Protein 2SIC (pdb70)

Secondary structure (DSSP, 8-state):
-----HHHHHTTHHHHHHTT-S-TT-EEEEEES---TT-TT--EEEEEE--TT---TT--SSSHHHHHHHHHH--SSSSS---SSTTSEEEEEE-S-TTS-EEHHHHHHHHHHHHHTT-SEEEE-EEBS---HHHHHHHHHHHHTT-EEEEE--S---BTTB----BTTTSTTSEEEEEE-TTSPBPTT---STT--EEEE-SSEEEEETTTEEEEE-SHHHHHHHHHHHHHHHHHH-TT--HHHHHHHHHHT-B--S-HHHHTT-B--HHHHT-/----EEEEEEEESSSTTSS---EEEEEE-SSS-EES-TTHHHHHHHHHHHTT-TT-----SSEEEE-----EEEEEEEEETTEEEEEEEEESSHHHHHTTSSSTT--

Structure (mmCIF, N/CA/C/O backbone):
data_2SIC
#
_entry.id   2SIC
#
_cell.length_a   77.230
_cell.length_b   185.900
_cell.length_c   69.510
_cell.angle_alpha   90.00
_cell.angle_beta   90.00
_cell.angle_gamma   90.00
#
_symmetry.space_group_name_H-M   'I 2 2 2'
#
loop_
_entity.id
_entity.type
_entity.pdbx_description
1 polymer "SUBTILISIN BPN'"
2 polymer 'STREPTOMYCES SUBTILISIN INHIBITOR (SSI)'
3 non-polymer 'CALCIUM ION'
4 water water
#
loop_
_atom_site.group_PDB
_atom_site.id
_atom_site.type_symbol
_atom_site.label_atom_id
_atom_site.label_alt_id
_atom_site.label_comp_id
_atom_site.label_asym_id
_atom_site.label_entity_id
_atom_site.label_seq_id
_atom_site.pdbx_PDB_ins_code
_atom_site.Cartn_x
_atom_site.Cartn_y
_atom_site.Cartn_z
_atom_site.occupancy
_atom_site.B_iso_or_equiv
_atom_site.auth_seq_id
_atom_site.auth_comp_id
_atom_site.auth_asym_id
_atom_site.auth_atom_id
_atom_site.pdbx_PDB_model_num
ATOM 1 N N . ALA A 1 1 ? -1.244 50.950 21.150 1.00 13.79 1 ALA E N 1
ATOM 2 C CA . ALA A 1 1 ? -0.549 50.854 22.432 1.00 12.71 1 ALA E CA 1
ATOM 3 C C . ALA A 1 1 ? 0.573 49.824 22.366 1.00 12.64 1 ALA E C 1
ATOM 4 O O . ALA A 1 1 ? 0.468 48.786 21.736 1.00 12.35 1 ALA E O 1
ATOM 6 N N . GLN A 1 2 ? 1.645 50.173 23.046 1.00 12.67 2 GLN E N 1
ATOM 7 C CA . GLN A 1 2 ? 2.849 49.366 23.129 1.00 12.47 2 GLN E CA 1
ATOM 8 C C . GLN A 1 2 ? 2.846 48.775 24.550 1.00 13.34 2 GLN E C 1
ATOM 9 O O . GLN A 1 2 ? 2.509 49.549 25.443 1.00 14.32 2 GLN E O 1
ATOM 15 N N . SER A 1 3 ? 3.181 47.509 24.582 1.00 14.27 3 SER E N 1
ATOM 16 C CA . SER A 1 3 ? 3.306 46.896 25.945 1.00 14.86 3 SER E CA 1
ATOM 17 C C . SER A 1 3 ? 4.760 46.487 26.084 1.00 14.07 3 SER E C 1
ATOM 18 O O . SER A 1 3 ? 5.492 46.353 25.088 1.00 14.50 3 SER E O 1
ATOM 21 N N . VAL A 1 4 ? 5.202 46.388 27.308 1.00 13.59 4 VAL E N 1
ATOM 22 C CA . VAL A 1 4 ? 6.578 46.024 27.672 1.00 11.44 4 VAL E CA 1
ATOM 23 C C . VAL A 1 4 ? 6.574 44.641 28.300 1.00 11.29 4 VAL E C 1
ATOM 24 O O . VAL A 1 4 ? 5.973 44.472 29.388 1.00 11.09 4 VAL E O 1
ATOM 28 N N . PRO A 1 5 ? 7.087 43.665 27.602 1.00 10.21 5 PRO E N 1
ATOM 29 C CA . PRO A 1 5 ? 7.204 42.287 28.115 1.00 10.27 5 PRO E CA 1
ATOM 30 C C . PRO A 1 5 ? 7.842 42.260 29.476 1.00 10.08 5 PRO E C 1
ATOM 31 O O . PRO A 1 5 ? 8.801 42.977 29.672 1.00 10.74 5 PRO E O 1
ATOM 35 N N . TYR A 1 6 ? 7.424 41.408 30.381 1.00 10.21 6 TYR E N 1
ATOM 36 C CA . TYR A 1 6 ? 7.908 41.436 31.767 1.00 11.01 6 TYR E CA 1
ATOM 37 C C . TYR A 1 6 ? 9.429 41.278 31.835 1.00 11.02 6 TYR E C 1
ATOM 38 O O . TYR A 1 6 ? 10.053 41.806 32.771 1.00 11.36 6 TYR E O 1
ATOM 47 N N . GLY A 1 7 ? 9.923 40.475 30.957 1.00 10.30 7 GLY E N 1
ATOM 48 C CA . GLY A 1 7 ? 11.338 40.064 30.888 1.00 10.36 7 GLY E CA 1
ATOM 49 C C . GLY A 1 7 ? 12.238 41.239 30.584 1.00 10.54 7 GLY E C 1
ATOM 50 O O . GLY A 1 7 ? 13.367 41.235 31.074 1.00 10.81 7 GLY E O 1
ATOM 51 N N . VAL A 1 8 ? 11.790 42.155 29.742 1.00 9.82 8 VAL E N 1
ATOM 52 C CA . VAL A 1 8 ? 12.552 43.384 29.460 1.00 10.24 8 VAL E CA 1
ATOM 53 C C . VAL A 1 8 ? 12.686 44.223 30.714 1.00 10.70 8 VAL E C 1
ATOM 54 O O . VAL A 1 8 ? 13.735 44.883 30.938 1.00 10.79 8 VAL E O 1
ATOM 58 N N . SER A 1 9 ? 11.641 44.254 31.539 1.00 10.87 9 SER E N 1
ATOM 59 C CA . SER A 1 9 ? 11.668 44.925 32.819 1.00 11.21 9 SER E CA 1
ATOM 60 C C . SER A 1 9 ? 12.543 44.284 33.878 1.00 11.28 9 SER E C 1
ATOM 61 O O . SER A 1 9 ? 13.292 44.966 34.605 1.00 11.86 9 SER E O 1
ATOM 64 N N . GLN A 1 10 ? 12.424 43.000 34.015 1.00 12.29 10 GLN E N 1
ATOM 65 C CA . GLN A 1 10 ? 13.137 42.161 34.974 1.00 12.45 10 GLN E CA 1
ATOM 66 C C . GLN A 1 10 ? 14.635 42.392 34.933 1.00 11.83 10 GLN E C 1
ATOM 67 O O . GLN A 1 10 ? 15.329 42.375 35.973 1.00 10.15 10 GLN E O 1
ATOM 73 N N . ILE A 1 11 ? 15.150 42.572 33.720 1.00 11.27 11 ILE E N 1
ATOM 74 C CA . ILE A 1 11 ? 16.591 42.786 33.575 1.00 12.17 11 ILE E CA 1
ATOM 75 C C . ILE A 1 11 ? 16.984 44.249 33.682 1.00 12.96 11 ILE E C 1
ATOM 76 O O . ILE A 1 11 ? 18.180 44.539 33.550 1.00 14.21 11 ILE E O 1
ATOM 81 N N . LYS A 1 12 ? 16.020 45.115 33.849 1.00 12.87 12 LYS E N 1
ATOM 82 C CA . LYS A 1 12 ? 16.201 46.545 34.042 1.00 12.35 12 LYS E CA 1
ATOM 83 C C . LYS A 1 12 ? 16.617 47.277 32.745 1.00 10.98 12 LYS E C 1
ATOM 84 O O . LYS A 1 12 ? 17.268 48.340 32.914 1.00 11.15 12 LYS E O 1
ATOM 90 N N . ALA A 1 13 ? 16.215 46.820 31.610 1.00 10.68 13 ALA E N 1
ATOM 91 C CA . ALA A 1 13 ? 16.457 47.606 30.374 1.00 11.81 13 ALA E CA 1
ATOM 92 C C . ALA A 1 13 ? 15.858 48.997 30.420 1.00 11.95 13 ALA E C 1
ATOM 93 O O . ALA A 1 13 ? 16.562 49.980 30.094 1.00 13.14 13 ALA E O 1
ATOM 95 N N . PRO A 1 14 ? 14.601 49.188 30.821 1.00 12.08 14 PRO E N 1
ATOM 96 C CA . PRO A 1 14 ? 13.947 50.501 30.804 1.00 12.02 14 PRO E CA 1
ATOM 97 C C . PRO A 1 14 ? 14.702 51.568 31.559 1.00 11.86 14 PRO E C 1
ATOM 98 O O . PRO A 1 14 ? 14.680 52.761 31.152 1.00 10.45 14 PRO E O 1
ATOM 102 N N . ALA A 1 15 ? 15.440 51.214 32.610 1.00 12.16 15 ALA E N 1
ATOM 103 C CA . ALA A 1 15 ? 16.283 52.209 33.301 1.00 12.54 15 ALA E CA 1
ATOM 104 C C . ALA A 1 15 ? 17.312 52.832 32.349 1.00 12.20 15 ALA E C 1
ATOM 105 O O . ALA A 1 15 ? 17.525 54.068 32.443 1.00 12.00 15 ALA E O 1
ATOM 107 N N . LEU A 1 16 ? 17.887 52.018 31.509 1.00 12.37 16 LEU E N 1
ATOM 108 C CA . LEU A 1 16 ? 18.900 52.479 30.541 1.00 12.48 16 LEU E CA 1
ATOM 109 C C . LEU A 1 16 ? 18.188 53.274 29.461 1.00 11.61 16 LEU E C 1
ATOM 110 O O . LEU A 1 16 ? 18.679 54.334 29.104 1.00 11.50 16 LEU E O 1
ATOM 115 N N . HIS A 1 17 ? 17.090 52.772 28.931 1.00 11.21 17 HIS E N 1
ATOM 116 C CA . HIS A 1 17 ? 16.375 53.514 27.859 1.00 10.64 17 HIS E CA 1
ATOM 117 C C . HIS A 1 17 ? 16.125 54.960 28.288 1.00 10.70 17 HIS E C 1
ATOM 118 O O . HIS A 1 17 ? 16.293 55.884 27.486 1.00 10.82 17 HIS E O 1
ATOM 125 N N . SER A 1 18 ? 15.683 55.172 29.518 1.00 11.66 18 SER E N 1
ATOM 126 C CA . SER A 1 18 ? 15.369 56.537 30.000 1.00 13.08 18 SER E CA 1
ATOM 127 C C . SER A 1 18 ? 16.598 57.438 30.092 1.00 14.14 18 SER E C 1
ATOM 128 O O . SER A 1 18 ? 16.409 58.671 30.064 1.00 14.36 18 SER E O 1
ATOM 131 N N . GLN A 1 19 ? 17.761 56.829 30.251 1.00 14.17 19 GLN E N 1
ATOM 132 C CA . GLN A 1 19 ? 19.023 57.583 30.291 1.00 13.74 19 GLN E CA 1
ATOM 133 C C . GLN A 1 19 ? 19.544 57.803 28.872 1.00 13.47 19 GLN E C 1
ATOM 134 O O . GLN A 1 19 ? 20.576 58.453 28.640 1.00 12.93 19 GLN E O 1
ATOM 140 N N . GLY A 1 20 ? 18.799 57.252 27.899 1.00 13.67 20 GLY E N 1
ATOM 141 C CA . GLY A 1 20 ? 19.104 57.494 26.494 1.00 13.10 20 GLY E CA 1
ATOM 142 C C . GLY A 1 20 ? 19.937 56.401 25.865 1.00 13.06 20 GLY E C 1
ATOM 143 O O . GLY A 1 20 ? 20.490 56.667 24.782 1.00 14.59 20 GLY E O 1
ATOM 144 N N . TYR A 1 21 ? 20.011 55.258 26.525 1.00 11.71 21 TYR E N 1
ATOM 145 C CA . TYR A 1 21 ? 20.775 54.127 25.978 1.00 11.69 21 TYR E CA 1
ATOM 146 C C . TYR A 1 21 ? 19.817 53.071 25.462 1.00 10.87 21 TYR E C 1
ATOM 147 O O . TYR A 1 21 ? 19.157 52.402 26.285 1.00 11.33 21 TYR E O 1
ATOM 156 N N . THR A 1 22 ? 19.753 53.006 24.152 1.00 10.27 22 THR E N 1
ATOM 157 C CA . THR A 1 22 ? 18.843 52.051 23.502 1.00 10.04 22 THR E CA 1
ATOM 158 C C . THR A 1 22 ? 19.481 51.073 22.573 1.00 9.32 22 THR E C 1
ATOM 159 O O . THR A 1 22 ? 18.726 50.327 21.930 1.00 6.90 22 THR E O 1
ATOM 163 N N . GLY A 1 23 ? 20.804 51.118 22.389 1.00 9.82 23 GLY E N 1
ATOM 164 C CA . GLY A 1 23 ? 21.489 50.089 21.555 1.00 9.28 23 GLY E CA 1
ATOM 165 C C . GLY A 1 23 ? 21.859 50.679 20.221 1.00 10.47 23 GLY E C 1
ATOM 166 O O . GLY A 1 23 ? 22.280 50.024 19.260 1.00 10.37 23 GLY E O 1
ATOM 167 N N . SER A 1 24 ? 21.676 51.971 20.113 1.00 12.41 24 SER E N 1
ATOM 168 C CA . SER A 1 24 ? 21.893 52.746 18.911 1.00 14.68 24 SER E CA 1
ATOM 169 C C . SER A 1 24 ? 23.294 52.476 18.338 1.00 15.60 24 SER E C 1
ATOM 170 O O . SER A 1 24 ? 24.273 52.577 19.097 1.00 15.12 24 SER E O 1
ATOM 173 N N . ASN A 1 25 ? 23.316 52.149 17.091 1.00 16.54 25 ASN E N 1
ATOM 174 C CA . ASN A 1 25 ? 24.490 51.985 16.231 1.00 17.87 25 ASN E CA 1
ATOM 175 C C . ASN A 1 25 ? 25.168 50.647 16.544 1.00 16.34 25 ASN E C 1
ATOM 176 O O . ASN A 1 25 ? 26.312 50.515 16.093 1.00 17.76 25 ASN E O 1
ATOM 181 N N . VAL A 1 26 ? 24.558 49.812 17.351 1.00 14.12 26 VAL E N 1
ATOM 182 C CA . VAL A 1 26 ? 25.148 48.483 17.642 1.00 11.80 26 VAL E CA 1
ATOM 183 C C . VAL A 1 26 ? 24.585 47.468 16.658 1.00 11.21 26 VAL E C 1
ATOM 184 O O . VAL A 1 26 ? 23.387 47.420 16.395 1.00 11.72 26 VAL E O 1
ATOM 188 N N . LYS A 1 27 ? 25.463 46.699 16.053 1.00 11.26 27 LYS E N 1
ATOM 189 C CA . LYS A 1 27 ? 25.123 45.643 15.096 1.00 10.79 27 LYS E CA 1
ATOM 190 C C . LYS A 1 27 ? 24.988 44.265 15.741 1.00 9.16 27 LYS E C 1
ATOM 191 O O . LYS A 1 27 ? 25.931 43.661 16.257 1.00 7.97 27 LYS E O 1
ATOM 197 N N . VAL A 1 28 ? 23.734 43.785 15.716 1.00 7.83 28 VAL E N 1
ATOM 198 C CA . VAL A 1 28 ? 23.412 42.473 16.333 1.00 8.04 28 VAL E CA 1
ATOM 199 C C . VAL A 1 28 ? 22.981 41.523 15.203 1.00 8.78 28 VAL E C 1
ATOM 200 O O . VAL A 1 28 ? 21.976 41.856 14.544 1.00 8.53 28 VAL E O 1
ATOM 204 N N . ALA A 1 29 ? 23.676 40.404 15.079 1.00 8.99 29 ALA E N 1
ATOM 205 C CA . ALA A 1 29 ? 23.260 39.326 14.174 1.00 8.93 29 ALA E CA 1
ATOM 206 C C . ALA A 1 29 ? 22.492 38.273 14.991 1.00 8.97 29 ALA E C 1
ATOM 207 O O . ALA A 1 29 ? 22.946 37.788 16.048 1.00 9.14 29 ALA E O 1
ATOM 209 N N . VAL A 1 30 ? 21.281 38.050 14.531 1.00 8.04 30 VAL E N 1
ATOM 210 C CA . VAL A 1 30 ? 20.384 37.021 15.113 1.00 8.66 30 VAL E CA 1
ATOM 211 C C . VAL A 1 30 ? 20.611 35.814 14.170 1.00 8.37 30 VAL E C 1
ATOM 212 O O . VAL A 1 30 ? 20.114 35.899 13.071 1.00 6.31 30 VAL E O 1
ATOM 216 N N . ILE A 1 31 ? 21.430 34.885 14.642 1.00 8.88 31 ILE E N 1
ATOM 217 C CA . ILE A 1 31 ? 21.755 33.685 13.826 1.00 9.51 31 ILE E CA 1
ATOM 218 C C . ILE A 1 31 ? 20.616 32.689 14.083 1.00 9.04 31 ILE E C 1
ATOM 219 O O . ILE A 1 31 ? 20.560 32.120 15.187 1.00 8.90 31 ILE E O 1
ATOM 224 N N . ASP A 1 32 ? 19.784 32.471 13.057 1.00 8.86 32 ASP E N 1
ATOM 225 C CA . ASP A 1 32 ? 18.485 31.778 13.354 1.00 9.09 32 ASP E CA 1
ATOM 226 C C . ASP A 1 32 ? 17.738 31.343 12.114 1.00 8.64 32 ASP E C 1
ATOM 227 O O . ASP A 1 32 ? 18.336 30.990 11.106 1.00 8.75 32 ASP E O 1
ATOM 232 N N . SER A 1 33 ? 16.385 31.313 12.225 1.00 8.45 33 SER E N 1
ATOM 233 C CA . SER A 1 33 ? 15.551 30.908 11.090 1.00 7.45 33 SER E CA 1
ATOM 234 C C . SER A 1 33 ? 15.208 32.038 10.156 1.00 7.21 33 SER E C 1
ATOM 235 O O . SER A 1 33 ? 14.344 31.763 9.299 1.00 8.08 33 SER E O 1
ATOM 238 N N . GLY A 1 34 ? 15.809 33.178 10.241 1.00 7.80 34 GLY E N 1
ATOM 239 C CA . GLY A 1 34 ? 15.459 34.336 9.369 1.00 8.51 34 GLY E CA 1
ATOM 240 C C . GLY A 1 34 ? 14.679 35.327 10.237 1.00 8.93 34 GLY E C 1
ATOM 241 O O . GLY A 1 34 ? 14.476 35.059 11.452 1.00 8.88 34 GLY E O 1
ATOM 242 N N . ILE A 1 35 ? 14.364 36.468 9.689 1.00 8.93 35 ILE E N 1
ATOM 243 C CA . ILE A 1 35 ? 13.563 37.468 10.404 1.00 9.76 35 ILE E CA 1
ATOM 244 C C . ILE A 1 35 ? 12.559 38.013 9.399 1.00 10.27 35 ILE E C 1
ATOM 245 O O . ILE A 1 35 ? 12.996 38.422 8.311 1.00 10.26 35 ILE E O 1
ATOM 250 N N . ASP A 1 36 ? 11.278 38.043 9.704 1.00 10.78 36 ASP E N 1
ATOM 251 C CA . ASP A 1 36 ? 10.311 38.666 8.812 1.00 11.16 36 ASP E CA 1
ATOM 252 C C . ASP A 1 36 ? 10.498 40.184 8.784 1.00 10.82 36 ASP E C 1
ATOM 253 O O . ASP A 1 36 ? 9.979 40.839 9.719 1.00 9.79 36 ASP E O 1
ATOM 258 N N . SER A 1 37 ? 11.193 40.723 7.798 1.00 9.54 37 SER E N 1
ATOM 259 C CA . SER A 1 37 ? 11.451 42.157 7.735 1.00 9.51 37 SER E CA 1
ATOM 260 C C . SER A 1 37 ? 10.168 42.975 7.546 1.00 10.20 37 SER E C 1
ATOM 261 O O . SER A 1 37 ? 10.233 44.213 7.604 1.00 10.53 37 SER E O 1
ATOM 264 N N . SER A 1 38 ? 9.073 42.287 7.242 1.00 10.49 38 SER E N 1
ATOM 265 C CA . SER A 1 38 ? 7.839 43.051 6.979 1.00 11.96 38 SER E CA 1
ATOM 266 C C . SER A 1 38 ? 7.030 43.345 8.224 1.00 12.13 38 SER E C 1
ATOM 267 O O . SER A 1 38 ? 6.054 44.135 8.135 1.00 12.36 38 SER E O 1
ATOM 270 N N . HIS A 1 39 ? 7.402 42.789 9.350 1.00 11.50 39 HIS E N 1
ATOM 271 C CA . HIS A 1 39 ? 6.747 43.137 10.629 1.00 10.55 39 HIS E CA 1
ATOM 272 C C . HIS A 1 39 ? 6.840 44.614 10.949 1.00 11.14 39 HIS E C 1
ATOM 273 O O . HIS A 1 39 ? 7.941 45.202 10.921 1.00 11.49 39 HIS E O 1
ATOM 280 N N . PRO A 1 40 ? 5.707 45.250 11.322 1.00 10.48 40 PRO E N 1
ATOM 281 C CA . PRO A 1 40 ? 5.655 46.648 11.689 1.00 10.12 40 PRO E CA 1
ATOM 282 C C . PRO A 1 40 ? 6.526 47.016 12.886 1.00 10.12 40 PRO E C 1
ATOM 283 O O . PRO A 1 40 ? 6.942 48.169 12.985 1.00 10.46 40 PRO E O 1
ATOM 287 N N . ASP A 1 41 ? 6.766 46.100 13.814 1.00 9.09 41 ASP E N 1
ATOM 288 C CA . ASP A 1 41 ? 7.510 46.427 15.050 1.00 9.17 41 ASP E CA 1
ATOM 289 C C . ASP A 1 41 ? 8.969 46.033 14.938 1.00 9.26 41 ASP E C 1
ATOM 290 O O . ASP A 1 41 ? 9.670 46.037 15.972 1.00 9.78 41 ASP E O 1
ATOM 295 N N . LEU A 1 42 ? 9.454 45.650 13.771 1.00 8.95 42 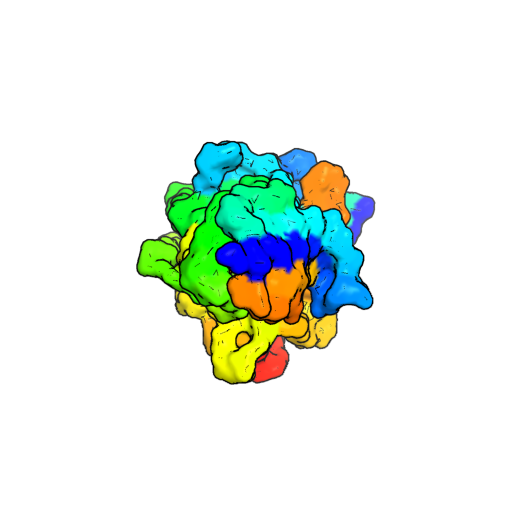LEU E N 1
ATOM 296 C CA . LEU A 1 42 ? 10.845 45.349 13.501 1.00 8.97 42 LEU E CA 1
ATOM 297 C C . LEU A 1 42 ? 11.395 46.262 12.399 1.00 10.44 42 LEU E C 1
ATOM 298 O O . LEU A 1 42 ? 10.652 46.697 11.549 1.00 10.57 42 LEU E O 1
ATOM 303 N N . LYS A 1 43 ? 12.704 46.477 12.499 1.00 11.99 43 LYS E N 1
ATOM 304 C CA . LYS A 1 43 ? 13.484 47.204 11.473 1.00 12.54 43 LYS E CA 1
ATOM 305 C C . LYS A 1 43 ? 14.751 46.379 11.248 1.00 12.37 43 LYS E C 1
ATOM 306 O O . LYS A 1 43 ? 15.692 46.390 12.077 1.00 12.49 43 LYS E O 1
ATOM 312 N N . VAL A 1 44 ? 14.766 45.605 10.196 1.00 12.60 44 VAL E N 1
ATOM 313 C CA . VAL A 1 44 ? 15.900 44.707 9.863 1.00 12.86 44 VAL E CA 1
ATOM 314 C C . VAL A 1 44 ? 16.895 45.410 8.949 1.00 12.76 44 VAL E C 1
ATOM 315 O O . VAL A 1 44 ? 16.443 45.890 7.895 1.00 14.54 44 VAL E O 1
ATOM 319 N N . ALA A 1 45 ? 18.181 45.445 9.229 1.00 10.11 45 ALA E N 1
ATOM 320 C CA . ALA A 1 45 ? 19.115 46.269 8.446 1.00 9.91 45 ALA E CA 1
ATOM 321 C C . ALA A 1 45 ? 19.636 45.538 7.212 1.00 9.93 45 ALA E C 1
ATOM 322 O O . ALA A 1 45 ? 19.708 46.189 6.175 1.00 11.67 45 ALA E O 1
ATOM 324 N N . GLY A 1 46 ? 19.877 44.248 7.343 1.00 8.44 46 GLY E N 1
ATOM 325 C CA . GLY A 1 46 ? 20.439 43.441 6.238 1.00 8.86 46 GLY E CA 1
ATOM 326 C C . GLY A 1 46 ? 20.510 42.006 6.771 1.00 8.47 46 GLY E C 1
ATOM 327 O O . GLY A 1 46 ? 19.842 41.664 7.766 1.00 8.23 46 GLY E O 1
ATOM 328 N N . GLY A 1 47 ? 21.347 41.212 6.151 1.00 8.25 47 GLY E N 1
ATOM 329 C CA . GLY A 1 47 ? 21.514 39.818 6.581 1.00 8.53 47 GLY E CA 1
ATOM 330 C C . GLY A 1 47 ? 21.727 39.000 5.287 1.00 7.94 47 GLY E C 1
ATOM 331 O O . GLY A 1 47 ? 21.694 39.597 4.218 1.00 8.78 47 GLY E O 1
ATOM 332 N N . ALA A 1 48 ? 21.854 37.727 5.469 1.00 7.64 48 ALA E N 1
ATOM 333 C CA . ALA A 1 48 ? 22.044 36.723 4.456 1.00 9.09 48 ALA E CA 1
ATOM 334 C C . ALA A 1 48 ? 21.658 35.349 4.976 1.00 9.74 48 ALA E C 1
ATOM 335 O O . ALA A 1 48 ? 21.632 35.169 6.202 1.00 11.02 48 ALA E O 1
ATOM 337 N N . SER A 1 49 ? 21.353 34.464 4.032 1.00 10.35 49 SER E N 1
ATOM 338 C CA . SER A 1 49 ? 21.038 33.068 4.283 1.00 10.98 49 SER E CA 1
ATOM 339 C C . SER A 1 49 ? 22.124 32.083 3.845 1.00 11.36 49 SER E C 1
ATOM 340 O O . SER A 1 49 ? 22.678 32.179 2.758 1.00 11.53 49 SER E O 1
ATOM 343 N N . MET A 1 50 ? 22.364 31.122 4.701 1.00 12.21 50 MET E N 1
ATOM 344 C CA . MET A 1 50 ? 23.290 30.010 4.542 1.00 13.65 50 MET E CA 1
ATOM 345 C C . MET A 1 50 ? 22.504 28.703 4.298 1.00 14.40 50 MET E C 1
ATOM 346 O O . MET A 1 50 ? 23.136 27.668 4.068 1.00 14.97 50 MET E O 1
ATOM 351 N N . VAL A 1 51 ? 21.196 28.781 4.324 1.00 14.63 51 VAL E N 1
ATOM 352 C CA . VAL A 1 51 ? 20.340 27.617 4.019 1.00 15.41 51 VAL E CA 1
ATOM 353 C C . VAL A 1 51 ? 20.238 27.521 2.497 1.00 16.26 51 VAL E C 1
ATOM 354 O O . VAL A 1 51 ? 19.647 28.400 1.839 1.00 15.90 51 VAL E O 1
ATOM 358 N N . PRO A 1 52 ? 20.823 26.468 1.966 1.00 17.34 52 PRO E N 1
ATOM 359 C CA . PRO A 1 52 ? 20.910 26.374 0.492 1.00 17.95 52 PRO E CA 1
ATOM 360 C C . PRO A 1 52 ? 19.541 26.500 -0.149 1.00 18.30 52 PRO E C 1
ATOM 361 O O . PRO A 1 52 ? 19.385 27.156 -1.223 1.00 19.23 52 PRO E O 1
ATOM 365 N N . SER A 1 53 ? 18.511 25.944 0.472 1.00 18.52 53 SER E N 1
ATOM 366 C CA . SER A 1 53 ? 17.217 25.846 -0.267 1.00 19.03 53 SER E CA 1
ATOM 367 C C . SER A 1 53 ? 16.253 26.928 0.161 1.00 18.62 53 SER E C 1
ATOM 368 O O . SER A 1 53 ? 15.100 26.972 -0.325 1.00 18.52 53 SER E O 1
ATOM 371 N N . GLU A 1 54 ? 16.709 27.814 1.027 1.00 17.18 54 GLU E N 1
ATOM 372 C CA . GLU A 1 54 ? 15.890 28.963 1.437 1.00 17.53 54 GLU E CA 1
ATOM 373 C C . GLU A 1 54 ? 16.805 30.199 1.510 1.00 16.59 54 GLU E C 1
ATOM 374 O O . GLU A 1 54 ? 17.271 30.512 2.598 1.00 17.15 54 GLU E O 1
ATOM 380 N N . THR A 1 55 ? 16.923 30.897 0.391 1.00 15.81 55 THR E N 1
ATOM 381 C CA . THR A 1 55 ? 17.971 31.884 0.256 1.00 15.69 55 THR E CA 1
ATOM 382 C C . THR A 1 55 ? 17.653 33.287 0.691 1.00 14.19 55 THR E C 1
ATOM 383 O O . THR A 1 55 ? 18.536 34.154 0.552 1.00 13.52 55 THR E O 1
ATOM 387 N N . ASN A 1 56 ? 16.461 33.516 1.186 1.00 12.80 56 ASN E N 1
ATOM 388 C CA . ASN A 1 56 ? 16.022 34.836 1.632 1.00 10.94 56 ASN E CA 1
ATOM 389 C C . ASN A 1 56 ? 15.990 34.918 3.159 1.00 10.76 56 ASN E C 1
ATOM 390 O O . ASN A 1 56 ? 15.124 34.306 3.773 1.00 10.74 56 ASN E O 1
ATOM 395 N N . PRO A 1 57 ? 16.958 35.633 3.708 1.00 10.59 57 PRO E N 1
ATOM 396 C CA . PRO A 1 57 ? 17.078 35.790 5.150 1.00 11.17 57 PRO E CA 1
ATOM 397 C C . PRO A 1 57 ? 15.894 36.490 5.778 1.00 11.72 57 PRO E C 1
ATOM 398 O O . PRO A 1 57 ? 15.672 36.225 6.966 1.00 12.43 57 PRO E O 1
ATOM 402 N N . PHE A 1 58 ? 15.162 37.321 5.057 1.00 12.27 58 PHE E N 1
ATOM 403 C CA . PHE A 1 58 ? 13.992 38.026 5.618 1.00 12.49 58 PHE E CA 1
ATOM 404 C C . PHE A 1 58 ? 12.664 37.284 5.459 1.00 13.62 58 PHE E C 1
ATOM 405 O O . PHE A 1 58 ? 11.630 38.007 5.503 1.00 13.91 58 PHE E O 1
ATOM 413 N N . GLN A 1 59 ? 12.657 36.035 5.153 1.00 13.70 59 GLN E N 1
ATOM 414 C CA . GLN A 1 59 ? 11.409 35.236 5.095 1.00 15.27 59 GLN E CA 1
ATOM 415 C C . GLN A 1 59 ? 11.599 34.156 6.172 1.00 14.82 59 GLN E C 1
ATOM 416 O O . GLN A 1 59 ? 12.495 33.300 6.041 1.00 14.75 59 GLN E O 1
ATOM 422 N N . ASP A 1 60 ? 10.895 34.301 7.281 1.00 14.28 60 ASP E N 1
ATOM 423 C CA . ASP A 1 60 ? 11.004 33.315 8.393 1.00 14.08 60 ASP E CA 1
ATOM 424 C C . ASP A 1 60 ? 9.813 32.356 8.311 1.00 15.36 60 ASP E C 1
ATOM 425 O O . ASP A 1 60 ? 8.700 32.700 8.729 1.00 14.81 60 ASP E O 1
ATOM 430 N N . ASN A 1 61 ? 10.078 31.163 7.799 1.00 16.29 61 ASN E N 1
ATOM 431 C CA . ASN A 1 61 ? 9.080 30.122 7.639 1.00 17.87 61 ASN E CA 1
ATOM 432 C C . ASN A 1 61 ? 8.926 29.317 8.939 1.00 18.34 61 ASN E C 1
ATOM 433 O O . ASN A 1 61 ? 8.045 28.432 8.947 1.00 19.85 61 ASN E O 1
ATOM 438 N N . ASN A 1 62 ? 9.778 29.584 9.900 1.00 18.06 62 ASN E N 1
ATOM 439 C CA . ASN A 1 62 ? 9.644 28.824 11.165 1.00 17.78 62 ASN E CA 1
ATOM 440 C C . ASN A 1 62 ? 9.002 29.696 12.227 1.00 17.23 62 ASN E C 1
ATOM 441 O O . ASN A 1 62 ? 8.221 29.153 13.040 1.00 18.93 62 ASN E O 1
ATOM 446 N N . SER A 1 63 ? 9.283 30.975 12.269 1.00 15.98 63 SER E N 1
ATOM 447 C CA . SER A 1 63 ? 8.700 31.945 13.196 1.00 14.56 63 SER E CA 1
ATOM 448 C C . SER A 1 63 ? 9.607 32.172 14.418 1.00 13.29 63 SER E C 1
ATOM 449 O O . SER A 1 63 ? 9.557 33.226 15.054 1.00 12.77 63 SER E O 1
ATOM 452 N N . HIS A 1 64 ? 10.441 31.211 14.696 1.00 11.97 64 HIS E N 1
ATOM 453 C CA . HIS A 1 64 ? 11.390 31.258 15.828 1.00 11.00 64 HIS E CA 1
ATOM 454 C C . HIS A 1 64 ? 12.268 32.505 15.804 1.00 10.28 64 HIS E C 1
ATOM 455 O O . HIS A 1 64 ? 12.366 33.226 16.816 1.00 8.83 64 HIS E O 1
ATOM 462 N N . GLY A 1 65 ? 12.982 32.691 14.702 1.00 10.33 65 GLY E N 1
ATOM 463 C CA . GLY A 1 65 ? 13.917 33.801 14.546 1.00 9.53 65 GLY E CA 1
ATOM 464 C C . GLY A 1 65 ? 13.232 35.145 14.679 1.00 10.33 65 GLY E C 1
ATOM 465 O O . GLY A 1 65 ? 13.855 36.143 15.164 1.00 9.43 65 GLY E O 1
ATOM 466 N N . THR A 1 66 ? 11.970 35.208 14.205 1.00 9.86 66 THR E N 1
ATOM 467 C CA . THR A 1 66 ? 11.243 36.480 14.352 1.00 9.00 66 THR E CA 1
ATOM 468 C C . THR A 1 66 ? 10.980 36.777 15.820 1.00 7.97 66 THR E C 1
ATOM 469 O O . THR A 1 66 ? 11.074 37.930 16.267 1.00 8.43 66 THR E O 1
ATOM 473 N N . HIS A 1 67 ? 10.634 35.747 16.575 1.00 7.12 67 HIS E N 1
ATOM 474 C CA . HIS A 1 67 ? 10.341 35.967 17.995 1.00 5.65 67 HIS E CA 1
ATOM 475 C C . HIS A 1 67 ? 11.584 36.474 18.736 1.00 7.45 67 HIS E C 1
ATOM 476 O O . HIS A 1 67 ? 11.584 37.411 19.532 1.00 7.08 67 HIS E O 1
ATOM 483 N N . VAL A 1 68 ? 12.692 35.794 18.406 1.00 7.54 68 VAL E N 1
ATOM 484 C CA . VAL A 1 68 ? 14.000 36.058 19.046 1.00 7.99 68 VAL E CA 1
ATOM 485 C C . VAL A 1 68 ? 14.382 37.498 18.739 1.00 8.09 68 VAL E C 1
ATOM 486 O O . VAL A 1 68 ? 14.803 38.231 19.613 1.00 9.53 68 VAL E O 1
ATOM 490 N N . ALA A 1 69 ? 14.262 37.900 17.499 1.00 7.86 69 ALA E N 1
ATOM 491 C CA . ALA A 1 69 ? 14.599 39.205 16.992 1.00 8.02 69 ALA E CA 1
ATOM 492 C C . ALA A 1 69 ? 13.856 40.294 17.765 1.00 8.66 69 ALA E C 1
ATOM 493 O O . ALA A 1 69 ? 14.515 41.278 18.088 1.00 10.21 69 ALA E O 1
ATOM 495 N N . GLY A 1 70 ? 12.585 40.086 18.028 1.00 8.80 70 GLY E N 1
ATOM 496 C CA . GLY A 1 70 ? 11.761 41.042 18.775 1.00 8.51 70 GLY E CA 1
ATOM 497 C C . GLY A 1 70 ? 12.145 41.215 20.210 1.00 8.79 70 GLY E C 1
ATOM 498 O O . GLY A 1 70 ? 11.916 42.297 20.824 1.00 10.38 70 GLY E O 1
ATOM 499 N N . THR A 1 71 ? 12.663 40.179 20.842 1.00 7.55 71 THR E N 1
ATOM 500 C CA . THR A 1 71 ? 13.169 40.287 22.218 1.00 8.04 71 THR E CA 1
ATOM 501 C C . THR A 1 71 ? 14.431 41.159 22.254 1.00 6.74 71 THR E C 1
ATOM 502 O O . THR A 1 71 ? 14.575 41.925 23.212 1.00 7.29 71 THR E O 1
ATOM 506 N N . VAL A 1 72 ? 15.291 41.060 21.277 1.00 7.59 72 VAL E N 1
ATOM 507 C CA . VAL A 1 72 ? 16.462 41.930 21.077 1.00 6.51 72 VAL E CA 1
ATOM 508 C C . VAL A 1 72 ? 16.062 43.362 20.713 1.00 7.31 72 VAL E C 1
ATOM 509 O O . VAL A 1 72 ? 16.460 44.379 21.310 1.00 7.03 72 VAL E O 1
ATOM 513 N N . ALA A 1 73 ? 15.238 43.466 19.648 1.00 7.90 73 ALA E N 1
ATOM 514 C CA . ALA A 1 73 ? 14.991 44.825 19.144 1.00 7.75 73 ALA E CA 1
ATOM 515 C C . ALA A 1 73 ? 13.644 45.223 18.634 1.00 7.55 73 ALA E C 1
ATOM 516 O O . ALA A 1 73 ? 13.675 46.156 17.755 1.00 8.07 73 ALA E O 1
ATOM 518 N N . ALA A 1 74 ? 12.542 44.706 19.127 1.00 8.01 74 ALA E N 1
ATOM 519 C CA . ALA A 1 74 ? 11.211 45.213 18.686 1.00 8.01 74 ALA E CA 1
ATOM 520 C C . ALA A 1 74 ? 11.261 46.717 18.912 1.00 7.88 74 ALA E C 1
ATOM 521 O O . ALA A 1 74 ? 11.690 47.135 20.015 1.00 9.12 74 ALA E O 1
ATOM 523 N N . LEU A 1 75 ? 10.775 47.520 17.995 1.00 7.81 75 LEU E N 1
ATOM 524 C CA . LEU A 1 75 ? 10.879 48.972 18.055 1.00 7.76 75 LEU E CA 1
ATOM 525 C C . LEU A 1 75 ? 10.145 49.686 19.172 1.00 8.23 75 LEU E C 1
ATOM 526 O O . LEU A 1 75 ? 9.067 49.231 19.583 1.00 8.66 75 LEU E O 1
ATOM 531 N N . ASN A 1 76 ? 10.714 50.792 19.592 1.00 7.56 76 ASN E N 1
ATOM 532 C CA . ASN A 1 76 ? 10.141 51.709 20.582 1.00 8.83 76 ASN E CA 1
ATOM 533 C C . ASN A 1 76 ? 9.189 52.677 19.878 1.00 8.87 76 ASN E C 1
ATOM 534 O O . ASN A 1 76 ? 9.633 53.681 19.311 1.00 9.10 76 ASN E O 1
ATOM 539 N N . ASN A 1 77 ? 7.901 52.393 19.964 1.00 8.73 77 ASN E N 1
ATOM 540 C CA . ASN A 1 77 ? 6.893 53.205 19.218 1.00 7.69 77 ASN E CA 1
ATOM 541 C C . ASN A 1 77 ? 5.623 53.094 20.048 1.00 8.75 77 ASN E C 1
ATOM 542 O O . ASN A 1 77 ? 5.708 53.008 21.288 1.00 8.47 77 ASN E O 1
ATOM 547 N N . SER A 1 78 ? 4.461 53.108 19.400 1.00 9.12 78 SER E N 1
ATOM 548 C CA . SER A 1 78 ? 3.204 52.993 20.173 1.00 9.86 78 SER E CA 1
ATOM 549 C C . SER A 1 78 ? 2.466 51.736 19.769 1.00 9.46 78 SER E C 1
ATOM 550 O O . SER A 1 78 ? 1.211 51.794 19.894 1.00 11.33 78 SER E O 1
ATOM 553 N N . ILE A 1 79 ? 3.117 50.697 19.362 1.00 9.73 79 ILE E N 1
ATOM 554 C CA . ILE A 1 79 ? 2.434 49.448 18.943 1.00 10.69 79 ILE E CA 1
ATOM 555 C C . ILE A 1 79 ? 3.274 48.268 19.393 1.00 10.65 79 ILE E C 1
ATOM 556 O O . ILE A 1 79 ? 4.481 48.461 19.696 1.00 9.72 79 ILE E O 1
ATOM 561 N N . GLY A 1 80 ? 2.697 47.096 19.379 1.00 10.25 80 GLY E N 1
ATOM 562 C CA . GLY A 1 80 ? 3.388 45.873 19.759 1.00 9.95 80 GLY E CA 1
ATOM 563 C C . GLY A 1 80 ? 3.995 45.816 21.128 1.00 9.88 80 GLY E C 1
ATOM 564 O O . GLY A 1 80 ? 3.472 46.052 22.236 1.00 9.12 80 GLY E O 1
ATOM 565 N N . VAL A 1 81 ? 5.268 45.397 21.073 1.00 9.69 81 VAL E N 1
ATOM 566 C CA . VAL A 1 81 ? 6.112 45.176 22.258 1.00 8.77 81 VAL E CA 1
ATOM 567 C C . VAL A 1 81 ? 7.338 46.107 22.133 1.00 8.91 81 VAL E C 1
ATOM 568 O O . VAL A 1 81 ? 7.397 47.022 21.290 1.00 7.72 81 VAL E O 1
ATOM 572 N N . LEU A 1 82 ? 8.266 45.884 23.025 1.00 8.34 82 LEU E N 1
ATOM 573 C CA . LEU A 1 82 ? 9.505 46.628 23.159 1.00 9.77 82 LEU E CA 1
ATOM 574 C C . LEU A 1 82 ? 10.660 45.693 23.520 1.00 9.10 82 LEU E C 1
ATOM 575 O O . LEU A 1 82 ? 10.602 44.836 24.411 1.00 10.39 82 LEU E O 1
ATOM 580 N N . GLY A 1 83 ? 11.680 45.840 22.744 1.00 9.59 83 GLY E N 1
ATOM 581 C CA . GLY A 1 83 ? 12.925 45.057 22.796 1.00 7.42 83 GLY E CA 1
ATOM 582 C C . GLY A 1 83 ? 13.834 45.663 23.830 1.00 8.26 83 GLY E C 1
ATOM 583 O O . GLY A 1 83 ? 13.614 46.758 24.401 1.00 7.39 83 GLY E O 1
ATOM 584 N N . VAL A 1 84 ? 14.889 44.860 24.021 1.00 8.15 84 VAL E N 1
ATOM 585 C CA . VAL A 1 84 ? 15.899 45.204 25.038 1.00 7.08 84 VAL E CA 1
ATOM 586 C C . VAL A 1 84 ? 16.711 46.372 24.499 1.00 6.94 84 VAL E C 1
ATOM 587 O O . VAL A 1 84 ? 17.009 47.297 25.261 1.00 7.33 84 VAL E O 1
ATOM 591 N N . ALA A 1 85 ? 16.985 46.327 23.225 1.00 7.25 85 ALA E N 1
ATOM 592 C CA . ALA A 1 85 ? 17.827 47.340 22.561 1.00 7.73 85 ALA E CA 1
ATOM 593 C C . ALA A 1 85 ? 17.070 47.768 21.315 1.00 8.84 85 ALA E C 1
ATOM 594 O O . ALA A 1 85 ? 17.394 47.290 20.207 1.00 10.00 85 ALA E O 1
ATOM 596 N N . PRO A 1 86 ? 16.032 48.554 21.513 1.00 8.61 86 PRO E N 1
ATOM 597 C CA . PRO A 1 86 ? 15.104 48.939 20.439 1.00 8.90 86 PRO E CA 1
ATOM 598 C C . PRO A 1 86 ? 15.720 49.705 19.294 1.00 9.03 86 PRO E C 1
ATOM 599 O O . PRO A 1 86 ? 15.127 49.706 18.194 1.00 9.44 86 PRO E O 1
ATOM 603 N N . SER A 1 87 ? 16.873 50.318 19.489 1.00 9.24 87 SER E N 1
ATOM 604 C CA . SER A 1 87 ? 17.553 50.997 18.372 1.00 9.65 87 SER E CA 1
ATOM 605 C C . SER A 1 87 ? 18.691 50.177 17.763 1.00 9.85 87 SER E C 1
ATOM 606 O O . SER A 1 87 ? 19.329 50.725 16.812 1.00 10.48 87 SER E O 1
ATOM 609 N N . ALA A 1 88 ? 18.947 48.961 18.182 1.00 9.94 88 ALA E N 1
ATOM 610 C CA . ALA A 1 88 ? 20.090 48.180 17.646 1.00 10.69 88 ALA E CA 1
ATOM 611 C C . ALA A 1 88 ? 19.851 47.977 16.159 1.00 11.33 88 ALA E C 1
ATOM 612 O O . ALA A 1 88 ? 18.653 48.011 15.813 1.00 11.57 88 ALA E O 1
ATOM 614 N N . SER A 1 89 ? 20.872 47.769 15.355 1.00 12.14 89 SER E N 1
ATOM 615 C CA . SER A 1 89 ? 20.692 47.414 13.937 1.00 12.52 89 SER E CA 1
ATOM 616 C C . SER A 1 89 ? 20.685 45.867 13.893 1.00 11.82 89 SER E C 1
ATOM 617 O O . SER A 1 89 ? 21.684 45.312 14.372 1.00 10.77 89 SER E O 1
ATOM 620 N N . LEU A 1 90 ? 19.622 45.338 13.338 1.00 10.28 90 LEU E N 1
ATOM 621 C CA . LEU A 1 90 ? 19.327 43.897 13.422 1.00 9.55 90 LEU E CA 1
ATOM 622 C C . LEU A 1 90 ? 19.666 43.239 12.114 1.00 8.62 90 LEU E C 1
ATOM 623 O O . LEU A 1 90 ? 19.218 43.711 11.068 1.00 9.23 90 LEU E O 1
ATOM 628 N N . TYR A 1 91 ? 20.461 42.179 12.214 1.00 8.43 91 TYR E N 1
ATOM 629 C CA . TYR A 1 91 ? 20.826 41.432 11.000 1.00 7.74 91 TYR E CA 1
ATOM 630 C C . TYR A 1 91 ? 20.289 40.021 11.137 1.00 8.84 91 TYR E C 1
ATOM 631 O O . TYR A 1 91 ? 20.447 39.348 12.193 1.00 7.81 91 TYR E O 1
ATOM 640 N N . ALA A 1 92 ? 19.690 39.608 10.008 1.00 9.71 92 ALA E N 1
ATOM 641 C CA . ALA A 1 92 ? 19.072 38.268 9.914 1.00 9.62 92 ALA E CA 1
ATOM 642 C C . ALA A 1 92 ? 20.150 37.374 9.324 1.00 10.31 92 ALA E C 1
ATOM 643 O O . ALA A 1 92 ? 20.507 37.658 8.166 1.00 11.98 92 ALA E O 1
ATOM 645 N N . VAL A 1 93 ? 20.710 36.474 10.108 1.00 10.09 93 VAL E N 1
ATOM 646 C CA . VAL A 1 93 ? 21.704 35.524 9.490 1.00 10.30 93 VAL E CA 1
ATOM 647 C C . VAL A 1 93 ? 20.962 34.171 9.551 1.00 10.30 93 VAL E C 1
ATOM 648 O O . VAL A 1 93 ? 20.866 33.492 10.584 1.00 10.20 93 VAL E O 1
ATOM 652 N N . LYS A 1 94 ? 20.414 33.769 8.425 1.00 10.47 94 LYS E N 1
ATOM 653 C CA . LYS A 1 94 ? 19.543 32.577 8.404 1.00 11.16 94 LYS E CA 1
ATOM 654 C C . LYS A 1 94 ? 20.344 31.296 8.181 1.00 11.38 94 LYS E C 1
ATOM 655 O O . LYS A 1 94 ? 21.032 31.105 7.158 1.00 13.34 94 LYS E O 1
ATOM 661 N N . VAL A 1 95 ? 20.205 30.387 9.132 1.00 10.22 95 VAL E N 1
ATOM 662 C CA . VAL A 1 95 ? 20.984 29.164 9.187 1.00 10.80 95 VAL E CA 1
ATOM 663 C C . VAL A 1 95 ? 20.117 27.952 9.578 1.00 10.92 95 VAL E C 1
ATOM 664 O O . VAL A 1 95 ? 20.702 26.861 9.567 1.00 10.91 95 VAL E O 1
ATOM 668 N N . LEU A 1 96 ? 18.871 28.214 9.912 1.00 11.91 96 LEU E N 1
ATOM 669 C CA . LEU A 1 96 ? 17.891 27.158 10.214 1.00 10.87 96 LEU E CA 1
ATOM 670 C C . LEU A 1 96 ? 16.800 27.212 9.152 1.00 11.22 96 LEU E C 1
ATOM 671 O O . LEU A 1 96 ? 16.358 28.287 8.784 1.00 11.92 96 LEU E O 1
ATOM 676 N N . GLY A 1 97 ? 16.330 26.039 8.794 1.00 13.41 97 GLY E N 1
ATOM 677 C CA . GLY A 1 97 ? 15.302 25.926 7.719 1.00 14.20 97 GLY E CA 1
ATOM 678 C C . GLY A 1 97 ? 13.919 26.015 8.363 1.00 15.49 97 GLY E C 1
ATOM 679 O O . GLY A 1 97 ? 13.746 26.147 9.585 1.00 14.93 97 GLY E O 1
ATOM 680 N N . ALA A 1 98 ? 12.935 25.946 7.467 1.00 15.66 98 ALA E N 1
ATOM 681 C CA . ALA A 1 98 ? 11.513 26.015 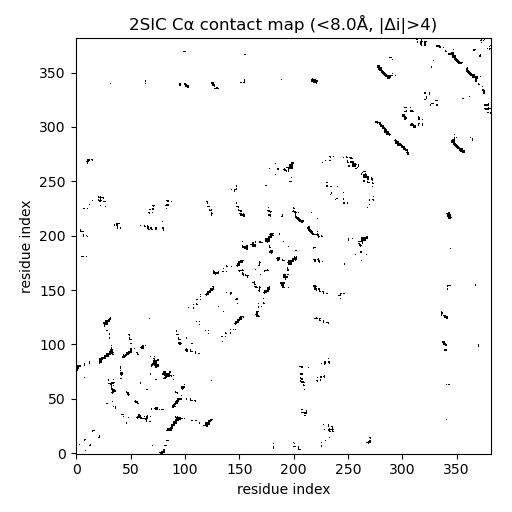7.825 1.00 15.77 98 ALA E CA 1
ATOM 682 C C . ALA A 1 98 ? 11.169 25.095 8.989 1.00 15.36 98 ALA E C 1
ATOM 683 O O . ALA A 1 98 ? 10.401 25.532 9.866 1.00 15.52 98 ALA E O 1
ATOM 685 N N . ASP A 1 99 ? 11.743 23.922 9.037 1.00 16.33 99 ASP E N 1
ATOM 686 C CA . ASP A 1 99 ? 11.488 22.970 10.112 1.00 18.25 99 ASP E CA 1
ATOM 687 C C . ASP A 1 99 ? 12.392 23.227 11.323 1.00 17.50 99 ASP E C 1
ATOM 688 O O . ASP A 1 99 ? 12.354 22.359 12.211 1.00 17.96 99 ASP E O 1
ATOM 693 N N . GLY A 1 100 ? 13.184 24.270 11.273 1.00 17.01 100 GLY E N 1
ATOM 694 C CA . GLY A 1 100 ? 14.017 24.658 12.384 1.00 15.76 100 GLY E CA 1
ATOM 695 C C . GLY A 1 100 ? 15.384 24.006 12.414 1.00 15.42 100 GLY E C 1
ATOM 696 O O . GLY A 1 100 ? 16.231 24.424 13.209 1.00 15.34 100 GLY E O 1
ATOM 697 N N . SER A 1 101 ? 15.591 23.033 11.564 1.00 16.22 101 SER E N 1
ATOM 698 C CA . SER A 1 101 ? 16.839 22.273 11.474 1.00 15.80 101 SER E CA 1
ATOM 699 C C . SER A 1 101 ? 17.885 22.994 10.611 1.00 15.82 101 SER E C 1
ATOM 700 O O . SER A 1 101 ? 17.625 23.623 9.549 1.00 15.71 101 SER E O 1
ATOM 703 N N . GLY A 1 102 ? 19.114 22.847 11.113 1.00 14.69 102 GLY E N 1
ATOM 704 C CA . GLY A 1 102 ? 20.255 23.422 10.379 1.00 15.65 102 GLY E CA 1
ATOM 705 C C . GLY A 1 102 ? 21.481 22.544 10.561 1.00 16.13 102 GLY E C 1
ATOM 706 O O . GLY A 1 102 ? 21.716 22.082 11.691 1.00 15.68 102 GLY E O 1
ATOM 707 N N . GLN A 1 103 ? 22.207 22.379 9.477 1.00 17.92 103 GLN E N 1
ATOM 708 C CA . GLN A 1 103 ? 23.495 21.695 9.458 1.00 19.53 103 GLN E CA 1
ATOM 709 C C . GLN A 1 103 ? 24.575 22.593 10.109 1.00 19.31 103 GLN E C 1
ATOM 710 O O . GLN A 1 103 ? 24.569 23.823 9.943 1.00 19.01 103 GLN E O 1
ATOM 716 N N . TYR A 1 104 ? 25.490 21.907 10.728 1.00 18.34 104 TYR E N 1
ATOM 717 C CA . TYR A 1 104 ? 26.590 22.524 11.455 1.00 19.06 104 TYR E CA 1
ATOM 718 C C . TYR A 1 104 ? 27.349 23.530 10.589 1.00 19.37 104 TYR E C 1
ATOM 719 O O . TYR A 1 104 ? 27.718 24.610 11.092 1.00 18.66 104 TYR E O 1
ATOM 728 N N . SER A 1 105 ? 27.553 23.149 9.337 1.00 19.39 105 SER E N 1
ATOM 729 C CA . SER A 1 105 ? 28.340 23.992 8.424 1.00 19.73 105 SER E CA 1
ATOM 730 C C . SER A 1 105 ? 27.556 25.232 8.052 1.00 18.93 105 SER E C 1
ATOM 731 O O . SER A 1 105 ? 28.177 26.218 7.626 1.00 19.92 105 SER E O 1
ATOM 734 N N . TRP A 1 106 ? 26.241 25.145 8.126 1.00 18.14 106 TRP E N 1
ATOM 735 C CA . TRP A 1 106 ? 25.432 26.363 7.864 1.00 17.37 106 TRP E CA 1
ATOM 736 C C . TRP A 1 106 ? 25.683 27.350 9.024 1.00 16.56 106 TRP E C 1
ATOM 737 O O . TRP A 1 106 ? 25.849 28.541 8.793 1.00 16.51 106 TRP E O 1
ATOM 748 N N . ILE A 1 107 ? 25.593 26.811 10.221 1.00 15.34 107 ILE E N 1
ATOM 749 C CA . ILE A 1 107 ? 25.808 27.605 11.421 1.00 14.71 107 ILE E CA 1
ATOM 750 C C . ILE A 1 107 ? 27.163 28.304 11.339 1.00 14.75 107 ILE E C 1
ATOM 751 O O . ILE A 1 107 ? 27.266 29.531 11.534 1.00 14.55 107 ILE E O 1
ATOM 756 N N . ILE A 1 108 ? 28.198 27.519 11.102 1.00 14.49 108 ILE E N 1
ATOM 757 C CA . ILE A 1 108 ? 29.569 28.008 11.016 1.00 13.89 108 ILE E CA 1
ATOM 758 C C . ILE A 1 108 ? 29.660 29.131 9.977 1.00 13.67 108 ILE E C 1
ATOM 759 O O . ILE A 1 108 ? 30.316 30.133 10.280 1.00 13.52 108 ILE E O 1
ATOM 764 N N . ASN A 1 109 ? 29.017 28.904 8.840 1.00 13.46 109 ASN E N 1
ATOM 765 C CA . ASN A 1 109 ? 29.119 29.912 7.760 1.00 13.55 109 ASN E CA 1
ATOM 766 C C . ASN A 1 109 ? 28.415 31.192 8.228 1.00 13.50 109 ASN E C 1
ATOM 767 O O . ASN A 1 109 ? 28.826 32.261 7.793 1.00 13.58 109 ASN E O 1
ATOM 772 N N . GLY A 1 110 ? 27.361 30.984 9.015 1.00 13.00 110 GLY E N 1
ATOM 773 C CA . GLY A 1 110 ? 26.598 32.152 9.528 1.00 11.46 110 GLY E CA 1
ATOM 774 C C . GLY A 1 110 ? 27.513 32.996 10.395 1.00 9.75 110 GLY E C 1
ATOM 775 O O . GLY A 1 110 ? 27.555 34.219 10.324 1.00 8.15 110 GLY E O 1
ATOM 776 N N . ILE A 1 111 ? 28.212 32.289 11.272 1.00 11.32 111 ILE E N 1
ATOM 777 C CA . ILE A 1 111 ? 29.162 32.953 12.196 1.00 11.07 111 ILE E CA 1
ATOM 778 C C . ILE A 1 111 ? 30.248 33.661 11.384 1.00 12.00 111 ILE E C 1
ATOM 779 O O . ILE A 1 111 ? 30.614 34.771 11.756 1.00 11.99 111 ILE E O 1
ATOM 784 N N . GLU A 1 112 ? 30.729 32.973 10.351 1.00 13.05 112 GLU E N 1
ATOM 785 C CA . GLU A 1 112 ? 31.777 33.615 9.527 1.00 13.74 112 GLU E CA 1
ATOM 786 C C . GLU A 1 112 ? 31.206 34.847 8.813 1.00 12.47 112 GLU E C 1
ATOM 787 O O . GLU A 1 112 ? 31.994 35.823 8.681 1.00 12.58 112 GLU E O 1
ATOM 793 N N . TRP A 1 113 ? 29.978 34.823 8.343 1.00 11.57 113 TRP E N 1
ATOM 794 C CA . TRP A 1 113 ? 29.389 36.054 7.761 1.00 11.52 113 TRP E CA 1
ATOM 795 C C . TRP A 1 113 ? 29.451 37.156 8.836 1.00 11.33 113 TRP E C 1
ATOM 796 O O . TRP A 1 113 ? 29.849 38.279 8.520 1.00 11.51 113 TRP E O 1
ATOM 807 N N . ALA A 1 114 ? 29.056 36.799 10.041 1.00 10.56 114 ALA E N 1
ATOM 808 C CA . ALA A 1 114 ? 28.891 37.779 11.124 1.00 10.54 114 ALA E CA 1
ATOM 809 C C . ALA A 1 114 ? 30.216 38.463 11.461 1.00 11.51 114 ALA E C 1
ATOM 810 O O . ALA A 1 114 ? 30.210 39.688 11.705 1.00 11.22 114 ALA E O 1
ATOM 812 N N . ILE A 1 115 ? 31.286 37.671 11.535 1.00 11.21 115 ILE E N 1
ATOM 813 C CA . ILE A 1 115 ? 32.616 38.236 11.789 1.00 11.41 115 ILE E CA 1
ATOM 814 C C . ILE A 1 115 ? 33.011 39.197 10.677 1.00 11.15 115 ILE E C 1
ATOM 815 O O . ILE A 1 115 ? 33.469 40.311 11.005 1.00 11.65 115 ILE E O 1
ATOM 820 N N . ALA A 1 116 ? 32.800 38.855 9.437 1.00 10.84 116 ALA E N 1
ATOM 821 C CA . ALA A 1 116 ? 33.291 39.642 8.298 1.00 11.09 116 ALA E CA 1
ATOM 822 C C . ALA A 1 116 ? 32.490 40.880 7.946 1.00 12.14 116 ALA E C 1
ATOM 823 O O . ALA A 1 116 ? 32.851 41.612 7.017 1.00 11.25 116 ALA E O 1
ATOM 825 N N . ASN A 1 117 ? 31.371 41.054 8.590 1.00 12.40 117 ASN E N 1
ATOM 826 C CA . ASN A 1 117 ? 30.450 42.175 8.382 1.00 12.64 117 ASN E CA 1
ATOM 827 C C . ASN A 1 117 ? 30.455 43.019 9.660 1.00 12.51 117 ASN E C 1
ATOM 828 O O . ASN A 1 117 ? 29.560 43.802 9.929 1.00 12.05 117 ASN E O 1
ATOM 833 N N . ASN A 1 118 ? 31.464 42.741 10.466 1.00 12.51 118 ASN E N 1
ATOM 834 C CA . ASN A 1 118 ? 31.656 43.484 11.711 1.00 13.14 118 ASN E CA 1
ATOM 835 C C . ASN A 1 118 ? 30.452 43.538 12.613 1.00 11.73 118 ASN E C 1
ATOM 836 O O . ASN A 1 118 ? 30.221 44.650 13.140 1.00 11.60 118 ASN E O 1
ATOM 841 N N . MET A 1 119 ? 29.780 42.434 12.797 1.00 11.26 119 MET E N 1
ATOM 842 C CA . MET A 1 119 ? 28.709 42.400 13.850 1.00 10.51 119 MET E CA 1
ATOM 843 C C . MET A 1 119 ? 29.332 42.694 15.200 1.00 11.02 119 MET E C 1
ATOM 844 O O . MET A 1 119 ? 30.510 42.343 15.460 1.00 11.83 119 MET E O 1
ATOM 849 N N . ASP A 1 120 ? 28.641 43.321 16.123 1.00 10.03 120 ASP E N 1
ATOM 850 C CA . ASP A 1 120 ? 29.142 43.561 17.473 1.00 9.64 120 ASP E CA 1
ATOM 851 C C . ASP A 1 120 ? 28.734 42.438 18.440 1.00 9.12 120 ASP E C 1
ATOM 852 O O . ASP A 1 120 ? 29.458 42.191 19.413 1.00 8.04 120 ASP E O 1
ATOM 857 N N . VAL A 1 121 ? 27.525 41.938 18.232 1.00 9.35 121 VAL E N 1
ATOM 858 C CA . VAL A 1 121 ? 26.931 40.912 19.090 1.00 9.56 121 VAL E CA 1
ATOM 859 C C . VAL A 1 121 ? 26.345 39.805 18.209 1.00 9.51 121 VAL E C 1
ATOM 860 O O . VAL A 1 121 ? 25.862 40.069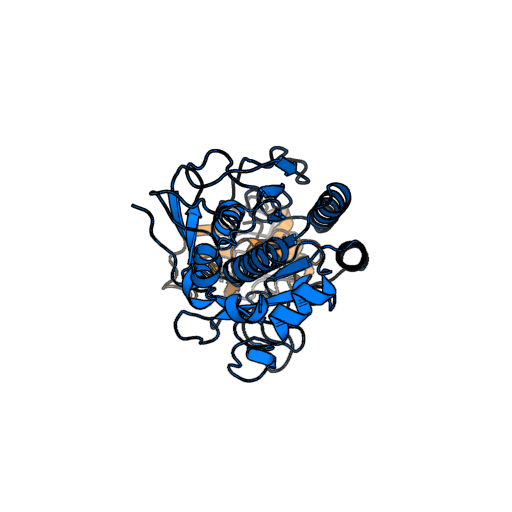 17.091 1.00 9.27 121 VAL E O 1
ATOM 864 N N . ILE A 1 122 ? 26.533 38.562 18.622 1.00 8.51 122 ILE E N 1
ATOM 865 C CA . ILE A 1 122 ? 25.885 37.431 17.913 1.00 9.72 122 ILE E CA 1
ATOM 866 C C . ILE A 1 122 ? 24.932 36.807 18.916 1.00 8.98 122 ILE E C 1
ATOM 867 O O . ILE A 1 122 ? 25.282 36.723 20.120 1.00 9.40 122 ILE E O 1
ATOM 872 N N . ASN A 1 123 ? 23.760 36.426 18.463 1.00 8.70 123 ASN E N 1
ATOM 873 C CA . ASN A 1 123 ? 22.831 35.638 19.274 1.00 7.26 123 ASN E CA 1
ATOM 874 C C . ASN A 1 123 ? 22.609 34.312 18.541 1.00 6.79 123 ASN E C 1
ATOM 875 O O . ASN A 1 123 ? 22.320 34.351 17.356 1.00 4.57 123 ASN E O 1
ATOM 880 N N . MET A 1 124 ? 22.786 33.213 19.249 1.00 8.65 124 MET E N 1
ATOM 881 C CA . MET A 1 124 ? 22.552 31.858 18.676 1.00 9.48 124 MET E CA 1
ATOM 882 C C . MET A 1 124 ? 21.565 31.146 19.619 1.00 9.58 124 MET E C 1
ATOM 883 O O . MET A 1 124 ? 21.970 30.579 20.647 1.00 8.73 124 MET E O 1
ATOM 888 N N . SER A 1 125 ? 20.274 31.258 19.283 1.00 8.94 125 SER E N 1
ATOM 889 C CA . SER A 1 125 ? 19.242 30.522 20.070 1.00 9.66 125 SER E CA 1
ATOM 890 C C . SER A 1 125 ? 19.062 29.137 19.465 1.00 9.92 125 SER E C 1
ATOM 891 O O . SER A 1 125 ? 17.925 28.793 19.061 1.00 10.58 125 SER E O 1
ATOM 894 N N . LEU A 1 126 ? 20.123 28.393 19.379 1.00 10.80 126 LEU E N 1
ATOM 895 C CA . LEU A 1 126 ? 20.153 27.073 18.714 1.00 11.92 126 LEU E CA 1
ATOM 896 C C . LEU A 1 126 ? 21.132 26.211 19.475 1.00 12.72 126 LEU E C 1
ATOM 897 O O . LEU A 1 126 ? 21.853 26.729 20.343 1.00 13.03 126 LEU E O 1
ATOM 902 N N . GLY A 1 127 ? 21.090 24.907 19.207 1.00 12.97 127 GLY E N 1
ATOM 903 C CA . GLY A 1 127 ? 21.978 24.017 19.956 1.00 13.31 127 GLY E CA 1
ATOM 904 C C . GLY A 1 127 ? 21.848 22.587 19.456 1.00 14.33 127 GLY E C 1
ATOM 905 O O . GLY A 1 127 ? 21.018 22.206 18.618 1.00 14.52 127 GLY E O 1
ATOM 906 N N . GLY A 1 128 ? 22.761 21.799 19.989 1.00 16.06 128 GLY E N 1
ATOM 907 C CA . GLY A 1 128 ? 22.949 20.383 19.650 1.00 16.79 128 GLY E CA 1
ATOM 908 C C . GLY A 1 128 ? 23.891 19.844 20.740 1.00 17.21 128 GLY E C 1
ATOM 909 O O . GLY A 1 128 ? 24.702 20.576 21.277 1.00 17.21 128 GLY E O 1
ATOM 910 N N . PRO A 1 129 ? 23.742 18.540 20.981 1.00 18.61 129 PRO E N 1
ATOM 911 C CA . PRO A 1 129 ? 24.474 17.934 22.104 1.00 19.29 129 PRO E CA 1
ATOM 912 C C . PRO A 1 129 ? 25.886 17.564 21.750 1.00 20.03 129 PRO E C 1
ATOM 913 O O . PRO A 1 129 ? 26.671 17.308 22.693 1.00 20.30 129 PRO E O 1
ATOM 917 N N . SER A 1 130 ? 26.261 17.568 20.485 1.00 21.19 130 SER E N 1
ATOM 918 C CA . SER A 1 130 ? 27.649 17.250 20.109 1.00 22.02 130 SER E CA 1
ATOM 919 C C . SER A 1 130 ? 28.338 18.563 19.671 1.00 22.87 130 SER E C 1
ATOM 920 O O . SER A 1 130 ? 27.703 19.461 19.084 1.00 22.95 130 SER E O 1
ATOM 923 N N . GLY A 1 131 ? 29.614 18.613 19.985 1.00 23.29 131 GLY E N 1
ATOM 924 C CA . GLY A 1 131 ? 30.451 19.797 19.611 1.00 23.61 131 GLY E CA 1
ATOM 925 C C . GLY A 1 131 ? 31.254 19.343 18.385 1.00 23.82 131 GLY E C 1
ATOM 926 O O . GLY A 1 131 ? 31.148 18.150 18.017 1.00 25.31 131 GLY E O 1
ATOM 927 N N . SER A 1 132 ? 32.011 20.230 17.814 1.00 22.98 132 SER E N 1
ATOM 928 C CA . SER A 1 132 ? 32.829 19.899 16.630 1.00 22.56 132 SER E CA 1
ATOM 929 C C . SER A 1 132 ? 33.987 20.877 16.630 1.00 22.56 132 SER E C 1
ATOM 930 O O . SER A 1 132 ? 33.764 21.996 17.161 1.00 23.19 132 SER E O 1
ATOM 933 N N . ALA A 1 133 ? 35.117 20.520 16.098 1.00 22.64 133 ALA E N 1
ATOM 934 C CA . ALA A 1 133 ? 36.315 21.381 16.061 1.00 22.18 133 ALA E CA 1
ATOM 935 C C . ALA A 1 133 ? 36.108 22.647 15.235 1.00 21.36 133 ALA E C 1
ATOM 936 O O . ALA A 1 133 ? 36.576 23.729 15.644 1.00 21.13 133 ALA E O 1
ATOM 938 N N . ALA A 1 134 ? 35.484 22.491 14.082 1.00 20.31 134 ALA E N 1
ATOM 939 C CA . ALA A 1 134 ? 35.168 23.665 13.240 1.00 19.50 134 ALA E CA 1
ATOM 940 C C . ALA A 1 134 ? 34.187 24.582 13.981 1.00 18.53 134 ALA E C 1
ATOM 941 O O . ALA A 1 134 ? 34.395 25.796 13.914 1.00 17.24 134 ALA E O 1
ATOM 943 N N . LEU A 1 135 ? 33.222 24.028 14.703 1.00 17.82 135 LEU E N 1
ATOM 944 C CA . LEU A 1 135 ? 32.246 24.861 15.426 1.00 18.52 135 LEU E CA 1
ATOM 945 C C . LEU A 1 135 ? 32.968 25.694 16.490 1.00 18.59 135 LEU E C 1
ATOM 946 O O . LEU A 1 135 ? 32.691 26.876 16.705 1.00 19.41 135 LEU E O 1
ATOM 951 N N . LYS A 1 136 ? 33.840 25.024 17.218 1.00 18.69 136 LYS E N 1
ATOM 952 C CA . LYS A 1 136 ? 34.630 25.612 18.287 1.00 18.17 136 LYS E CA 1
ATOM 953 C C . LYS A 1 136 ? 35.508 26.731 17.715 1.00 17.37 136 LYS E C 1
ATOM 954 O O . LYS A 1 136 ? 35.599 27.858 18.239 1.00 16.46 136 LYS E O 1
ATOM 960 N N . ALA A 1 137 ? 36.115 26.368 16.584 1.00 15.39 137 ALA E N 1
ATOM 961 C CA . ALA A 1 137 ? 37.054 27.304 15.949 1.00 14.74 137 ALA E CA 1
ATOM 962 C C . ALA A 1 137 ? 36.326 28.575 15.551 1.00 13.88 137 ALA E C 1
ATOM 963 O O . ALA A 1 137 ? 36.900 29.657 15.702 1.00 12.85 137 ALA E O 1
ATOM 965 N N . ALA A 1 138 ? 35.067 28.354 15.139 1.00 13.60 138 ALA E N 1
ATOM 966 C CA . ALA A 1 138 ? 34.292 29.506 14.598 1.00 13.42 138 ALA E CA 1
ATOM 967 C C . ALA A 1 138 ? 33.895 30.462 15.702 1.00 13.44 138 ALA E C 1
ATOM 968 O O . ALA A 1 138 ? 34.064 31.706 15.568 1.00 13.94 138 ALA E O 1
ATOM 970 N N . VAL A 1 139 ? 33.402 29.919 16.777 1.00 13.62 139 VAL E N 1
ATOM 971 C CA . VAL A 1 139 ? 32.991 30.706 17.970 1.00 14.76 139 VAL E CA 1
ATOM 972 C C . VAL A 1 139 ? 34.197 31.410 18.579 1.00 14.17 139 VAL E C 1
ATOM 973 O O . VAL A 1 139 ? 34.152 32.598 18.958 1.00 13.56 139 VAL E O 1
ATOM 977 N N . ASP A 1 140 ? 35.334 30.681 18.601 1.00 14.30 140 ASP E N 1
ATOM 978 C CA . ASP A 1 140 ? 36.550 31.263 19.230 1.00 13.99 140 ASP E CA 1
ATOM 979 C C . ASP A 1 140 ? 37.100 32.425 18.401 1.00 13.71 140 ASP E C 1
ATOM 980 O O . ASP A 1 140 ? 37.615 33.405 18.964 1.00 11.98 140 ASP E O 1
ATOM 985 N N . LYS A 1 141 ? 37.027 32.221 17.095 1.00 13.03 141 LYS E N 1
ATOM 986 C CA . LYS A 1 141 ? 37.427 33.252 16.139 1.00 13.57 141 LYS E CA 1
ATOM 987 C C . LYS A 1 141 ? 36.590 34.509 16.309 1.00 12.12 141 LYS E C 1
ATOM 988 O O . LYS A 1 141 ? 37.107 35.656 16.287 1.00 10.87 141 LYS E O 1
ATOM 994 N N . ALA A 1 142 ? 35.290 34.286 16.541 1.00 11.26 142 ALA E N 1
ATOM 995 C CA . ALA A 1 142 ? 34.366 35.446 16.682 1.00 9.95 142 ALA E CA 1
ATOM 996 C C . ALA A 1 142 ? 34.831 36.225 17.918 1.00 9.84 142 ALA E C 1
ATOM 997 O O . ALA A 1 142 ? 34.957 37.439 17.824 1.00 10.19 142 ALA E O 1
ATOM 999 N N . VAL A 1 143 ? 35.094 35.511 18.994 1.00 9.28 143 VAL E N 1
ATOM 1000 C CA . VAL A 1 143 ? 35.447 36.205 20.238 1.00 9.53 143 VAL E CA 1
ATOM 1001 C C . VAL A 1 143 ? 36.819 36.864 20.083 1.00 10.08 143 VAL E C 1
ATOM 1002 O O . VAL A 1 143 ? 37.038 37.939 20.645 1.00 10.78 143 VAL E O 1
ATOM 1006 N N . ALA A 1 144 ? 37.713 36.244 19.306 1.00 9.97 144 ALA E N 1
ATOM 1007 C CA . ALA A 1 144 ? 39.037 36.863 19.051 1.00 9.93 144 ALA E CA 1
ATOM 1008 C C . ALA A 1 144 ? 38.905 38.134 18.265 1.00 9.71 144 ALA E C 1
ATOM 1009 O O . ALA A 1 144 ? 39.671 39.121 18.347 1.00 9.92 144 ALA E O 1
ATOM 1011 N N . SER A 1 145 ? 37.844 38.162 17.427 1.00 10.09 145 SER E N 1
ATOM 1012 C CA . SER A 1 145 ? 37.572 39.309 16.561 1.00 8.87 145 SER E CA 1
ATOM 1013 C C . SER A 1 145 ? 36.842 40.424 17.316 1.00 7.82 145 SER E C 1
ATOM 1014 O O . SER A 1 145 ? 36.532 41.428 16.634 1.00 7.90 145 SER E O 1
ATOM 1017 N N . GLY A 1 146 ? 36.484 40.242 18.572 1.00 7.36 146 GLY E N 1
ATOM 1018 C CA . GLY A 1 146 ? 35.843 41.347 19.284 1.00 7.53 146 GLY E CA 1
ATOM 1019 C C . GLY A 1 146 ? 34.319 41.218 19.411 1.00 8.48 146 GLY E C 1
ATOM 1020 O O . GLY A 1 146 ? 33.741 42.148 20.017 1.00 7.26 146 GLY E O 1
ATOM 1021 N N . VAL A 1 147 ? 33.741 40.133 18.954 1.00 8.31 147 VAL E N 1
ATOM 1022 C CA . VAL A 1 147 ? 32.272 39.930 18.985 1.00 8.29 147 VAL E CA 1
ATOM 1023 C C . VAL A 1 147 ? 31.864 39.343 20.326 1.00 9.12 147 VAL E C 1
ATOM 1024 O O . VAL A 1 147 ? 32.610 38.502 20.864 1.00 9.27 147 VAL E O 1
ATOM 1028 N N . VAL A 1 148 ? 30.769 39.895 20.860 1.00 8.48 148 VAL E N 1
ATOM 1029 C CA . VAL A 1 148 ? 30.124 39.266 22.027 1.00 9.43 148 VAL E CA 1
ATOM 1030 C C . VAL A 1 148 ? 29.259 38.131 21.477 1.00 9.73 148 VAL E C 1
ATOM 1031 O O . VAL A 1 148 ? 28.391 38.419 20.647 1.00 10.10 148 VAL E O 1
ATOM 1035 N N . VAL A 1 149 ? 29.527 36.913 21.847 1.00 9.93 149 VAL E N 1
ATOM 1036 C CA . VAL A 1 149 ? 28.732 35.753 21.456 1.00 10.05 149 VAL E CA 1
ATOM 1037 C C . VAL A 1 149 ? 27.885 35.217 22.613 1.00 9.88 149 VAL E C 1
ATOM 1038 O O . VAL A 1 149 ? 28.424 34.777 23.635 1.00 8.82 149 VAL E O 1
ATOM 1042 N N . VAL A 1 150 ? 26.572 35.182 22.366 1.00 9.04 150 VAL E N 1
ATOM 1043 C CA . VAL A 1 150 ? 25.592 34.721 23.357 1.00 8.97 150 VAL E CA 1
ATOM 1044 C C . VAL A 1 150 ? 24.853 33.518 22.793 1.00 8.47 150 VAL E C 1
ATOM 1045 O O . VAL A 1 150 ? 24.604 33.485 21.575 1.00 8.80 150 VAL E O 1
ATOM 1049 N N . ALA A 1 151 ? 24.564 32.528 23.606 1.00 9.05 151 ALA E N 1
ATOM 1050 C CA . ALA A 1 151 ? 23.788 31.345 23.134 1.00 9.74 151 ALA E CA 1
ATOM 1051 C C . ALA A 1 151 ? 22.903 30.847 24.265 1.00 9.70 151 ALA E C 1
ATOM 1052 O O . ALA A 1 151 ? 23.228 31.055 25.460 1.00 9.09 151 ALA E O 1
ATOM 1054 N N . ALA A 1 152 ? 21.822 30.163 23.899 1.00 10.67 152 ALA E N 1
ATOM 1055 C CA . ALA A 1 152 ? 21.004 29.557 24.990 1.00 11.12 152 ALA E CA 1
ATOM 1056 C C . ALA A 1 152 ? 21.661 28.239 25.373 1.00 11.55 152 ALA E C 1
ATOM 1057 O O . ALA A 1 152 ? 22.267 27.542 24.550 1.00 12.17 152 ALA E O 1
ATOM 1059 N N . ALA A 1 153 ? 21.490 27.958 26.656 1.00 11.82 153 ALA E N 1
ATOM 1060 C CA . ALA A 1 153 ? 22.149 26.798 27.274 1.00 12.28 153 ALA E CA 1
ATOM 1061 C C . ALA A 1 153 ? 21.605 25.460 26.811 1.00 13.52 153 ALA E C 1
ATOM 1062 O O . ALA A 1 153 ? 22.353 24.437 26.760 1.00 12.64 153 ALA E O 1
ATOM 1064 N N . GLY A 1 154 ? 20.316 25.415 26.497 1.00 13.98 154 GLY E N 1
ATOM 1065 C CA . GLY A 1 154 ? 19.711 24.119 26.069 1.00 14.67 154 GLY E CA 1
ATOM 1066 C C . GLY A 1 154 ? 18.472 23.855 26.902 1.00 14.34 154 GLY E C 1
ATOM 1067 O O . GLY A 1 154 ? 18.255 24.460 27.959 1.00 14.22 154 GLY E O 1
ATOM 1068 N N . ASN A 1 155 ? 17.632 22.963 26.371 1.00 15.51 155 ASN E N 1
ATOM 1069 C CA . AS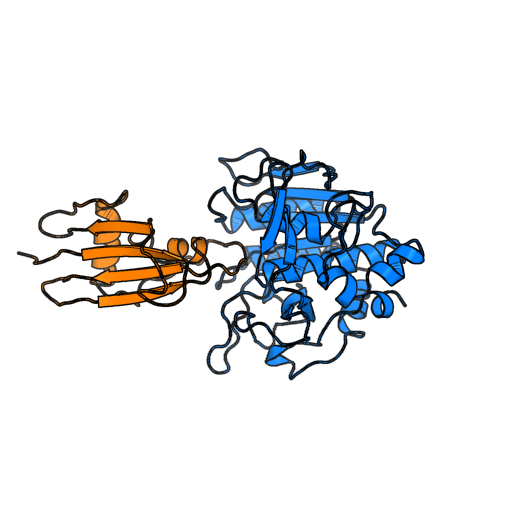N A 1 155 ? 16.335 22.682 27.063 1.00 16.12 155 ASN E CA 1
ATOM 1070 C C . ASN A 1 155 ? 16.271 21.238 27.577 1.00 17.14 155 ASN E C 1
ATOM 1071 O O . ASN A 1 155 ? 15.189 20.637 27.540 1.00 15.63 155 ASN E O 1
ATOM 1076 N N . GLU A 1 156 ? 17.398 20.717 28.035 1.00 18.87 156 GLU E N 1
ATOM 1077 C CA . GLU A 1 156 ? 17.380 19.316 28.464 1.00 21.72 156 GLU E CA 1
ATOM 1078 C C . GLU A 1 156 ? 17.261 19.165 29.955 1.00 22.62 156 GLU E C 1
ATOM 1079 O O . GLU A 1 156 ? 17.552 18.050 30.445 1.00 23.90 156 GLU E O 1
ATOM 1085 N N . GLY A 1 157 ? 16.766 20.164 30.661 1.00 22.89 157 GLY E N 1
ATOM 1086 C CA . GLY A 1 157 ? 16.509 20.048 32.103 1.00 23.38 157 GLY E CA 1
ATOM 1087 C C . GLY A 1 157 ? 17.726 19.448 32.786 1.00 24.47 157 GLY E C 1
ATOM 1088 O O . GLY A 1 157 ? 18.839 19.572 32.277 1.00 23.45 157 GLY E O 1
ATOM 1089 N N . THR A 1 158 ? 17.499 18.825 33.925 1.00 26.71 158 THR E N 1
ATOM 1090 C CA . THR A 1 158 ? 18.547 18.215 34.748 1.00 29.00 158 THR E CA 1
ATOM 1091 C C . THR A 1 158 ? 18.699 16.728 34.435 1.00 30.60 158 THR E C 1
ATOM 1092 O O . THR A 1 158 ? 17.750 16.094 33.917 1.00 31.45 158 THR E O 1
ATOM 1096 N N . SER A 1 159 ? 19.888 16.206 34.712 1.00 31.62 159 SER E N 1
ATOM 1097 C CA . SER A 1 159 ? 20.165 14.787 34.434 1.00 33.19 159 SER E CA 1
ATOM 1098 C C . SER A 1 159 ? 21.267 14.256 35.358 1.00 33.86 159 SER E C 1
ATOM 1099 O O . SER A 1 159 ? 22.439 14.165 34.980 1.00 34.10 159 SER E O 1
ATOM 1102 N N . GLY A 1 160 ? 20.789 13.854 36.518 1.00 34.45 160 GLY E N 1
ATOM 1103 C CA . GLY A 1 160 ? 21.647 13.367 37.604 1.00 35.10 160 GLY E CA 1
ATOM 1104 C C . GLY A 1 160 ? 22.404 14.616 38.087 1.00 35.20 160 GLY E C 1
ATOM 1105 O O . GLY A 1 160 ? 21.781 15.537 38.622 1.00 35.30 160 GLY E O 1
ATOM 1106 N N . SER A 1 161 ? 23.694 14.574 37.825 1.00 34.96 161 SER E N 1
ATOM 1107 C CA . SER A 1 161 ? 24.605 15.637 38.225 1.00 34.88 161 SER E CA 1
ATOM 1108 C C . SER A 1 161 ? 25.629 15.825 37.102 1.00 34.03 161 SER E C 1
ATOM 1109 O O . SER A 1 161 ? 26.735 16.299 37.361 1.00 33.91 161 SER E O 1
ATOM 1112 N N . SER A 1 162 ? 25.198 15.390 35.928 1.00 32.92 162 SER E N 1
ATOM 1113 C CA . SER A 1 162 ? 25.949 15.646 34.695 1.00 31.85 162 SER E CA 1
ATOM 1114 C C . SER A 1 162 ? 25.385 16.931 34.043 1.00 30.34 162 SER E C 1
ATOM 1115 O O . SER A 1 162 ? 24.208 17.284 34.209 1.00 29.72 162 SER E O 1
ATOM 1118 N N . SER A 1 163 ? 26.286 17.574 33.330 1.00 28.64 163 SER E N 1
ATOM 1119 C CA . SER A 1 163 ? 26.000 18.810 32.582 1.00 26.84 163 SER E CA 1
ATOM 1120 C C . SER A 1 163 ? 25.080 18.502 31.415 1.00 25.38 163 SER E C 1
ATOM 1121 O O . SER A 1 163 ? 25.331 17.513 30.687 1.00 26.15 163 SER E O 1
ATOM 1124 N N . THR A 1 164 ? 24.039 19.307 31.281 1.00 23.41 164 THR E N 1
ATOM 1125 C CA . THR A 1 164 ? 23.109 19.165 30.142 1.00 21.70 164 THR E CA 1
ATOM 1126 C C . THR A 1 164 ? 23.176 20.390 29.219 1.00 20.36 164 THR E C 1
ATOM 1127 O O . THR A 1 164 ? 22.233 20.582 28.454 1.00 20.33 164 THR E O 1
ATOM 1131 N N . VAL A 1 165 ? 24.259 21.141 29.255 1.00 18.57 165 VAL E N 1
ATOM 1132 C CA . VAL A 1 165 ? 24.449 22.316 28.400 1.00 18.00 165 VAL E CA 1
ATOM 1133 C C . VAL A 1 165 ? 24.865 21.796 27.015 1.00 18.36 165 VAL E C 1
ATOM 1134 O O . VAL A 1 165 ? 25.743 20.924 26.999 1.00 18.96 165 VAL E O 1
ATOM 1138 N N . GLY A 1 166 ? 24.230 22.305 25.970 1.00 16.69 166 GLY E N 1
ATOM 1139 C CA . GLY A 1 166 ? 24.592 21.859 24.623 1.00 16.82 166 GLY E CA 1
ATOM 1140 C C . GLY A 1 166 ? 25.611 22.820 24.001 1.00 16.24 166 GLY E C 1
ATOM 1141 O O . GLY A 1 166 ? 26.073 23.766 24.643 1.00 16.77 166 GLY E O 1
ATOM 1142 N N . TYR A 1 167 ? 25.927 22.567 22.756 1.00 15.80 167 TYR E N 1
ATOM 1143 C CA . TYR A 1 167 ? 26.843 23.361 21.948 1.00 16.17 167 TYR E CA 1
ATOM 1144 C C . TYR A 1 167 ? 26.002 24.285 21.062 1.00 15.51 167 TYR E C 1
ATOM 1145 O O . TYR A 1 167 ? 24.958 23.790 20.653 1.00 14.86 167 TYR E O 1
ATOM 1154 N N . PRO A 1 168 ? 26.459 25.499 20.770 1.00 15.41 168 PRO E N 1
ATOM 1155 C CA . PRO A 1 168 ? 27.724 26.080 21.182 1.00 14.63 168 PRO E CA 1
ATOM 1156 C C . PRO A 1 168 ? 27.810 26.608 22.589 1.00 14.66 168 PRO E C 1
ATOM 1157 O O . PRO A 1 168 ? 28.902 27.101 22.990 1.00 14.39 168 PRO E O 1
ATOM 1161 N N . GLY A 1 169 ? 26.751 26.543 23.371 1.00 14.51 169 GLY E N 1
ATOM 1162 C CA . GLY A 1 169 ? 26.661 27.114 24.715 1.00 14.53 169 GLY E CA 1
ATOM 1163 C C . GLY A 1 169 ? 27.724 26.623 25.672 1.00 15.47 169 GLY E C 1
ATOM 1164 O O . GLY A 1 169 ? 28.142 27.343 26.611 1.00 15.05 169 GLY E O 1
ATOM 1165 N N . LYS A 1 170 ? 28.196 25.406 25.411 1.00 15.89 170 LYS E N 1
ATOM 1166 C CA . LYS A 1 170 ? 29.171 24.707 26.225 1.00 16.92 170 LYS E CA 1
ATOM 1167 C C . LYS A 1 170 ? 30.583 25.317 26.159 1.00 16.91 170 LYS E C 1
ATOM 1168 O O . LYS A 1 170 ? 31.292 25.196 27.190 1.00 17.73 170 LYS E O 1
ATOM 1174 N N . TYR A 1 171 ? 30.967 25.910 25.051 1.00 16.30 171 TYR E N 1
ATOM 1175 C CA . TYR A 1 171 ? 32.286 26.497 24.823 1.00 15.74 171 TYR E CA 1
ATOM 1176 C C . TYR A 1 171 ? 32.531 27.711 25.700 1.00 15.56 171 TYR E C 1
ATOM 1177 O O . TYR A 1 171 ? 31.714 28.607 25.734 1.00 15.60 171 TYR E O 1
ATOM 1186 N N . PRO A 1 172 ? 33.670 27.722 26.383 1.00 16.56 172 PRO E N 1
ATOM 1187 C CA . PRO A 1 172 ? 34.027 28.815 27.304 1.00 16.23 172 PRO E CA 1
ATOM 1188 C C . PRO A 1 172 ? 33.946 30.163 26.640 1.00 16.08 172 PRO E C 1
ATOM 1189 O O . PRO A 1 172 ? 33.512 31.152 27.265 1.00 15.75 172 PRO E O 1
ATOM 1193 N N . SER A 1 173 ? 34.248 30.278 25.345 1.00 15.82 173 SER E N 1
ATOM 1194 C CA . SER A 1 173 ? 34.217 31.641 24.755 1.00 14.93 173 SER E CA 1
ATOM 1195 C C . SER A 1 173 ? 32.794 32.195 24.649 1.00 14.53 173 SER E C 1
ATOM 1196 O O . SER A 1 173 ? 32.658 33.399 24.340 1.00 14.46 173 SER E O 1
ATOM 1199 N N . VAL A 1 174 ? 31.783 31.395 24.902 1.00 14.24 174 VAL E N 1
ATOM 1200 C CA . VAL A 1 174 ? 30.368 31.769 24.642 1.00 13.25 174 VAL E CA 1
ATOM 1201 C C . VAL A 1 174 ? 29.693 32.072 25.980 1.00 13.36 174 VAL E C 1
ATOM 1202 O O . VAL A 1 174 ? 29.993 31.349 26.946 1.00 13.96 174 VAL E O 1
ATOM 1206 N N . ILE A 1 175 ? 28.825 33.069 26.016 1.00 13.03 175 ILE E N 1
ATOM 1207 C CA . ILE A 1 175 ? 27.980 33.301 27.187 1.00 12.10 175 ILE E CA 1
ATOM 1208 C C . ILE A 1 175 ? 26.790 32.345 27.071 1.00 12.91 175 ILE E C 1
ATOM 1209 O O . ILE A 1 175 ? 26.021 32.524 26.089 1.00 12.66 175 ILE E O 1
ATOM 1214 N N . ALA A 1 176 ? 26.704 31.409 28.013 1.00 11.85 176 ALA E N 1
ATOM 1215 C CA . ALA A 1 176 ? 25.594 30.405 27.945 1.00 11.20 176 ALA E CA 1
ATOM 1216 C C . ALA A 1 176 ? 24.518 30.821 28.930 1.00 11.68 176 ALA E C 1
ATOM 1217 O O . ALA A 1 176 ? 24.729 31.150 30.103 1.00 11.76 176 ALA E O 1
ATOM 1219 N N . VAL A 1 177 ? 23.271 30.816 28.418 1.00 11.39 177 VAL E N 1
ATOM 1220 C CA . VAL A 1 177 ? 22.140 31.444 29.105 1.00 11.28 177 VAL E CA 1
ATOM 1221 C C . VAL A 1 177 ? 21.020 30.468 29.410 1.00 11.78 177 VAL E C 1
ATOM 1222 O O . VAL A 1 177 ? 20.515 29.802 28.475 1.00 12.19 177 VAL E O 1
ATOM 1226 N N . GLY A 1 178 ? 20.620 30.464 30.659 1.00 10.59 178 GLY E N 1
ATOM 1227 C CA . GLY A 1 178 ? 19.528 29.609 31.160 1.00 11.08 178 GLY E CA 1
ATOM 1228 C C . GLY A 1 178 ? 18.287 30.464 31.325 1.00 10.94 178 GLY E C 1
ATOM 1229 O O . GLY A 1 178 ? 18.335 31.714 31.230 1.00 11.76 178 GLY E O 1
ATOM 1230 N N . ALA A 1 179 ? 17.161 29.812 31.586 1.00 11.44 179 ALA E N 1
ATOM 1231 C CA . ALA A 1 179 ? 15.856 30.440 31.669 1.00 11.12 179 ALA E CA 1
ATOM 1232 C C . ALA A 1 179 ? 15.282 30.459 33.076 1.00 11.73 179 ALA E C 1
ATOM 1233 O O . ALA A 1 179 ? 15.274 29.434 33.794 1.00 12.15 179 ALA E O 1
ATOM 1235 N N . VAL A 1 180 ? 14.856 31.669 33.434 1.00 12.61 180 VAL E N 1
ATOM 1236 C CA . VAL A 1 180 ? 14.105 31.857 34.701 1.00 13.32 180 VAL E CA 1
ATOM 1237 C C . VAL A 1 180 ? 12.691 32.334 34.300 1.00 14.43 180 VAL E C 1
ATOM 1238 O O . VAL A 1 180 ? 12.427 32.794 33.190 1.00 14.89 180 VAL E O 1
ATOM 1242 N N . ASP A 1 181 ? 11.830 32.201 35.287 1.00 16.44 181 ASP E N 1
ATOM 1243 C CA . ASP A 1 181 ? 10.453 32.727 35.153 1.00 18.03 181 ASP E CA 1
ATOM 1244 C C . ASP A 1 181 ? 10.419 34.078 35.863 1.00 19.09 181 ASP E C 1
ATOM 1245 O O . ASP A 1 181 ? 11.440 34.448 36.486 1.00 19.61 181 ASP E O 1
ATOM 1250 N N . SER A 1 182 ? 9.274 34.729 35.823 1.00 20.27 182 SER E N 1
ATOM 1251 C CA . SER A 1 182 ? 9.062 36.025 36.467 1.00 21.46 182 SER E CA 1
ATOM 1252 C C . SER A 1 182 ? 9.354 36.040 37.954 1.00 21.51 182 SER E C 1
ATOM 1253 O O . SER A 1 182 ? 9.505 37.133 38.543 1.00 21.79 182 SER E O 1
ATOM 1256 N N . SER A 1 183 ? 9.453 34.876 38.563 1.00 21.96 183 SER E N 1
ATOM 1257 C CA . SER A 1 183 ? 9.704 34.709 40.000 1.00 21.78 183 SER E CA 1
ATOM 1258 C C . SER A 1 183 ? 11.160 34.367 40.304 1.00 20.76 183 SER E C 1
ATOM 1259 O O . SER A 1 183 ? 11.430 34.002 41.451 1.00 20.43 183 SER E O 1
ATOM 1262 N N . ASN A 1 184 ? 11.966 34.385 39.285 1.00 20.21 184 ASN E N 1
ATOM 1263 C CA . ASN A 1 184 ? 13.400 34.155 39.353 1.00 21.07 184 ASN E CA 1
ATOM 1264 C C . ASN A 1 184 ? 13.696 32.673 39.626 1.00 20.38 184 ASN E C 1
ATOM 1265 O O . ASN A 1 184 ? 14.798 32.331 40.073 1.00 20.62 184 ASN E O 1
ATOM 1270 N N . GLN A 1 185 ? 12.712 31.853 39.374 1.00 20.89 185 GLN E N 1
ATOM 1271 C CA . GLN A 1 185 ? 12.846 30.405 39.493 1.00 21.57 185 GLN E CA 1
ATOM 1272 C C . GLN A 1 185 ? 13.282 29.825 38.147 1.00 20.74 185 GLN E C 1
ATOM 1273 O O . GLN A 1 185 ? 12.635 30.130 37.146 1.00 20.40 185 GLN E O 1
ATOM 1279 N N . ARG A 1 186 ? 14.320 29.042 38.210 1.00 20.23 186 ARG E N 1
ATOM 1280 C CA . ARG A 1 186 ? 14.794 28.276 37.049 1.00 20.21 186 ARG E CA 1
ATOM 1281 C C . ARG A 1 186 ? 13.634 27.536 36.401 1.00 20.41 186 ARG E C 1
ATOM 1282 O O . ARG A 1 186 ? 12.831 26.873 37.113 1.00 20.48 186 ARG E O 1
ATOM 1290 N N . ALA A 1 187 ? 13.459 27.672 35.088 1.00 20.37 187 ALA E N 1
ATOM 1291 C CA . ALA A 1 187 ? 12.411 26.850 34.415 1.00 20.15 187 ALA E CA 1
ATOM 1292 C C . ALA A 1 187 ? 12.867 25.384 34.487 1.00 20.25 187 ALA E C 1
ATOM 1293 O O . ALA A 1 187 ? 14.073 25.090 34.553 1.00 19.19 187 ALA E O 1
ATOM 1295 N N . SER A 1 188 ? 11.878 24.475 34.496 1.00 20.77 188 SER E N 1
ATOM 1296 C CA . SER A 1 188 ? 12.208 23.047 34.694 1.00 21.07 188 SER E CA 1
ATOM 1297 C C . SER A 1 188 ? 13.066 22.521 33.566 1.00 21.28 188 SER E C 1
ATOM 1298 O O . SER A 1 188 ? 14.021 21.733 33.785 1.00 22.09 188 SER E O 1
ATOM 1301 N N . PHE A 1 189 ? 12.827 23.008 32.362 1.00 21.05 189 PHE E N 1
ATOM 1302 C CA . PHE A 1 189 ? 13.497 22.612 31.136 1.00 19.70 189 PHE E CA 1
ATOM 1303 C C . PHE A 1 189 ? 14.912 23.140 30.982 1.00 19.02 189 PHE E C 1
ATOM 1304 O O . PHE A 1 189 ? 15.651 22.537 30.181 1.00 19.66 189 PHE E O 1
ATOM 1312 N N . SER A 1 190 ? 15.288 24.212 31.629 1.00 18.62 190 SER E N 1
ATOM 1313 C CA . SER A 1 190 ? 16.593 24.880 31.487 1.00 17.33 190 SER E CA 1
ATOM 1314 C C . SER A 1 190 ? 17.723 23.919 31.810 1.00 17.43 190 SER E C 1
ATOM 1315 O O . SER A 1 190 ? 17.676 23.218 32.837 1.00 18.01 190 SER E O 1
ATOM 1318 N N . SER A 1 191 ? 18.693 23.852 30.928 1.00 17.31 191 SER E N 1
ATOM 1319 C CA . SER A 1 191 ? 19.891 23.006 31.094 1.00 17.47 191 SER E CA 1
ATOM 1320 C C . SER A 1 191 ? 20.736 23.536 32.263 1.00 17.31 191 SER E C 1
ATOM 1321 O O . SER A 1 191 ? 20.647 24.711 32.655 1.00 16.93 191 SER E O 1
ATOM 1324 N N . VAL A 1 192 ? 21.445 22.556 32.829 1.00 17.51 192 VAL E N 1
ATOM 1325 C CA . VAL A 1 192 ? 22.282 22.811 34.018 1.00 16.86 192 VAL E CA 1
ATOM 1326 C C . VAL A 1 192 ? 23.691 22.313 33.723 1.00 16.47 192 VAL E C 1
ATOM 1327 O O . VAL A 1 192 ? 23.891 21.511 32.798 1.00 16.48 192 VAL E O 1
ATOM 1331 N N . GLY A 1 193 ? 24.657 22.841 34.469 1.00 15.85 193 GLY E N 1
ATOM 1332 C CA . GLY A 1 193 ? 26.035 22.337 34.272 1.00 15.63 193 GLY E CA 1
ATOM 1333 C C . GLY A 1 193 ? 26.974 23.452 34.650 1.00 15.54 193 GLY E C 1
ATOM 1334 O O . GLY A 1 193 ? 26.545 24.571 34.852 1.00 15.91 193 GLY E O 1
ATOM 1335 N N . PRO A 1 194 ? 28.245 23.092 34.737 1.00 16.56 194 PRO E N 1
ATOM 1336 C CA . PRO A 1 194 ? 29.269 24.055 35.112 1.00 16.62 194 PRO E CA 1
ATOM 1337 C C . PRO A 1 194 ? 29.507 25.043 34.001 1.00 16.77 194 PRO E C 1
ATOM 1338 O O . PRO A 1 194 ? 30.238 26.031 34.208 1.00 16.54 194 PRO E O 1
ATOM 1342 N N . GLU A 1 195 ? 28.977 24.761 32.818 1.00 17.13 195 GLU E N 1
ATOM 1343 C CA . GLU A 1 195 ? 29.189 25.683 31.681 1.00 17.77 195 GLU E CA 1
ATOM 1344 C C . GLU A 1 195 ? 28.178 26.809 31.581 1.00 16.77 195 GLU E C 1
ATOM 1345 O O . GLU A 1 195 ? 28.391 27.761 30.801 1.00 16.86 195 GLU E O 1
ATOM 1351 N N . LEU A 1 196 ? 27.115 26.791 32.344 1.00 15.42 196 LEU E N 1
ATOM 1352 C CA . LEU A 1 196 ? 26.081 27.847 32.324 1.00 15.45 196 LEU E CA 1
ATOM 1353 C C . LEU A 1 196 ? 26.672 29.126 32.921 1.00 14.89 196 LEU E C 1
ATOM 1354 O O . LEU A 1 196 ? 27.255 29.094 34.020 1.00 14.65 196 LEU E O 1
ATOM 1359 N N . ASP A 1 197 ? 26.444 30.265 32.278 1.00 14.05 197 ASP E N 1
ATOM 1360 C CA . ASP A 1 197 ? 26.971 31.554 32.732 1.00 13.40 197 ASP E CA 1
ATOM 1361 C C . ASP A 1 197 ? 25.969 32.433 33.469 1.00 13.03 197 ASP E C 1
ATOM 1362 O O . ASP A 1 197 ? 26.260 32.835 34.606 1.00 12.00 197 ASP E O 1
ATOM 1367 N N . VAL A 1 198 ? 24.867 32.758 32.790 1.00 12.52 198 VAL E N 1
ATOM 1368 C CA . VAL A 1 198 ? 23.871 33.673 33.372 1.00 13.15 198 VAL E CA 1
ATOM 1369 C C . VAL A 1 198 ? 22.468 33.203 33.083 1.00 12.66 198 VAL E C 1
ATOM 1370 O O . VAL A 1 198 ? 22.285 32.301 32.250 1.00 12.98 198 VAL E O 1
ATOM 1374 N N . MET A 1 199 ? 21.501 33.805 33.718 1.00 12.65 199 MET E N 1
ATOM 1375 C CA . MET A 1 199 ? 20.083 33.517 33.575 1.00 12.27 199 MET E CA 1
ATOM 1376 C C . MET A 1 199 ? 19.336 34.772 33.071 1.00 11.99 199 MET E C 1
ATOM 1377 O O . MET A 1 199 ? 19.666 35.907 33.407 1.00 10.99 199 MET E O 1
ATOM 1382 N N . ALA A 1 200 ? 18.289 34.467 32.340 1.00 11.53 200 ALA E N 1
ATOM 1383 C CA . ALA A 1 200 ? 17.388 35.536 31.842 1.00 10.13 200 ALA E CA 1
ATOM 1384 C C . ALA A 1 200 ? 15.994 34.946 31.743 1.00 10.34 200 ALA E C 1
ATOM 1385 O O . ALA A 1 200 ? 15.826 33.723 31.693 1.00 10.01 200 ALA E O 1
ATOM 1387 N N . PRO A 1 201 ? 15.011 35.827 31.624 1.00 10.14 201 PRO E N 1
ATOM 1388 C CA . PRO A 1 201 ? 13.610 35.378 31.448 1.00 9.82 201 PRO E CA 1
ATOM 1389 C C . PRO A 1 201 ? 13.466 34.554 30.172 1.00 9.55 201 PRO E C 1
ATOM 1390 O O . PRO A 1 201 ? 13.851 34.941 29.038 1.00 8.16 201 PRO E O 1
ATOM 1394 N N . GLY A 1 202 ? 12.925 33.340 30.391 1.00 9.40 202 GLY E N 1
ATOM 1395 C CA . GLY A 1 202 ? 12.725 32.357 29.365 1.00 11.02 202 GLY E CA 1
ATOM 1396 C C . GLY A 1 202 ? 11.371 31.676 29.353 1.00 12.51 202 GLY E C 1
ATOM 1397 O O . GLY A 1 202 ? 11.154 30.758 28.555 1.00 13.45 202 GLY E O 1
ATOM 1398 N N . VAL A 1 203 ? 10.430 32.119 30.147 1.00 13.41 203 VAL E N 1
ATOM 1399 C CA . VAL A 1 203 ? 9.101 31.496 30.311 1.00 13.96 203 VAL E CA 1
ATOM 1400 C C . VAL A 1 203 ? 8.002 32.478 29.908 1.00 14.21 203 VAL E C 1
ATOM 1401 O O . VAL A 1 203 ? 7.927 33.591 30.449 1.00 13.93 203 VAL E O 1
ATOM 1405 N N . SER A 1 204 ? 7.203 32.031 28.977 1.00 15.15 204 SER E N 1
ATOM 1406 C CA . SER A 1 204 ? 6.136 32.727 28.279 1.00 15.56 204 SER E CA 1
ATOM 1407 C C . SER A 1 204 ? 6.476 34.204 28.040 1.00 14.85 204 SER E C 1
ATOM 1408 O O . SER A 1 204 ? 5.897 35.177 28.530 1.00 14.74 204 SER E O 1
ATOM 1411 N N . ILE A 1 205 ? 7.410 34.353 27.123 1.00 13.60 205 ILE E N 1
ATOM 1412 C CA . ILE A 1 205 ? 8.036 35.584 26.660 1.00 12.92 205 ILE E CA 1
ATOM 1413 C C . ILE A 1 205 ? 7.284 36.093 25.443 1.00 12.62 205 ILE E C 1
ATOM 1414 O O . ILE A 1 205 ? 7.323 35.429 24.379 1.00 13.42 205 ILE E O 1
ATOM 1419 N N . GLN A 1 206 ? 6.588 37.184 25.582 1.00 12.33 206 GLN E N 1
ATOM 1420 C CA . GLN A 1 206 ? 5.838 37.805 24.503 1.00 12.76 206 GLN E CA 1
ATOM 1421 C C . GLN A 1 206 ? 6.751 38.413 23.458 1.00 11.97 206 GLN E C 1
ATOM 1422 O O . GLN A 1 206 ? 7.617 39.226 23.857 1.00 12.66 206 GLN E O 1
ATOM 1428 N N . SER A 1 207 ? 6.490 38.164 22.199 1.00 11.12 207 SER E N 1
ATOM 1429 C CA . SER A 1 207 ? 7.362 38.828 21.182 1.00 9.28 207 SER E CA 1
ATOM 1430 C C . SER A 1 207 ? 6.677 38.738 19.822 1.00 9.58 207 SER E C 1
ATOM 1431 O O . SER A 1 207 ? 5.616 38.071 19.685 1.00 8.32 207 SER E O 1
ATOM 1434 N N . THR A 1 208 ? 7.229 39.372 18.834 1.00 8.50 208 THR E N 1
ATOM 1435 C CA . THR A 1 208 ? 6.773 39.404 17.459 1.00 8.21 208 THR E CA 1
ATOM 1436 C C . THR A 1 208 ? 6.762 38.028 16.801 1.00 9.32 208 THR E C 1
ATOM 1437 O O . THR A 1 208 ? 7.715 37.232 16.983 1.00 10.28 208 THR E O 1
ATOM 1441 N N . LEU A 1 209 ? 5.774 37.772 15.972 1.00 8.04 209 LEU E N 1
ATOM 1442 C CA . LEU A 1 209 ? 5.580 36.626 15.097 1.00 7.09 209 LEU E CA 1
ATOM 1443 C C . LEU A 1 209 ? 5.315 37.186 13.705 1.00 6.75 209 LEU E C 1
ATOM 1444 O O . LEU A 1 209 ? 4.934 38.344 13.604 1.00 6.75 209 LEU E O 1
ATOM 1449 N N . PRO A 1 210 ? 5.607 36.383 12.702 1.00 8.74 210 PRO E N 1
ATOM 1450 C CA . PRO A 1 210 ? 5.511 36.823 11.297 1.00 8.91 210 PRO E CA 1
ATOM 1451 C C . PRO A 1 210 ? 4.067 37.138 10.945 1.00 10.32 210 PRO E C 1
ATOM 1452 O O . PRO A 1 210 ? 3.188 36.515 11.587 1.00 11.39 210 PRO E O 1
ATOM 1456 N N . GLY A 1 211 ? 3.780 38.065 10.061 1.00 10.23 211 GLY E N 1
ATOM 1457 C CA . GLY A 1 211 ? 2.372 38.331 9.706 1.00 11.80 211 GLY E CA 1
ATOM 1458 C C . GLY A 1 211 ? 1.710 39.288 10.692 1.00 12.83 211 GLY E C 1
ATOM 1459 O O . GLY A 1 211 ? 0.524 39.201 11.063 1.00 12.70 211 GLY E O 1
ATOM 1460 N N . ASN A 1 212 ? 2.524 40.236 11.124 1.00 12.74 212 ASN E N 1
ATOM 1461 C CA . ASN A 1 212 ? 2.104 41.300 12.034 1.00 13.46 212 ASN E CA 1
ATOM 1462 C C . ASN A 1 212 ? 1.463 40.616 13.226 1.00 13.84 212 ASN E C 1
ATOM 1463 O O . ASN A 1 212 ? 0.324 40.995 13.543 1.00 14.95 212 ASN E O 1
ATOM 1468 N N . LYS A 1 213 ? 2.097 39.631 13.799 1.00 14.78 213 LYS E N 1
ATOM 1469 C CA . LYS A 1 213 ? 1.499 38.935 14.972 1.00 15.27 213 LYS E CA 1
ATOM 1470 C C . LYS A 1 213 ? 2.418 39.080 16.176 1.00 14.55 213 LYS E C 1
ATOM 1471 O O . LYS A 1 213 ? 3.536 39.603 15.996 1.00 12.86 213 LYS E O 1
ATOM 1477 N N . TYR A 1 214 ? 1.951 38.632 17.321 1.00 14.40 214 TYR E N 1
ATOM 1478 C CA . TYR A 1 214 ? 2.627 38.677 18.604 1.00 14.77 214 TYR E CA 1
ATOM 1479 C C . TYR A 1 214 ? 2.265 37.389 19.346 1.00 15.48 214 TYR E C 1
ATOM 1480 O O . TYR A 1 214 ? 1.108 36.993 19.099 1.00 16.29 214 TYR E O 1
ATOM 1489 N N . GLY A 1 215 ? 3.190 36.851 20.126 1.00 14.79 215 GLY E N 1
ATOM 1490 C CA . GLY A 1 215 ? 2.801 35.625 20.874 1.00 15.10 215 GLY E CA 1
ATOM 1491 C C . GLY A 1 215 ? 3.943 35.301 21.859 1.00 15.89 215 GLY E C 1
ATOM 1492 O O . GLY A 1 215 ? 5.017 35.909 21.765 1.00 14.98 215 GLY E O 1
ATOM 1493 N N . ALA A 1 216 ? 3.651 34.333 22.714 1.00 15.78 216 ALA E N 1
ATOM 1494 C CA . ALA A 1 216 ? 4.522 33.961 23.829 1.00 15.89 216 ALA E CA 1
ATOM 1495 C C . ALA A 1 216 ? 5.119 32.576 23.599 1.00 16.18 216 ALA E C 1
ATOM 1496 O O . ALA A 1 216 ? 4.346 31.658 23.248 1.00 16.92 216 ALA E O 1
ATOM 1498 N N . TYR A 1 217 ? 6.424 32.475 23.841 1.00 15.28 217 TYR E N 1
ATOM 1499 C CA . TYR A 1 217 ? 7.134 31.202 23.638 1.00 14.67 217 TYR E CA 1
ATOM 1500 C C . TYR A 1 217 ? 7.901 30.892 24.930 1.00 14.15 217 TYR E C 1
ATOM 1501 O O . TYR A 1 217 ? 8.146 31.795 25.758 1.00 14.53 217 TYR E O 1
ATOM 1510 N N . ASN A 1 218 ? 8.267 29.642 25.104 1.00 13.39 218 ASN E N 1
ATOM 1511 C CA . ASN A 1 218 ? 9.126 29.165 26.192 1.00 13.31 218 ASN E CA 1
ATOM 1512 C C . ASN A 1 218 ? 10.439 28.588 25.655 1.00 12.34 218 ASN E C 1
ATOM 1513 O O . ASN A 1 218 ? 10.435 27.886 24.628 1.00 13.12 218 ASN E O 1
ATOM 1518 N N . GLY A 1 219 ? 11.531 28.817 26.385 1.00 10.71 219 GLY E N 1
ATOM 1519 C CA . GLY A 1 219 ? 12.784 28.118 26.016 1.00 9.18 219 GLY E CA 1
ATOM 1520 C C . GLY A 1 219 ? 13.968 28.966 26.403 1.00 9.30 219 GLY E C 1
ATOM 1521 O O . GLY A 1 219 ? 13.812 30.152 26.700 1.00 9.86 219 GLY E O 1
ATOM 1522 N N . THR A 1 220 ? 15.111 28.334 26.496 1.00 8.87 220 THR E N 1
ATOM 1523 C CA . THR A 1 220 ? 16.373 29.029 26.710 1.00 8.60 220 THR E CA 1
ATOM 1524 C C . THR A 1 220 ? 16.605 29.895 25.466 1.00 8.49 220 THR E C 1
ATOM 1525 O O . THR A 1 220 ? 17.449 30.775 25.503 1.00 7.72 220 THR E O 1
ATOM 1529 N N . SER A 1 221 ? 15.915 29.553 24.383 1.00 8.31 221 SER E N 1
ATOM 1530 C CA . SER A 1 221 ? 15.885 30.403 23.191 1.00 8.82 221 SER E CA 1
ATOM 1531 C C . SER A 1 221 ? 15.443 31.840 23.454 1.00 8.45 221 SER E C 1
ATOM 1532 O O . SER A 1 221 ? 15.983 32.769 22.801 1.00 10.31 221 SER E O 1
ATOM 1535 N N . MET A 1 222 ? 14.483 32.094 24.293 1.00 8.30 222 MET E N 1
ATOM 1536 C CA . MET A 1 222 ? 13.857 33.353 24.618 1.00 8.02 222 MET E CA 1
ATOM 1537 C C . MET A 1 222 ? 14.675 34.160 25.642 1.00 8.45 222 MET E C 1
ATOM 1538 O O . MET A 1 222 ? 14.488 35.403 25.799 1.00 8.77 222 MET E O 1
ATOM 1543 N N . ALA A 1 223 ? 15.503 33.414 26.314 1.00 6.90 223 ALA E N 1
ATOM 1544 C CA . ALA A 1 223 ? 16.383 33.940 27.381 1.00 7.16 223 ALA E CA 1
ATOM 1545 C C . ALA A 1 223 ? 17.580 34.632 26.758 1.00 6.97 223 ALA E C 1
ATOM 1546 O O . ALA A 1 223 ? 17.997 35.760 27.089 1.00 9.02 223 ALA E O 1
ATOM 1548 N N . SER A 1 224 ? 18.128 33.950 25.778 1.00 6.24 224 SER E N 1
ATOM 1549 C CA . SER A 1 224 ? 19.379 34.379 25.122 1.00 5.44 224 SER E CA 1
ATOM 1550 C C . SER A 1 224 ? 19.291 35.801 24.607 1.00 5.54 224 SER E C 1
ATOM 1551 O O . SER A 1 224 ? 20.205 36.638 24.872 1.00 5.31 224 SER E O 1
ATOM 1554 N N . PRO A 1 225 ? 18.237 36.175 23.930 1.00 5.01 225 PRO E N 1
ATOM 1555 C CA . PRO A 1 225 ? 18.218 37.497 23.230 1.00 5.43 225 PRO E CA 1
ATOM 1556 C C . PRO A 1 225 ? 18.161 38.631 24.212 1.00 7.16 225 PRO E C 1
ATOM 1557 O O . PRO A 1 225 ? 18.436 39.813 23.855 1.00 7.25 225 PRO E O 1
ATOM 1561 N N . HIS A 1 226 ? 17.841 38.279 25.451 1.00 7.60 226 HIS E N 1
ATOM 1562 C CA . HIS A 1 226 ? 17.762 39.276 26.544 1.00 8.35 226 HIS E CA 1
ATOM 1563 C C . HIS A 1 226 ? 19.203 39.679 26.921 1.00 8.23 226 HIS E C 1
ATOM 1564 O O . HIS A 1 226 ? 19.427 40.860 27.215 1.00 7.97 226 HIS E O 1
ATOM 1571 N N . VAL A 1 227 ? 20.096 38.718 26.894 1.00 8.14 227 VAL E N 1
ATOM 1572 C CA . VAL A 1 227 ? 21.523 38.973 27.180 1.00 8.06 227 VAL E CA 1
ATOM 1573 C C . VAL A 1 227 ? 22.191 39.648 25.979 1.00 7.96 227 VAL E C 1
ATOM 1574 O O . VAL A 1 227 ? 23.066 40.549 26.118 1.00 8.33 227 VAL E O 1
ATOM 1578 N N . ALA A 1 228 ? 21.816 39.239 24.787 1.00 8.26 228 ALA E N 1
ATOM 1579 C CA . ALA A 1 228 ? 22.366 39.832 23.560 1.00 7.42 228 ALA E CA 1
ATOM 1580 C C . ALA A 1 228 ? 21.894 41.285 23.483 1.00 8.18 228 ALA E C 1
ATOM 1581 O O . ALA A 1 228 ? 22.725 42.107 23.049 1.00 8.21 228 ALA E O 1
ATOM 1583 N N . GLY A 1 229 ? 20.611 41.480 23.753 1.00 6.04 229 GLY E N 1
ATOM 1584 C CA . GLY A 1 229 ? 20.098 42.856 23.772 1.00 6.62 229 GLY E CA 1
ATOM 1585 C C . GLY A 1 229 ? 20.811 43.617 24.886 1.00 6.00 229 GLY E C 1
ATOM 1586 O O . GLY A 1 229 ? 21.114 44.823 24.698 1.00 7.02 229 GLY E O 1
ATOM 1587 N N . ALA A 1 230 ? 21.146 42.925 25.973 1.00 5.34 230 ALA E N 1
ATOM 1588 C CA . ALA A 1 230 ? 21.797 43.594 27.105 1.00 5.14 230 ALA E CA 1
ATOM 1589 C C . ALA A 1 230 ? 23.202 44.009 26.706 1.00 5.62 230 ALA E C 1
ATOM 1590 O O . ALA A 1 230 ? 23.675 45.050 27.145 1.00 4.27 230 ALA E O 1
ATOM 1592 N N . ALA A 1 231 ? 23.872 43.148 25.925 1.00 5.72 231 ALA E N 1
ATOM 1593 C CA . ALA A 1 231 ? 25.236 43.516 25.457 1.00 5.18 231 ALA E CA 1
ATOM 1594 C C . ALA A 1 231 ? 25.133 44.745 24.578 1.00 5.76 231 ALA E C 1
ATOM 1595 O O . ALA A 1 231 ? 26.024 45.604 24.601 1.00 6.72 231 ALA E O 1
ATOM 1597 N N . ALA A 1 232 ? 24.095 44.897 23.762 1.00 6.73 232 ALA E N 1
ATOM 1598 C CA . ALA A 1 232 ? 23.952 46.024 22.850 1.00 6.76 232 ALA E CA 1
ATOM 1599 C C . ALA A 1 232 ? 23.752 47.351 23.558 1.00 7.94 232 ALA E C 1
ATOM 1600 O O . ALA A 1 232 ? 24.273 48.383 23.073 1.00 7.72 232 ALA E O 1
ATOM 1602 N N . LEU A 1 233 ? 23.034 47.377 24.665 1.00 8.70 233 LEU E N 1
ATOM 1603 C CA . LEU A 1 233 ? 22.840 48.574 25.481 1.00 8.70 233 LEU E CA 1
ATOM 1604 C C . LEU A 1 233 ? 24.165 49.067 26.074 1.00 8.66 233 LEU E C 1
ATOM 1605 O O . LEU A 1 233 ? 24.414 50.277 26.030 1.00 8.54 233 LEU E O 1
ATOM 1610 N N . ILE A 1 234 ? 24.925 48.175 26.673 1.00 8.57 234 ILE E N 1
ATOM 1611 C CA . ILE A 1 234 ? 26.242 48.463 27.228 1.00 7.74 234 ILE E CA 1
ATOM 1612 C C . ILE A 1 234 ? 27.172 49.054 26.143 1.00 7.31 234 ILE E C 1
ATOM 1613 O O . ILE A 1 234 ? 27.919 50.015 26.401 1.00 7.40 234 ILE E O 1
ATOM 1618 N N . LEU A 1 235 ? 27.199 48.493 24.962 1.00 5.83 235 LEU E N 1
ATOM 1619 C CA . LEU A 1 235 ? 28.067 48.961 23.875 1.00 6.70 235 LEU E CA 1
ATOM 1620 C C . LEU A 1 235 ? 27.602 50.359 23.477 1.00 6.42 235 LEU E C 1
ATOM 1621 O O . LEU A 1 235 ? 28.397 51.207 23.088 1.00 7.64 235 LEU E O 1
ATOM 1626 N N . SER A 1 236 ? 26.277 50.565 23.611 1.00 6.58 236 SER E N 1
ATOM 1627 C CA . SER A 1 236 ? 25.707 51.848 23.193 1.00 6.28 236 SER E CA 1
ATOM 1628 C C . SER A 1 236 ? 26.056 52.925 24.214 1.00 6.77 236 SER E C 1
ATOM 1629 O O . SER A 1 236 ? 26.134 54.103 23.859 1.00 7.87 236 SER E O 1
ATOM 1632 N N . LYS A 1 237 ? 26.249 52.584 25.465 1.00 6.35 237 LYS E N 1
ATOM 1633 C CA . LYS A 1 237 ? 26.720 53.482 26.497 1.00 8.25 237 LYS E CA 1
ATOM 1634 C C . LYS A 1 237 ? 28.244 53.635 26.396 1.00 9.64 237 LYS E C 1
ATOM 1635 O O . LYS A 1 237 ? 28.727 54.787 26.392 1.00 11.03 237 LYS E O 1
ATOM 1641 N N . HIS A 1 238 ? 28.927 52.512 26.230 1.00 10.19 238 HIS E N 1
ATOM 1642 C CA . HIS A 1 238 ? 30.399 52.437 26.172 1.00 10.06 238 HIS E CA 1
ATOM 1643 C C . HIS A 1 238 ? 30.919 51.759 24.903 1.00 9.85 238 HIS E C 1
ATOM 1644 O O . HIS A 1 238 ? 31.346 50.586 24.974 1.00 9.94 238 HIS E O 1
ATOM 1651 N N . PRO A 1 239 ? 30.981 52.499 23.807 1.00 10.06 239 PRO E N 1
ATOM 1652 C CA . PRO A 1 239 ? 31.281 52.021 22.482 1.00 10.73 239 PRO E CA 1
ATOM 1653 C C . PRO A 1 239 ? 32.687 51.541 22.291 1.00 11.96 239 PRO E C 1
ATOM 1654 O O . PRO A 1 239 ? 32.907 50.844 21.287 1.00 12.58 239 PRO E O 1
ATOM 1658 N N . ASN A 1 240 ? 33.580 51.841 23.250 1.00 13.58 240 ASN E N 1
ATOM 1659 C CA . ASN A 1 240 ? 34.920 51.171 23.054 1.00 14.53 240 ASN E CA 1
ATOM 1660 C C . ASN A 1 240 ? 35.393 50.383 24.240 1.00 12.97 240 ASN E C 1
ATOM 1661 O O . ASN A 1 240 ? 36.595 50.147 24.468 1.00 11.95 240 ASN E O 1
ATOM 1666 N N . TRP A 1 241 ? 34.403 49.807 24.908 1.00 12.16 241 TRP E N 1
ATOM 1667 C CA . TRP A 1 241 ? 34.644 48.692 25.842 1.00 12.60 241 TRP E CA 1
ATOM 1668 C C . TRP A 1 241 ? 34.849 47.474 24.912 1.00 12.63 241 TRP E C 1
ATOM 1669 O O . TRP A 1 241 ? 34.218 47.457 23.816 1.00 12.79 241 TRP E O 1
ATOM 1680 N N . THR A 1 242 ? 35.707 46.589 25.283 1.00 11.96 242 THR E N 1
ATOM 1681 C CA . THR A 1 242 ? 35.925 45.357 24.509 1.00 11.92 242 THR E CA 1
ATOM 1682 C C . THR A 1 242 ? 34.826 44.362 24.896 1.00 11.59 242 THR E C 1
ATOM 1683 O O . THR A 1 242 ? 34.143 44.667 25.878 1.00 12.35 242 THR E O 1
ATOM 1687 N N . ASN A 1 243 ? 34.761 43.248 24.203 1.00 11.83 243 ASN E N 1
ATOM 1688 C CA . ASN A 1 243 ? 33.788 42.181 24.397 1.00 12.43 243 ASN E CA 1
ATOM 1689 C C . ASN A 1 243 ? 34.049 41.492 25.735 1.00 12.29 243 ASN E C 1
ATOM 1690 O O . ASN A 1 243 ? 33.075 41.112 26.380 1.00 11.62 243 ASN E O 1
ATOM 1695 N N . THR A 1 244 ? 35.311 41.414 26.102 1.00 11.53 244 THR E N 1
ATOM 1696 C CA . THR A 1 244 ? 35.769 40.923 27.385 1.00 11.74 24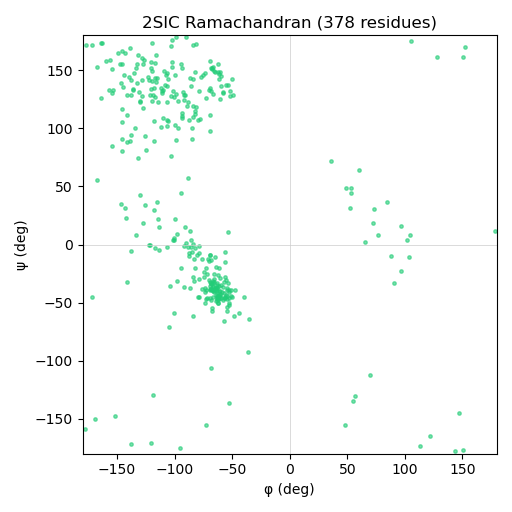4 THR E CA 1
ATOM 1697 C C . THR A 1 244 ? 35.211 41.797 28.505 1.00 11.11 244 THR E C 1
ATOM 1698 O O . THR A 1 244 ? 34.851 41.326 29.574 1.00 10.89 244 THR E O 1
ATOM 1702 N N . GLN A 1 245 ? 35.194 43.085 28.257 1.00 11.59 245 GLN E N 1
ATOM 1703 C CA . GLN A 1 245 ? 34.701 44.068 29.262 1.00 10.71 245 GLN E CA 1
ATOM 1704 C C . GLN A 1 245 ? 33.169 44.000 29.374 1.00 9.24 245 GLN E C 1
ATOM 1705 O O . GLN A 1 245 ? 32.654 44.115 30.477 1.00 8.85 245 GLN E O 1
ATOM 1711 N N . VAL A 1 246 ? 32.488 43.873 28.252 1.00 9.08 246 VAL E N 1
ATOM 1712 C CA . VAL A 1 246 ? 30.996 43.750 28.284 1.00 8.49 246 VAL E CA 1
ATOM 1713 C C . VAL A 1 246 ? 30.576 42.492 29.034 1.00 8.63 246 VAL E C 1
ATOM 1714 O O . VAL A 1 246 ? 29.749 42.509 29.952 1.00 7.41 246 VAL E O 1
ATOM 1718 N N . ARG A 1 247 ? 31.191 41.369 28.633 1.00 10.34 247 ARG E N 1
ATOM 1719 C CA . ARG A 1 247 ? 30.942 40.086 29.272 1.00 10.84 247 ARG E CA 1
ATOM 1720 C C . ARG A 1 247 ? 31.114 40.137 30.782 1.00 12.14 247 ARG E C 1
ATOM 1721 O O . ARG A 1 247 ? 30.256 39.689 31.592 1.00 11.61 247 ARG E O 1
ATOM 1729 N N . SER A 1 248 ? 32.268 40.642 31.179 1.00 12.30 248 SER E N 1
ATOM 1730 C CA . SER A 1 248 ? 32.650 40.793 32.601 1.00 13.52 248 SER E CA 1
ATOM 1731 C C . SER A 1 248 ? 31.642 41.538 33.443 1.00 12.57 248 SER E C 1
ATOM 1732 O O . SER A 1 248 ? 31.315 41.274 34.612 1.00 12.48 248 SER E O 1
ATOM 1735 N N . SER A 1 249 ? 31.207 42.635 32.882 1.00 13.01 249 SER E N 1
ATOM 1736 C CA . SER A 1 249 ? 30.163 43.475 33.418 1.00 14.10 249 SER E CA 1
ATOM 1737 C C . SER A 1 249 ? 28.864 42.723 33.653 1.00 12.71 249 SER E C 1
ATOM 1738 O O . SER A 1 249 ? 28.198 42.912 34.688 1.00 14.07 249 SER E O 1
ATOM 1741 N N . LEU A 1 250 ? 28.515 41.958 32.659 1.00 12.49 250 LEU E N 1
ATOM 1742 C CA . LEU A 1 250 ? 27.238 41.204 32.660 1.00 12.73 250 LEU E CA 1
ATOM 1743 C C . LEU A 1 250 ? 27.387 40.165 33.753 1.00 13.33 250 LEU E C 1
ATOM 1744 O O . LEU A 1 250 ? 26.478 39.960 34.559 1.00 13.90 250 LEU E O 1
ATOM 1749 N N . GLU A 1 251 ? 28.593 39.599 33.851 1.00 14.48 251 GLU E N 1
ATOM 1750 C CA . GLU A 1 251 ? 28.737 38.419 34.740 1.00 15.23 251 GLU E CA 1
ATOM 1751 C C . GLU A 1 251 ? 28.949 38.813 36.179 1.00 15.69 251 GLU E C 1
ATOM 1752 O O . GLU A 1 251 ? 28.510 38.051 37.075 1.00 15.83 251 GLU E O 1
ATOM 1758 N N . ASN A 1 252 ? 29.532 39.981 36.422 1.00 15.27 252 ASN E N 1
ATOM 1759 C CA . ASN A 1 252 ? 29.857 40.382 37.788 1.00 16.35 252 ASN E CA 1
ATOM 1760 C C . ASN A 1 252 ? 28.740 41.178 38.445 1.00 14.48 252 ASN E C 1
ATOM 1761 O O . ASN A 1 252 ? 29.026 41.509 39.602 1.00 14.63 252 ASN E O 1
ATOM 1766 N N . THR A 1 253 ? 27.648 41.475 37.829 1.00 14.13 253 THR E N 1
ATOM 1767 C CA . THR A 1 253 ? 26.665 42.405 38.434 1.00 12.93 253 THR E CA 1
ATOM 1768 C C . THR A 1 253 ? 25.296 41.737 38.445 1.00 13.17 253 THR E C 1
ATOM 1769 O O . THR A 1 253 ? 24.249 42.366 38.572 1.00 13.28 253 THR E O 1
ATOM 1773 N N . THR A 1 254 ? 25.390 40.427 38.302 1.00 13.69 254 THR E N 1
ATOM 1774 C CA . THR A 1 254 ? 24.156 39.613 38.308 1.00 13.57 254 THR E CA 1
ATOM 1775 C C . THR A 1 254 ? 23.566 39.614 39.710 1.00 14.05 254 THR E C 1
ATOM 1776 O O . THR A 1 254 ? 24.185 39.932 40.731 1.00 13.45 254 THR E O 1
ATOM 1780 N N . THR A 1 255 ? 22.288 39.326 39.705 1.00 14.78 255 THR E N 1
ATOM 1781 C CA . THR A 1 255 ? 21.541 39.059 40.949 1.00 16.15 255 THR E CA 1
ATOM 1782 C C . THR A 1 255 ? 21.685 37.568 41.247 1.00 16.31 255 THR E C 1
ATOM 1783 O O . THR A 1 255 ? 21.067 36.780 40.514 1.00 15.84 255 THR E O 1
ATOM 1787 N N . LYS A 1 256 ? 22.473 37.233 42.253 1.00 17.92 256 LYS E N 1
ATOM 1788 C CA . LYS A 1 256 ? 22.732 35.841 42.597 1.00 19.57 256 LYS E CA 1
ATOM 1789 C C . LYS A 1 256 ? 21.383 35.185 42.931 1.00 20.50 256 LYS E C 1
ATOM 1790 O O . LYS A 1 256 ? 20.602 35.839 43.645 1.00 20.36 256 LYS E O 1
ATOM 1796 N N . LEU A 1 257 ? 21.241 33.978 42.401 1.00 20.94 257 LEU E N 1
ATOM 1797 C CA . LEU A 1 257 ? 20.033 33.164 42.630 1.00 22.18 257 LEU E CA 1
ATOM 1798 C C . LEU A 1 257 ? 20.459 31.881 43.335 1.00 23.61 257 LEU E C 1
ATOM 1799 O O . LEU A 1 257 ? 21.182 32.009 44.340 1.00 24.96 257 LEU E O 1
ATOM 1804 N N . GLY A 1 258 ? 20.081 30.721 42.884 1.00 24.78 258 GLY E N 1
ATOM 1805 C CA . GLY A 1 258 ? 20.497 29.461 43.522 1.00 25.93 258 GLY E CA 1
ATOM 1806 C C . GLY A 1 258 ? 21.965 29.147 43.265 1.00 26.79 258 GLY E C 1
ATOM 1807 O O . GLY A 1 258 ? 22.812 29.996 42.977 1.00 27.40 258 GLY E O 1
ATOM 1808 N N . ASP A 1 259 ? 22.255 27.853 43.353 1.00 27.76 259 ASP E N 1
ATOM 1809 C CA . ASP A 1 259 ? 23.626 27.319 43.152 1.00 28.28 259 ASP E CA 1
ATOM 1810 C C . ASP A 1 259 ? 23.934 27.334 41.647 1.00 27.32 259 ASP E C 1
ATOM 1811 O O . ASP A 1 259 ? 23.077 27.129 40.777 1.00 27.12 259 ASP E O 1
ATOM 1816 N N . SER A 1 260 ? 25.207 27.585 41.407 1.00 25.82 260 SER E N 1
ATOM 1817 C CA . SER A 1 260 ? 25.709 27.990 40.099 1.00 25.12 260 SER E CA 1
ATOM 1818 C C . SER A 1 260 ? 25.672 26.912 39.039 1.00 24.17 260 SER E C 1
ATOM 1819 O O . SER A 1 260 ? 25.947 27.209 37.847 1.00 23.85 260 SER E O 1
ATOM 1822 N N . PHE A 1 261 ? 25.369 25.707 39.487 1.00 23.54 261 PHE E N 1
ATOM 1823 C CA . PHE A 1 261 ? 25.211 24.549 38.546 1.00 21.95 261 PHE E CA 1
ATOM 1824 C C . PHE A 1 261 ? 23.832 24.661 37.891 1.00 21.42 261 PHE E C 1
ATOM 1825 O O . PHE A 1 261 ? 23.605 24.313 36.701 1.00 20.96 261 PHE E O 1
ATOM 1833 N N . TYR A 1 262 ? 22.910 25.244 38.635 1.00 21.49 262 TYR E N 1
ATOM 1834 C CA . TYR A 1 262 ? 21.551 25.503 38.163 1.00 21.58 262 TYR E CA 1
ATOM 1835 C C . TYR A 1 262 ? 21.286 26.917 37.653 1.00 20.37 262 TYR E C 1
ATOM 1836 O O . TYR A 1 262 ? 20.347 27.127 36.843 1.00 20.25 262 TYR E O 1
ATOM 1845 N N . TYR A 1 263 ? 21.983 27.853 38.246 1.00 19.14 263 TYR E N 1
ATOM 1846 C CA . TYR A 1 263 ? 21.742 29.265 37.973 1.00 18.60 263 TYR E CA 1
ATOM 1847 C C . TYR A 1 263 ? 22.934 30.044 37.446 1.00 18.09 263 TYR E C 1
ATOM 1848 O O . TYR A 1 263 ? 22.765 31.245 37.182 1.00 17.63 263 TYR E O 1
ATOM 1857 N N . GLY A 1 264 ? 24.062 29.395 37.287 1.00 18.33 264 GLY E N 1
ATOM 1858 C CA . GLY A 1 264 ? 25.315 30.081 36.879 1.00 17.45 264 GLY E CA 1
ATOM 1859 C C . GLY A 1 264 ? 25.567 31.214 37.875 1.00 17.23 264 GLY E C 1
ATOM 1860 O O . GLY A 1 264 ? 25.410 31.044 39.097 1.00 17.78 264 GLY E O 1
ATOM 1861 N N . LYS A 1 265 ? 25.909 32.374 37.329 1.00 16.30 265 LYS E N 1
ATOM 1862 C CA . LYS A 1 265 ? 26.130 33.534 38.219 1.00 15.96 265 LYS E CA 1
ATOM 1863 C C . LYS A 1 265 ? 24.817 34.179 38.613 1.00 15.04 265 LYS E C 1
ATOM 1864 O O . LYS A 1 265 ? 24.842 35.082 39.465 1.00 14.96 265 LYS E O 1
ATOM 1870 N N . GLY A 1 266 ? 23.676 33.816 38.030 1.00 14.04 266 GLY E N 1
ATOM 1871 C CA . GLY A 1 266 ? 22.455 34.521 38.425 1.00 13.56 266 GLY E CA 1
ATOM 1872 C C . GLY A 1 266 ? 21.870 35.355 37.298 1.00 13.05 266 GLY E C 1
ATOM 1873 O O . GLY A 1 266 ? 22.299 35.240 36.146 1.00 12.96 266 GLY E O 1
ATOM 1874 N N . LEU A 1 267 ? 20.857 36.090 37.668 1.00 12.96 267 LEU E N 1
ATOM 1875 C CA . LEU A 1 267 ? 20.065 36.954 36.790 1.00 12.62 267 LEU E CA 1
ATOM 1876 C C . LEU A 1 267 ? 20.836 38.203 36.369 1.00 11.40 267 LEU E C 1
ATOM 1877 O O . LEU A 1 267 ? 21.317 38.990 37.205 1.00 10.96 267 LEU E O 1
ATOM 1882 N N . ILE A 1 268 ? 20.912 38.430 35.046 1.00 10.44 268 ILE E N 1
ATOM 1883 C CA . ILE A 1 268 ? 21.582 39.681 34.631 1.00 9.85 268 ILE E CA 1
ATOM 1884 C C . ILE A 1 268 ? 20.735 40.888 35.025 1.00 10.97 268 ILE E C 1
ATOM 1885 O O . ILE A 1 268 ? 19.503 40.867 35.139 1.00 10.07 268 ILE E O 1
ATOM 1890 N N . ASN A 1 269 ? 21.481 41.973 35.233 1.00 10.71 269 ASN E N 1
ATOM 1891 C CA . ASN A 1 269 ? 20.893 43.284 35.557 1.00 11.16 269 ASN E CA 1
ATOM 1892 C C . ASN A 1 269 ? 21.704 44.280 34.712 1.00 11.12 269 ASN E C 1
ATOM 1893 O O . ASN A 1 269 ? 22.753 44.745 35.149 1.00 12.29 269 ASN E O 1
ATOM 1898 N N . VAL A 1 270 ? 21.162 44.557 33.552 1.00 10.62 270 VAL E N 1
ATOM 1899 C CA . VAL A 1 270 ? 21.827 45.513 32.661 1.00 10.97 270 VAL E CA 1
ATOM 1900 C C . VAL A 1 270 ? 22.053 46.881 33.283 1.00 11.61 270 VAL E C 1
ATOM 1901 O O . VAL A 1 270 ? 23.131 47.476 32.956 1.00 12.19 270 VAL E O 1
ATOM 1905 N N . GLN A 1 271 ? 21.226 47.417 34.166 1.00 11.18 271 GLN E N 1
ATOM 1906 C CA . GLN A 1 271 ? 21.471 48.788 34.672 1.00 10.71 271 GLN E CA 1
ATOM 1907 C C . GLN A 1 271 ? 22.760 48.768 35.497 1.00 11.00 271 GLN E C 1
ATOM 1908 O O . GLN A 1 271 ? 23.564 49.699 35.511 1.00 10.60 271 GLN E O 1
ATOM 1914 N N . ALA A 1 272 ? 22.916 47.701 36.238 1.00 11.14 272 ALA E N 1
ATOM 1915 C CA . ALA A 1 272 ? 24.098 47.471 37.098 1.00 11.25 272 ALA E CA 1
ATOM 1916 C C . ALA A 1 272 ? 25.310 47.221 36.215 1.00 11.83 272 ALA E C 1
ATOM 1917 O O . ALA A 1 272 ? 26.430 47.694 36.526 1.00 11.95 272 ALA E O 1
ATOM 1919 N N . ALA A 1 273 ? 25.10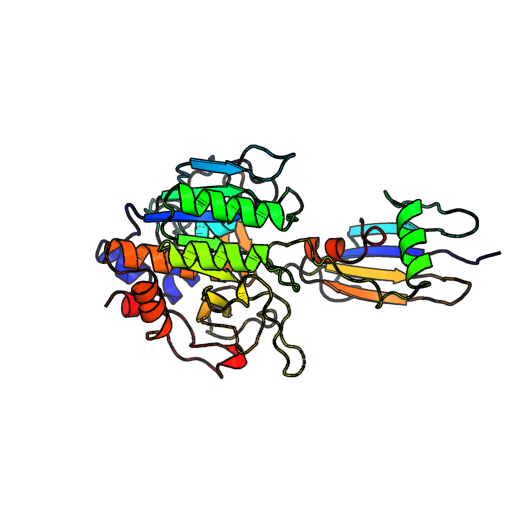6 46.550 35.087 1.00 11.36 273 ALA E N 1
ATOM 1920 C CA . ALA A 1 273 ? 26.244 46.232 34.217 1.00 11.32 273 ALA E CA 1
ATOM 1921 C C . ALA A 1 273 ? 26.874 47.485 33.629 1.00 12.48 273 ALA E C 1
ATOM 1922 O O . ALA A 1 273 ? 28.095 47.552 33.472 1.00 13.21 273 ALA E O 1
ATOM 1924 N N . ALA A 1 274 ? 26.042 48.428 33.231 1.00 13.27 274 ALA E N 1
ATOM 1925 C CA . ALA A 1 274 ? 26.348 49.631 32.477 1.00 13.87 274 ALA E CA 1
ATOM 1926 C C . ALA A 1 274 ? 27.001 50.701 33.343 1.00 14.73 274 ALA E C 1
ATOM 1927 O O . ALA A 1 274 ? 27.570 51.675 32.824 1.00 15.35 274 ALA E O 1
ATOM 1929 N N . GLN A 1 275 ? 26.949 50.476 34.625 1.00 16.20 275 GLN E N 1
ATOM 1930 C CA . GLN A 1 275 ? 27.576 51.293 35.647 1.00 18.03 275 GLN E CA 1
ATOM 1931 C C . GLN A 1 275 ? 27.084 52.724 35.677 1.00 18.96 275 GLN E C 1
ATOM 1932 O O . GLN A 1 275 ? 25.866 52.960 35.502 1.00 18.96 275 GLN E O 1
ATOM 1939 N N . TYR B 2 1 ? 9.281 -15.593 8.300 1.00 53.34 7 TYR I N 1
ATOM 1940 C CA . TYR B 2 1 ? 8.174 -14.632 8.238 1.00 52.85 7 TYR I CA 1
ATOM 1941 C C . TYR B 2 1 ? 8.205 -13.738 9.479 1.00 52.09 7 TYR I C 1
ATOM 1942 O O . TYR B 2 1 ? 8.029 -14.188 10.633 1.00 51.57 7 TYR I O 1
ATOM 1951 N N . ALA B 2 2 ? 8.447 -12.462 9.176 1.00 51.18 8 ALA I N 1
ATOM 1952 C CA . ALA B 2 2 ? 8.535 -11.483 10.290 1.00 49.73 8 ALA I CA 1
ATOM 1953 C C . ALA B 2 2 ? 7.139 -10.938 10.566 1.00 49.03 8 ALA I C 1
ATOM 1954 O O . ALA B 2 2 ? 6.440 -10.418 9.664 1.00 48.95 8 ALA I O 1
ATOM 1956 N N . PRO B 2 3 ? 6.725 -11.193 11.801 1.00 47.81 9 PRO I N 1
ATOM 1957 C CA . PRO B 2 3 ? 5.521 -10.484 12.328 1.00 46.45 9 PRO I CA 1
ATOM 1958 C C . PRO B 2 3 ? 6.138 -9.116 12.657 1.00 45.13 9 PRO I C 1
ATOM 1959 O O . PRO B 2 3 ? 7.033 -8.988 13.509 1.00 44.60 9 PRO I O 1
ATOM 1963 N N . SER B 2 4 ? 5.761 -8.161 11.829 1.00 43.81 10 SER I N 1
ATOM 1964 C CA . SER B 2 4 ? 6.314 -6.800 11.924 1.00 42.33 10 SER I CA 1
ATOM 1965 C C . SER B 2 4 ? 5.215 -5.818 11.530 1.00 40.99 10 SER I C 1
ATOM 1966 O O . SER B 2 4 ? 4.783 -5.893 10.365 1.00 41.67 10 SER I O 1
ATOM 1969 N N . ALA B 2 5 ? 4.846 -5.008 12.485 1.00 38.76 11 ALA I N 1
ATOM 1970 C CA . ALA B 2 5 ? 3.782 -4.006 12.296 1.00 36.71 11 ALA I CA 1
ATOM 1971 C C . ALA B 2 5 ? 3.920 -3.019 13.452 1.00 35.25 11 ALA I C 1
ATOM 1972 O O . ALA B 2 5 ? 3.982 -3.463 14.611 1.00 34.79 11 ALA I O 1
ATOM 1974 N N . LEU B 2 6 ? 4.016 -1.751 13.092 1.00 33.76 12 LEU I N 1
ATOM 1975 C CA . LEU B 2 6 ? 4.168 -0.673 14.076 1.00 32.26 12 LEU I CA 1
ATOM 1976 C C . LEU B 2 6 ? 3.209 0.465 13.747 1.00 31.41 12 LEU I C 1
ATOM 1977 O O . LEU B 2 6 ? 2.809 0.638 12.582 1.00 31.60 12 LEU I O 1
ATOM 1982 N N . VAL B 2 7 ? 2.830 1.166 14.787 1.00 30.50 13 VAL I N 1
ATOM 1983 C CA . VAL B 2 7 ? 2.092 2.425 14.690 1.00 30.04 13 VAL I CA 1
ATOM 1984 C C . VAL B 2 7 ? 2.802 3.479 15.581 1.00 29.46 13 VAL I C 1
ATOM 1985 O O . VAL B 2 7 ? 3.019 3.317 16.778 1.00 28.84 13 VAL I O 1
ATOM 1989 N N . LEU B 2 8 ? 3.133 4.544 14.871 1.00 28.81 14 LEU I N 1
ATOM 1990 C CA . LEU B 2 8 ? 3.764 5.756 15.367 1.00 27.91 14 LEU I CA 1
ATOM 1991 C C . LEU B 2 8 ? 2.763 6.914 15.335 1.00 27.54 14 LEU I C 1
ATOM 1992 O O . LEU B 2 8 ? 2.029 7.113 14.359 1.00 27.71 14 LEU I O 1
ATOM 1997 N N . THR B 2 9 ? 2.713 7.643 16.429 1.00 27.76 15 THR I N 1
ATOM 1998 C CA . THR B 2 9 ? 1.907 8.836 16.604 1.00 27.55 15 THR I CA 1
ATOM 1999 C C . THR B 2 9 ? 2.798 9.931 17.224 1.00 27.74 15 THR I C 1
ATOM 2000 O O . THR B 2 9 ? 3.770 9.606 17.906 1.00 27.12 15 THR I O 1
ATOM 2004 N N . VAL B 2 10 ? 2.376 11.147 16.971 1.00 28.03 16 VAL I N 1
ATOM 2005 C CA . VAL B 2 10 ? 3.021 12.370 17.498 1.00 27.92 16 VAL I CA 1
ATOM 2006 C C . VAL B 2 10 ? 1.939 13.409 17.797 1.00 27.53 16 VAL I C 1
ATOM 2007 O O . VAL B 2 10 ? 0.982 13.595 17.026 1.00 27.78 16 VAL I O 1
ATOM 2011 N N . GLY B 2 11 ? 2.065 14.043 18.934 1.00 26.78 17 GLY I N 1
ATOM 2012 C CA . GLY B 2 11 ? 1.220 15.105 19.457 1.00 27.10 17 GLY I CA 1
ATOM 2013 C C . GLY B 2 11 ? 2.028 15.930 20.475 1.00 27.36 17 GLY I C 1
ATOM 2014 O O . GLY B 2 11 ? 3.039 15.488 21.046 1.00 27.59 17 GLY I O 1
ATOM 2015 N N . LYS B 2 12 ? 1.571 17.122 20.692 1.00 27.54 18 LYS I N 1
ATOM 2016 C CA . LYS B 2 12 ? 2.211 18.150 21.520 1.00 28.11 18 LYS I CA 1
ATOM 2017 C C . LYS B 2 12 ? 1.820 17.918 22.961 1.00 27.73 18 LYS I C 1
ATOM 2018 O O . LYS B 2 12 ? 0.620 17.936 23.285 1.00 27.53 18 LYS I O 1
ATOM 2024 N N . GLY B 2 13 ? 2.776 17.674 23.832 1.00 27.48 19 GLY I N 1
ATOM 2025 C CA . GLY B 2 13 ? 2.465 17.425 25.258 1.00 27.71 19 GLY I CA 1
ATOM 2026 C C . GLY B 2 13 ? 3.513 16.512 25.858 1.00 28.44 19 GLY I C 1
ATOM 2027 O O . GLY B 2 13 ? 4.447 16.088 25.154 1.00 28.58 19 GLY I O 1
ATOM 2028 N N . VAL B 2 14 ? 3.303 16.159 27.108 1.00 29.22 20 VAL I N 1
ATOM 2029 C CA . VAL B 2 14 ? 4.338 15.462 27.910 1.00 29.80 20 VAL I CA 1
ATOM 2030 C C . VAL B 2 14 ? 3.966 14.073 28.374 1.00 30.91 20 VAL I C 1
ATOM 2031 O O . VAL B 2 14 ? 4.808 13.373 28.999 1.00 30.59 20 VAL I O 1
ATOM 2035 N N . SER B 2 15 ? 2.735 13.646 28.070 1.00 32.00 21 SER I N 1
ATOM 2036 C CA . SER B 2 15 ? 2.265 12.281 28.359 1.00 33.00 21 SER I CA 1
ATOM 2037 C C . SER B 2 15 ? 1.259 11.824 27.290 1.00 33.93 21 SER I C 1
ATOM 2038 O O . SER B 2 15 ? 0.600 12.612 26.617 1.00 33.46 21 SER I O 1
ATOM 2041 N N . ALA B 2 16 ? 1.200 10.504 27.186 1.00 35.33 22 ALA I N 1
ATOM 2042 C CA . ALA B 2 16 ? 0.465 9.744 26.193 1.00 36.78 22 ALA I CA 1
ATOM 2043 C C . ALA B 2 16 ? -0.847 10.435 25.847 1.00 37.67 22 ALA I C 1
ATOM 2044 O O . ALA B 2 16 ? -0.964 10.740 24.641 1.00 38.88 22 ALA I O 1
ATOM 2046 N N . THR B 2 17 ? -1.745 10.554 26.805 1.00 38.02 23 THR I N 1
ATOM 2047 C CA . THR B 2 17 ? -2.920 11.400 26.453 1.00 39.50 23 THR I CA 1
ATOM 2048 C C . THR B 2 17 ? -3.421 12.160 27.663 1.00 40.03 23 THR I C 1
ATOM 2049 O O . THR B 2 17 ? -3.935 11.763 28.697 1.00 40.59 23 THR I O 1
ATOM 2053 N N . THR B 2 18 ? -3.151 13.406 27.703 1.00 40.55 24 THR I N 1
ATOM 2054 C CA . THR B 2 18 ? -2.905 14.744 27.824 1.00 40.75 24 THR I CA 1
ATOM 2055 C C . THR B 2 18 ? -2.046 15.178 26.582 1.00 40.32 24 THR I C 1
ATOM 2056 O O . THR B 2 18 ? -1.464 16.260 26.623 1.00 40.88 24 THR I O 1
ATOM 2060 N N . ALA B 2 19 ? -1.962 14.276 25.623 1.00 39.50 25 ALA I N 1
ATOM 2061 C CA . ALA B 2 19 ? -1.281 14.590 24.357 1.00 38.53 25 ALA I CA 1
ATOM 2062 C C . ALA B 2 19 ? -2.035 13.964 23.183 1.00 38.11 25 ALA I C 1
ATOM 2063 O O . ALA B 2 19 ? -1.778 12.843 22.743 1.00 38.36 25 ALA I O 1
ATOM 2065 N N . ALA B 2 20 ? -2.988 14.728 22.684 1.00 37.62 26 ALA I N 1
ATOM 2066 C CA . ALA B 2 20 ? -3.762 14.380 21.492 1.00 37.20 26 ALA I CA 1
ATOM 2067 C C . ALA B 2 20 ? -2.764 14.042 20.375 1.00 37.22 26 ALA I C 1
ATOM 2068 O O . ALA B 2 20 ? -1.816 14.813 20.157 1.00 37.04 26 ALA I O 1
ATOM 2070 N N . PRO B 2 21 ? -3.027 12.921 19.716 1.00 37.12 27 PRO I N 1
ATOM 2071 C CA . PRO B 2 21 ? -2.167 12.452 18.624 1.00 36.88 27 PRO I CA 1
ATOM 2072 C C . PRO B 2 21 ? -2.477 13.199 17.343 1.00 36.81 27 PRO I C 1
ATOM 2073 O O . PRO B 2 21 ? -3.539 12.919 16.746 1.00 37.75 27 PRO I O 1
ATOM 2077 N N . GLU B 2 22 ? -1.596 14.092 16.919 1.00 36.00 28 GLU I N 1
ATOM 2078 C CA . GLU B 2 22 ? -1.880 14.898 15.727 1.00 35.41 28 GLU I CA 1
ATOM 2079 C C . GLU B 2 22 ? -1.539 14.173 14.448 1.00 34.06 28 GLU I C 1
ATOM 2080 O O . GLU B 2 22 ? -2.217 14.372 13.420 1.00 34.17 28 GLU I O 1
ATOM 2086 N N . ARG B 2 23 ? -0.545 13.322 14.464 1.00 32.72 29 ARG I N 1
ATOM 2087 C CA . ARG B 2 23 ? -0.121 12.552 13.279 1.00 31.22 29 ARG I CA 1
ATOM 2088 C C . ARG B 2 23 ? 0.122 11.099 13.692 1.00 30.58 29 ARG I C 1
ATOM 2089 O O . ARG B 2 23 ? 0.517 10.822 14.838 1.00 29.98 29 ARG I O 1
ATOM 2097 N N . ALA B 2 24 ? -0.148 10.208 12.761 1.00 29.97 30 ALA I N 1
ATOM 2098 C CA . ALA B 2 24 ? -0.046 8.767 13.001 1.00 30.17 30 ALA I CA 1
ATOM 2099 C C . ALA B 2 24 ? 0.216 8.057 11.677 1.00 30.26 30 ALA I C 1
ATOM 2100 O O . ALA B 2 24 ? -0.462 8.303 10.670 1.00 30.04 30 ALA I O 1
ATOM 2102 N N . VAL B 2 25 ? 1.227 7.219 11.751 1.00 30.87 31 VAL I N 1
ATOM 2103 C CA . VAL B 2 25 ? 1.633 6.414 10.597 1.00 32.36 31 VAL I CA 1
ATOM 2104 C C . VAL B 2 25 ? 1.793 4.962 11.080 1.00 33.30 31 VAL I C 1
ATOM 2105 O O . VAL B 2 25 ? 1.869 4.698 12.278 1.00 32.89 31 VAL I O 1
ATOM 2109 N N . THR B 2 26 ? 1.808 4.111 10.075 1.00 34.45 32 THR I N 1
ATOM 2110 C CA . THR B 2 26 ? 1.970 2.666 10.269 1.00 35.64 32 THR I CA 1
ATOM 2111 C C . THR B 2 26 ? 3.188 2.281 9.435 1.00 36.34 32 THR I C 1
ATOM 2112 O O . THR B 2 26 ? 3.423 2.880 8.379 1.00 36.32 32 THR I O 1
ATOM 2116 N N . LEU B 2 27 ? 3.934 1.342 9.968 1.00 37.13 33 LEU I N 1
ATOM 2117 C CA . LEU B 2 27 ? 5.161 0.861 9.319 1.00 38.16 33 LEU I CA 1
ATOM 2118 C C . LEU B 2 27 ? 5.179 -0.669 9.405 1.00 38.97 33 LEU I C 1
ATOM 2119 O O . LEU B 2 27 ? 4.904 -1.294 10.438 1.00 38.46 33 LEU I O 1
ATOM 2124 N N . THR B 2 28 ? 5.489 -1.245 8.263 1.00 40.27 34 THR I N 1
ATOM 2125 C CA . THR B 2 28 ? 5.627 -2.688 8.110 1.00 42.12 34 THR I CA 1
ATOM 2126 C C . THR B 2 28 ? 6.980 -2.998 7.476 1.00 42.92 34 THR I C 1
ATOM 2127 O O . THR B 2 28 ? 7.204 -2.584 6.330 1.00 42.92 34 THR I O 1
ATOM 2131 N N . CYS B 2 29 ? 7.807 -3.703 8.219 1.00 44.02 35 CYS I N 1
ATOM 2132 C CA . CYS B 2 29 ? 9.131 -4.080 7.686 1.00 45.81 35 CYS I CA 1
ATOM 2133 C C . CYS B 2 29 ? 9.112 -5.463 7.056 1.00 46.70 35 CYS I C 1
ATOM 2134 O O . CYS B 2 29 ? 9.983 -5.761 6.202 1.00 47.16 35 CYS I O 1
ATOM 2137 N N . ALA B 2 30 ? 8.124 -6.268 7.412 1.00 47.20 36 ALA I N 1
ATOM 2138 C CA . ALA B 2 30 ? 7.976 -7.644 6.913 1.00 47.72 36 ALA I CA 1
ATOM 2139 C C . ALA B 2 30 ? 6.660 -7.897 6.181 1.00 47.98 36 ALA I C 1
ATOM 2140 O O . ALA B 2 30 ? 5.564 -7.547 6.665 1.00 48.21 36 ALA I O 1
ATOM 2142 N N . PRO B 2 31 ? 6.700 -8.551 5.029 1.00 48.26 37 PRO I N 1
ATOM 2143 C CA . PRO B 2 31 ? 7.897 -9.081 4.367 1.00 48.63 37 PRO I CA 1
ATOM 2144 C C . PRO B 2 31 ? 8.799 -7.962 3.885 1.00 48.92 37 PRO I C 1
ATOM 2145 O O . PRO B 2 31 ? 9.983 -7.862 4.242 1.00 49.29 37 PRO I O 1
ATOM 2149 N N . GLY B 2 32 ? 8.202 -7.116 3.058 1.00 48.98 38 GLY I N 1
ATOM 2150 C CA . GLY B 2 32 ? 8.922 -5.952 2.509 1.00 49.31 38 GLY I CA 1
ATOM 2151 C C . GLY B 2 32 ? 8.482 -4.711 3.284 1.00 49.23 38 GLY I C 1
ATOM 2152 O O . GLY B 2 32 ? 7.385 -4.694 3.852 1.00 49.20 38 GLY I O 1
ATOM 2153 N N . PRO B 2 33 ? 9.359 -3.723 3.244 1.00 49.43 39 PRO I N 1
ATOM 2154 C CA . PRO B 2 33 ? 9.109 -2.446 3.911 1.00 49.59 39 PRO I CA 1
ATOM 2155 C C . PRO B 2 33 ? 8.000 -1.690 3.208 1.00 49.87 39 PRO I C 1
ATOM 2156 O O . PRO B 2 33 ? 8.218 -1.262 2.069 1.00 50.31 39 PRO I O 1
ATOM 2160 N N . SER B 2 34 ? 6.874 -1.558 3.881 1.00 50.33 40 SER I N 1
ATOM 2161 C CA . SER B 2 34 ? 5.728 -0.768 3.412 1.00 50.58 40 SER I CA 1
ATOM 2162 C C . SER B 2 34 ? 5.127 0.037 4.574 1.00 50.62 40 SER I C 1
ATOM 2163 O O . SER B 2 34 ? 5.677 0.112 5.677 1.00 50.58 40 SER I O 1
ATOM 2166 N N . GLY B 2 35 ? 3.990 0.643 4.288 1.00 50.81 41 GLY I N 1
ATOM 2167 C CA . GLY B 2 35 ? 3.196 1.430 5.217 1.00 50.75 41 GLY I CA 1
ATOM 2168 C C . GLY B 2 35 ? 2.974 2.861 4.739 1.00 51.00 41 GLY I C 1
ATOM 2169 O O . GLY B 2 35 ? 3.162 3.224 3.572 1.00 50.97 41 GLY I O 1
ATOM 2170 N N . THR B 2 36 ? 2.537 3.666 5.690 1.00 51.27 42 THR I N 1
ATOM 2171 C CA . THR B 2 36 ? 2.281 5.101 5.558 1.00 51.31 42 THR I CA 1
ATOM 2172 C C . THR B 2 36 ? 3.456 5.819 6.229 1.00 51.45 42 THR I C 1
ATOM 2173 O O . THR B 2 36 ? 3.372 6.254 7.381 1.00 52.11 42 THR I O 1
ATOM 2177 N N . HIS B 2 37 ? 4.565 5.836 5.544 1.00 51.49 43 HIS I N 1
ATOM 2178 C CA . HIS B 2 37 ? 5.810 6.438 6.033 1.00 51.84 43 HIS I CA 1
ATOM 2179 C C . HIS B 2 37 ? 6.424 7.105 4.794 1.00 52.20 43 HIS I C 1
ATOM 2180 O O . HIS B 2 37 ? 6.827 6.382 3.863 1.00 52.65 43 HIS I O 1
ATOM 2187 N N . PRO B 2 38 ? 6.416 8.423 4.855 1.00 52.08 44 PRO I N 1
ATOM 2188 C CA . PRO B 2 38 ? 7.091 9.185 3.791 1.00 51.98 44 PRO I CA 1
ATOM 2189 C C . PRO B 2 38 ? 8.524 8.676 3.684 1.00 51.87 44 PRO I C 1
ATOM 2190 O O . PRO B 2 38 ? 9.346 9.330 3.013 1.00 52.11 44 PRO I O 1
ATOM 2194 N N . ALA B 2 39 ? 8.787 7.566 4.365 1.00 51.33 45 ALA I N 1
ATOM 2195 C CA . ALA B 2 39 ? 10.111 6.956 4.408 1.00 51.19 45 ALA I CA 1
ATOM 2196 C C . ALA B 2 39 ? 10.124 5.546 4.976 1.00 50.98 45 ALA I C 1
ATOM 2197 O O . ALA B 2 39 ? 10.899 5.261 5.917 1.00 50.88 45 ALA I O 1
ATOM 2199 N N . ALA B 2 40 ? 9.327 4.683 4.393 1.00 50.66 46 ALA I N 1
ATOM 2200 C CA . ALA B 2 40 ? 9.206 3.281 4.813 1.00 50.65 46 ALA I CA 1
ATOM 2201 C C . ALA B 2 40 ? 10.541 2.547 4.777 1.00 50.76 46 ALA I C 1
ATOM 2202 O O . ALA B 2 40 ? 11.086 2.127 5.819 1.00 50.41 46 ALA I O 1
ATOM 2204 N N . GLY B 2 41 ? 11.076 2.381 3.583 1.00 51.10 47 GLY I N 1
ATOM 2205 C CA . GLY B 2 41 ? 12.319 1.668 3.331 1.00 51.78 47 GLY I CA 1
ATOM 2206 C C . GLY B 2 41 ? 13.409 1.917 4.360 1.00 52.32 47 GLY I C 1
ATOM 2207 O O . GLY B 2 41 ? 14.102 0.995 4.839 1.00 52.25 47 GLY I O 1
ATOM 2208 N N . SER B 2 42 ? 13.570 3.181 4.690 1.00 52.95 48 SER I N 1
ATOM 2209 C CA . SER B 2 42 ? 14.625 3.688 5.573 1.00 53.53 48 SER I CA 1
ATOM 2210 C C . SER B 2 42 ? 14.423 3.380 7.044 1.00 53.28 48 SER I C 1
ATOM 2211 O O . SER B 2 42 ? 15.364 2.910 7.718 1.00 53.41 48 SER I O 1
ATOM 2214 N N . ALA B 2 43 ? 13.229 3.683 7.531 1.00 53.12 49 ALA I N 1
ATOM 2215 C CA . ALA B 2 43 ? 12.896 3.441 8.952 1.00 52.57 49 ALA I CA 1
ATOM 2216 C C . ALA B 2 43 ? 13.224 1.978 9.245 1.00 52.36 49 ALA I C 1
ATOM 2217 O O . ALA B 2 43 ? 13.964 1.707 10.194 1.00 52.52 49 ALA I O 1
ATOM 2219 N N . CYS B 2 44 ? 12.718 1.116 8.383 1.00 52.19 50 CYS I N 1
ATOM 2220 C CA . CYS B 2 44 ? 12.922 -0.344 8.493 1.00 51.95 50 CYS I CA 1
ATOM 2221 C C . CYS B 2 44 ? 14.412 -0.641 8.675 1.00 51.92 50 CYS I C 1
ATOM 2222 O O . CYS B 2 44 ? 14.842 -1.429 9.524 1.00 51.53 50 CYS I O 1
ATOM 2225 N N . ALA B 2 45 ? 15.157 0.050 7.839 1.00 52.25 51 ALA I N 1
ATOM 2226 C CA . ALA B 2 45 ? 16.612 0.030 7.766 1.00 52.49 51 ALA I CA 1
ATOM 2227 C C . ALA B 2 45 ? 17.212 0.502 9.086 1.00 52.68 51 ALA I C 1
ATOM 2228 O O . ALA B 2 45 ? 18.173 -0.100 9.582 1.00 52.69 51 ALA I O 1
ATOM 2230 N N . ASP B 2 46 ? 16.627 1.558 9.619 1.00 53.03 52 ASP I N 1
ATOM 2231 C CA . ASP B 2 46 ? 17.094 2.101 10.913 1.00 53.79 52 ASP I CA 1
ATOM 2232 C C . ASP B 2 46 ? 16.897 1.058 12.010 1.00 53.81 52 ASP I C 1
ATOM 2233 O O . ASP B 2 46 ? 17.812 0.807 12.813 1.00 53.76 52 ASP I O 1
ATOM 2238 N N . LEU B 2 47 ? 15.699 0.493 12.006 1.00 53.75 53 LEU I N 1
ATOM 2239 C CA . LEU B 2 47 ? 15.305 -0.539 12.982 1.00 53.48 53 LEU I CA 1
ATOM 2240 C C . LEU B 2 47 ? 16.224 -1.745 12.779 1.00 53.40 53 LEU I C 1
ATOM 2241 O O . LEU B 2 47 ? 16.813 -2.230 13.755 1.00 53.40 53 LEU I O 1
ATOM 2246 N N . ALA B 2 48 ? 16.321 -2.156 11.524 1.00 53.39 54 ALA I N 1
ATOM 2247 C CA . ALA B 2 48 ? 17.202 -3.296 11.163 1.00 53.44 54 ALA I CA 1
ATOM 2248 C C . ALA B 2 48 ? 18.511 -3.086 11.922 1.00 53.74 54 ALA I C 1
ATOM 2249 O O . ALA B 2 48 ? 18.895 -3.922 12.747 1.00 54.06 54 ALA I O 1
ATOM 2251 N N . ALA B 2 49 ? 19.135 -1.954 11.663 1.00 53.99 55 ALA I N 1
ATOM 2252 C CA . ALA B 2 49 ? 20.362 -1.528 12.344 1.00 54.21 55 ALA I CA 1
ATOM 2253 C C . ALA B 2 49 ? 20.298 -1.953 13.810 1.00 54.33 55 ALA I C 1
ATOM 2254 O O . ALA B 2 49 ? 20.672 -3.080 14.159 1.00 54.98 55 ALA I O 1
ATOM 2256 N N . VAL B 2 50 ? 19.802 -1.063 14.633 1.00 54.17 56 VAL I N 1
ATOM 2257 C CA . VAL B 2 50 ? 19.638 -1.212 16.071 1.00 54.02 56 VAL I CA 1
ATOM 2258 C C . VAL B 2 50 ? 18.810 -2.424 16.494 1.00 54.04 56 VAL I C 1
ATOM 2259 O O . VAL B 2 50 ? 18.667 -2.678 17.710 1.00 54.00 56 VAL I O 1
ATOM 2263 N N . GLY B 2 51 ? 18.242 -3.104 15.523 1.00 53.95 57 GLY I N 1
ATOM 2264 C CA . GLY B 2 51 ? 17.429 -4.298 15.688 1.00 53.70 57 GLY I CA 1
ATOM 2265 C C . GLY B 2 51 ? 16.196 -4.074 16.550 1.00 53.73 57 GLY I C 1
ATOM 2266 O O . GLY B 2 51 ? 16.053 -4.671 17.635 1.00 53.77 57 GLY I O 1
ATOM 2267 N N . GLY B 2 52 ? 15.305 -3.231 16.070 1.00 53.55 58 GLY I N 1
ATOM 2268 C CA . GLY B 2 52 ? 14.041 -2.896 16.691 1.00 53.24 58 GLY I CA 1
ATOM 2269 C C . GLY B 2 52 ? 14.120 -2.175 18.020 1.00 52.97 58 GLY I C 1
ATOM 2270 O O . GLY B 2 52 ? 13.051 -1.859 18.597 1.00 52.90 58 GLY I O 1
ATOM 2271 N N . ASP B 2 53 ? 15.317 -1.870 18.490 1.00 52.77 59 ASP I N 1
ATOM 2272 C CA . ASP B 2 53 ? 15.514 -1.238 19.785 1.00 52.89 59 ASP I CA 1
ATOM 2273 C C . ASP B 2 53 ? 15.397 0.291 19.776 1.00 53.22 59 ASP I C 1
ATOM 2274 O O . ASP B 2 53 ? 16.400 0.999 19.585 1.00 53.18 59 ASP I O 1
ATOM 2279 N N . LEU B 2 54 ? 14.178 0.739 20.020 1.00 53.66 60 LEU I N 1
ATOM 2280 C CA . LEU B 2 54 ? 13.999 2.192 20.314 1.00 54.08 60 LEU I CA 1
ATOM 2281 C C . LEU B 2 54 ? 14.874 2.352 21.563 1.00 54.67 60 LEU I C 1
ATOM 2282 O O . LEU B 2 54 ? 14.917 1.367 22.347 1.00 55.13 60 LEU I O 1
ATOM 2287 N N . ASN B 2 55 ? 15.538 3.464 21.739 1.00 54.79 61 ASN I N 1
ATOM 2288 C CA . ASN B 2 55 ? 16.426 3.665 22.893 1.00 54.45 61 ASN I CA 1
ATOM 2289 C C . ASN B 2 55 ? 17.879 3.507 22.432 1.00 53.94 61 ASN I C 1
ATOM 2290 O O . ASN B 2 55 ? 18.768 3.771 23.246 1.00 54.27 61 ASN I O 1
ATOM 2295 N N . ALA B 2 56 ? 18.036 3.023 21.226 1.00 53.45 62 ALA I N 1
ATOM 2296 C CA . ALA B 2 56 ? 19.401 2.869 20.672 1.00 53.06 62 ALA I CA 1
ATOM 2297 C C . ALA B 2 56 ? 19.412 3.495 19.288 1.00 52.80 62 ALA I C 1
ATOM 2298 O O . ALA B 2 56 ? 19.961 2.914 18.343 1.00 53.61 62 ALA I O 1
ATOM 2300 N N . LEU B 2 57 ? 18.779 4.654 19.199 1.00 52.00 63 LEU I N 1
ATOM 2301 C CA . LEU B 2 57 ? 18.621 5.367 17.902 1.00 51.16 63 LEU I CA 1
ATOM 2302 C C . LEU B 2 57 ? 19.336 6.708 18.004 1.00 50.60 63 LEU I C 1
ATOM 2303 O O . LEU B 2 57 ? 18.686 7.693 18.390 1.00 51.39 63 LEU I O 1
ATOM 2308 N N . THR B 2 58 ? 20.606 6.777 17.677 1.00 49.47 64 THR I N 1
ATOM 2309 C CA . THR B 2 58 ? 21.434 7.964 17.877 1.00 48.42 64 THR I CA 1
ATOM 2310 C C . THR B 2 58 ? 20.874 9.225 17.229 1.00 47.39 64 THR I C 1
ATOM 2311 O O . THR B 2 58 ? 20.443 9.197 16.069 1.00 47.51 64 THR I O 1
ATOM 2315 N N . ARG B 2 59 ? 20.952 10.318 17.966 1.00 46.27 65 ARG I N 1
ATOM 2316 C CA . ARG B 2 59 ? 20.559 11.643 17.484 1.00 45.44 65 ARG I CA 1
ATOM 2317 C C . ARG B 2 59 ? 21.248 11.998 16.160 1.00 45.22 65 ARG I C 1
ATOM 2318 O O . ARG B 2 59 ? 21.336 11.195 15.210 1.00 45.53 65 ARG I O 1
ATOM 2326 N N . GLY B 2 60 ? 21.719 13.227 16.109 1.00 44.66 66 GLY I N 1
ATOM 2327 C CA . GLY B 2 60 ? 22.282 13.883 14.940 1.00 43.63 66 GLY I CA 1
ATOM 2328 C C . GLY B 2 60 ? 23.785 14.006 14.950 1.00 42.57 66 GLY I C 1
ATOM 2329 O O . GLY B 2 60 ? 24.463 13.287 14.180 1.00 43.36 66 GLY I O 1
ATOM 2330 N N . GLU B 2 61 ? 24.317 14.856 15.806 1.00 41.31 67 GLU I N 1
ATOM 2331 C CA . GLU B 2 61 ? 25.779 15.075 15.820 1.00 39.93 67 GLU I CA 1
ATOM 2332 C C . GLU B 2 61 ? 26.101 16.226 14.858 1.00 38.05 67 GLU I C 1
ATOM 2333 O O . GLU B 2 61 ? 27.045 16.982 15.084 1.00 38.01 67 GLU I O 1
ATOM 2339 N N . ASP B 2 62 ? 25.278 16.265 13.827 1.00 35.74 68 ASP I N 1
ATOM 2340 C CA . ASP B 2 62 ? 25.448 17.161 12.692 1.00 33.53 68 ASP I 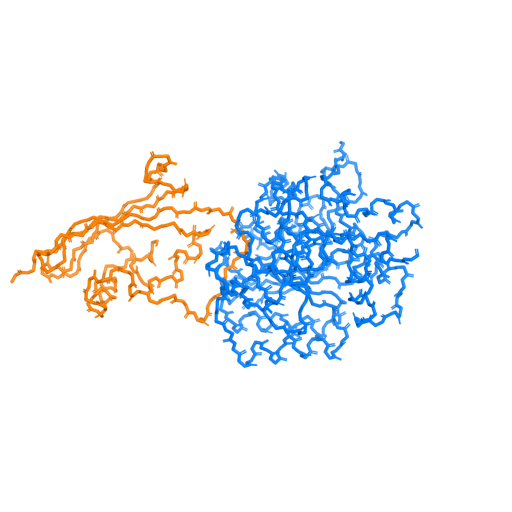CA 1
ATOM 2341 C C . ASP B 2 62 ? 24.365 18.220 12.571 1.00 30.62 68 ASP I C 1
ATOM 2342 O O . ASP B 2 62 ? 24.450 19.072 11.660 1.00 29.90 68 ASP I O 1
ATOM 2347 N N . VAL B 2 63 ? 23.349 18.189 13.404 1.00 27.91 69 VAL I N 1
ATOM 2348 C CA . VAL B 2 63 ? 22.224 19.135 13.289 1.00 24.93 69 VAL I CA 1
ATOM 2349 C C . VAL B 2 63 ? 21.906 19.860 14.577 1.00 23.07 69 VAL I C 1
ATOM 2350 O O . VAL B 2 63 ? 21.968 19.366 15.714 1.00 22.90 69 VAL I O 1
ATOM 2354 N N . MET B 2 64 ? 21.580 21.135 14.350 1.00 20.88 70 MET I N 1
ATOM 2355 C CA . MET B 2 64 ? 21.110 22.028 15.416 1.00 19.82 70 MET I CA 1
ATOM 2356 C C . MET B 2 64 ? 19.597 22.254 15.250 1.00 17.61 70 MET I C 1
ATOM 2357 O O . MET B 2 64 ? 19.125 22.266 14.105 1.00 17.77 70 MET I O 1
ATOM 2362 N N . CYS B 2 65 ? 18.951 22.426 16.356 1.00 15.30 71 CYS I N 1
ATOM 2363 C CA . CYS B 2 65 ? 17.539 22.732 16.488 1.00 15.18 71 CYS I CA 1
ATOM 2364 C C . CYS B 2 65 ? 17.425 24.052 17.222 1.00 15.14 71 CYS I C 1
ATOM 2365 O O . CYS B 2 65 ? 18.342 24.378 18.002 1.00 15.13 71 CYS I O 1
ATOM 2368 N N . PRO B 2 66 ? 16.316 24.734 17.039 1.00 15.37 72 PRO I N 1
ATOM 2369 C CA . PRO B 2 66 ? 16.055 25.976 17.829 1.00 14.58 72 PRO I CA 1
ATOM 2370 C C . PRO B 2 66 ? 15.860 25.571 19.270 1.00 15.53 72 PRO I C 1
ATOM 2371 O O . PRO B 2 66 ? 15.397 24.422 19.544 1.00 14.87 72 PRO I O 1
ATOM 2375 N N . MET B 2 67 ? 16.194 26.465 20.190 1.00 14.76 73 MET I N 1
ATOM 2376 C CA . MET B 2 67 ? 16.086 26.149 21.627 1.00 15.27 73 MET I CA 1
ATOM 2377 C C . MET B 2 67 ? 14.756 26.605 22.213 1.00 15.06 73 MET I C 1
ATOM 2378 O O . MET B 2 67 ? 14.654 27.187 23.303 1.00 14.50 73 MET I O 1
ATOM 2383 N N . VAL B 2 68 ? 13.693 26.322 21.467 1.00 15.60 74 VAL I N 1
ATOM 2384 C CA . VAL B 2 68 ? 12.333 26.493 21.930 1.00 16.42 74 VAL I CA 1
ATOM 2385 C C . VAL B 2 68 ? 11.940 25.177 22.669 1.00 16.69 74 VAL I C 1
ATOM 2386 O O . VAL B 2 68 ? 12.258 24.062 22.271 1.00 16.24 74 VAL I O 1
ATOM 2390 N N . TYR B 2 69 ? 11.167 25.478 23.716 1.00 17.58 75 TYR I N 1
ATOM 2391 C CA . TYR B 2 69 ? 10.583 24.367 24.484 1.00 18.03 75 TYR I CA 1
ATOM 2392 C C . TYR B 2 69 ? 9.084 24.264 24.171 1.00 18.26 75 TYR I C 1
ATOM 2393 O O . TYR B 2 69 ? 8.216 25.038 24.629 1.00 17.73 75 TYR I O 1
ATOM 2402 N N . ASP B 2 70 ? 8.830 23.283 23.323 1.00 19.09 76 ASP I N 1
ATOM 2403 C CA . ASP B 2 70 ? 7.490 22.907 22.841 1.00 19.69 76 ASP I CA 1
ATOM 2404 C C . ASP B 2 70 ? 7.441 21.394 22.641 1.00 19.74 76 ASP I C 1
ATOM 2405 O O . ASP B 2 70 ? 7.594 20.938 21.493 1.00 20.36 76 ASP I O 1
ATOM 2410 N N . PRO B 2 71 ? 7.251 20.708 23.758 1.00 20.08 77 PRO I N 1
ATOM 2411 C CA . PRO B 2 71 ? 7.368 19.249 23.797 1.00 20.63 77 PRO I CA 1
ATOM 2412 C C . PRO B 2 71 ? 6.369 18.518 22.917 1.00 20.81 77 PRO I C 1
ATOM 2413 O O . PRO B 2 71 ? 5.233 18.921 22.639 1.00 19.96 77 PRO I O 1
ATOM 2417 N N . VAL B 2 72 ? 6.906 17.401 22.484 1.00 21.27 78 VAL I N 1
ATOM 2418 C CA . VAL B 2 72 ? 6.286 16.445 21.538 1.00 21.51 78 VAL I CA 1
ATOM 2419 C C . VAL B 2 72 ? 6.425 15.060 22.158 1.00 21.51 78 VAL I C 1
ATOM 2420 O O . VAL B 2 72 ? 7.485 14.670 22.716 1.00 20.21 78 VAL I O 1
ATOM 2424 N N . LEU B 2 73 ? 5.285 14.371 22.151 1.00 22.01 79 LEU I N 1
ATOM 2425 C CA . LEU B 2 73 ? 5.224 12.984 22.571 1.00 23.14 79 LEU I CA 1
ATOM 2426 C C . LEU B 2 73 ? 5.193 12.058 21.351 1.00 24.12 79 LEU I C 1
ATOM 2427 O O . LEU B 2 73 ? 4.362 12.223 20.437 1.00 25.14 79 LEU I O 1
ATOM 2432 N N . LEU B 2 74 ? 6.100 11.116 21.342 1.00 24.69 80 LEU I N 1
ATOM 2433 C CA . LEU B 2 74 ? 6.141 10.069 20.323 1.00 25.49 80 LEU I CA 1
ATOM 2434 C C . LEU B 2 74 ? 5.779 8.732 20.981 1.00 26.07 80 LEU I C 1
ATOM 2435 O O . LEU B 2 74 ? 6.338 8.403 22.040 1.00 26.16 80 LEU I O 1
ATOM 2440 N N . THR B 2 75 ? 4.875 8.011 20.344 1.00 26.34 81 THR I N 1
ATOM 2441 C CA . THR B 2 75 ? 4.519 6.646 20.833 1.00 26.63 81 THR I CA 1
ATOM 2442 C C . THR B 2 75 ? 4.788 5.661 19.716 1.00 26.77 81 THR I C 1
ATOM 2443 O O . THR B 2 75 ? 4.573 6.014 18.542 1.00 26.93 81 THR I O 1
ATOM 2447 N N . VAL B 2 76 ? 5.292 4.503 20.071 1.00 27.20 82 VAL I N 1
ATOM 2448 C CA . VAL B 2 76 ? 5.485 3.408 19.093 1.00 27.88 82 VAL I CA 1
ATOM 2449 C C . VAL B 2 76 ? 4.827 2.142 19.664 1.00 28.05 82 VAL I C 1
ATOM 2450 O O . VAL B 2 76 ? 5.108 1.781 20.817 1.00 28.50 82 VAL I O 1
ATOM 2454 N N . ASP B 2 77 ? 3.979 1.523 18.864 1.00 28.33 83 ASP I N 1
ATOM 2455 C CA . ASP B 2 77 ? 3.277 0.296 19.291 1.00 28.42 83 ASP I CA 1
ATOM 2456 C C . ASP B 2 77 ? 3.244 -0.730 18.165 1.00 28.28 83 ASP I C 1
ATOM 2457 O O . ASP B 2 77 ? 3.103 -0.369 16.979 1.00 27.51 83 ASP I O 1
ATOM 2462 N N . GLY B 2 78 ? 3.408 -1.974 18.581 1.00 28.60 84 GLY I N 1
ATOM 2463 C CA . GLY B 2 78 ? 3.399 -3.113 17.653 1.00 29.72 84 GLY I CA 1
ATOM 2464 C C . GLY B 2 78 ? 4.328 -4.242 18.096 1.00 30.79 84 GLY I C 1
ATOM 2465 O O . GLY B 2 78 ? 4.503 -4.537 19.298 1.00 30.62 84 GLY I O 1
ATOM 2466 N N . VAL B 2 79 ? 4.908 -4.865 17.080 1.00 31.63 85 VAL I N 1
ATOM 2467 C CA . VAL B 2 79 ? 5.833 -5.993 17.196 1.00 32.69 85 VAL I CA 1
ATOM 2468 C C . VAL B 2 79 ? 6.976 -5.833 16.185 1.00 33.78 85 VAL I C 1
ATOM 2469 O O . VAL B 2 79 ? 6.740 -5.365 15.066 1.00 33.51 85 VAL I O 1
ATOM 2473 N N . TRP B 2 80 ? 8.147 -6.235 16.587 1.00 35.80 86 TRP I N 1
ATOM 2474 C CA . TRP B 2 80 ? 9.376 -6.294 15.803 1.00 38.28 86 TRP I CA 1
ATOM 2475 C C . TRP B 2 80 ? 9.970 -7.700 16.006 1.00 39.00 86 TRP I C 1
ATOM 2476 O O . TRP B 2 80 ? 10.253 -8.010 17.178 1.00 38.93 86 TRP I O 1
ATOM 2487 N N . GLN B 2 81 ? 10.179 -8.434 14.931 1.00 40.45 87 GLN I N 1
ATOM 2488 C CA . GLN B 2 81 ? 10.663 -9.837 15.000 1.00 41.29 87 GLN I CA 1
ATOM 2489 C C . GLN B 2 81 ? 9.785 -10.561 16.038 1.00 40.65 87 GLN I C 1
ATOM 2490 O O . GLN B 2 81 ? 10.327 -11.209 16.935 1.00 40.68 87 GLN I O 1
ATOM 2496 N N . GLY B 2 82 ? 8.496 -10.384 15.891 1.00 40.28 88 GLY I N 1
ATOM 2497 C CA . GLY B 2 82 ? 7.501 -10.975 16.778 1.00 39.80 88 GLY I CA 1
ATOM 2498 C C . GLY B 2 82 ? 7.746 -10.711 18.247 1.00 39.31 88 GLY I C 1
ATOM 2499 O O . GLY B 2 82 ? 7.403 -11.538 19.111 1.00 39.35 88 GLY I O 1
ATOM 2500 N N . LYS B 2 83 ? 8.333 -9.572 18.556 1.00 39.02 89 LYS I N 1
ATOM 2501 C CA . LYS B 2 83 ? 8.507 -9.196 19.987 1.00 38.60 89 LYS I CA 1
ATOM 2502 C C . LYS B 2 83 ? 7.689 -7.923 20.152 1.00 37.47 89 LYS I C 1
ATOM 2503 O O . LYS B 2 83 ? 7.846 -7.032 19.303 1.00 37.29 89 LYS I O 1
ATOM 2509 N N . ARG B 2 84 ? 6.795 -7.900 21.122 1.00 36.01 90 ARG I N 1
ATOM 2510 C CA . ARG B 2 84 ? 5.916 -6.748 21.349 1.00 35.12 90 ARG I CA 1
ATOM 2511 C C . ARG B 2 84 ? 6.773 -5.517 21.689 1.00 34.54 90 ARG I C 1
ATOM 2512 O O . ARG B 2 84 ? 7.825 -5.647 22.323 1.00 34.47 90 ARG I O 1
ATOM 2520 N N . VAL B 2 85 ? 6.294 -4.370 21.269 1.00 33.97 91 VAL I N 1
ATOM 2521 C CA . VAL B 2 85 ? 6.903 -3.063 21.529 1.00 33.07 91 VAL I CA 1
ATOM 2522 C C . VAL B 2 85 ? 5.862 -2.016 21.921 1.00 32.90 91 VAL I C 1
ATOM 2523 O O . VAL B 2 85 ? 4.808 -1.914 21.272 1.00 32.67 91 VAL I O 1
ATOM 2527 N N . SER B 2 86 ? 6.136 -1.267 22.969 1.00 33.05 92 SER I N 1
ATOM 2528 C CA . SER B 2 86 ? 5.299 -0.090 23.294 1.00 33.43 92 SER I CA 1
ATOM 2529 C C . SER B 2 86 ? 6.229 0.969 23.885 1.00 33.38 92 SER I C 1
ATOM 2530 O O . SER B 2 86 ? 6.453 0.923 25.098 1.00 34.06 92 SER I O 1
ATOM 2533 N N . TYR B 2 87 ? 6.750 1.808 23.020 1.00 32.54 93 TYR I N 1
ATOM 2534 C CA . TYR B 2 87 ? 7.686 2.875 23.357 1.00 32.06 93 TYR I CA 1
ATOM 2535 C C . TYR B 2 87 ? 6.937 4.204 23.373 1.00 31.78 93 TYR I C 1
ATOM 2536 O O . TYR B 2 87 ? 5.953 4.421 22.667 1.00 31.34 93 TYR I O 1
ATOM 2545 N N . GLU B 2 88 ? 7.484 5.089 24.183 1.00 31.95 94 GLU I N 1
ATOM 2546 C CA . GLU B 2 88 ? 6.943 6.461 24.356 1.00 31.50 94 GLU I CA 1
ATOM 2547 C C . GLU B 2 88 ? 8.062 7.353 24.861 1.00 30.90 94 GLU I C 1
ATOM 2548 O O . GLU B 2 88 ? 8.809 6.970 25.767 1.00 30.78 94 GLU I O 1
ATOM 2554 N N . ARG B 2 89 ? 8.203 8.511 24.241 1.00 30.37 95 ARG I N 1
ATOM 2555 C CA . ARG B 2 89 ? 9.287 9.444 24.572 1.00 29.90 95 ARG I CA 1
ATOM 2556 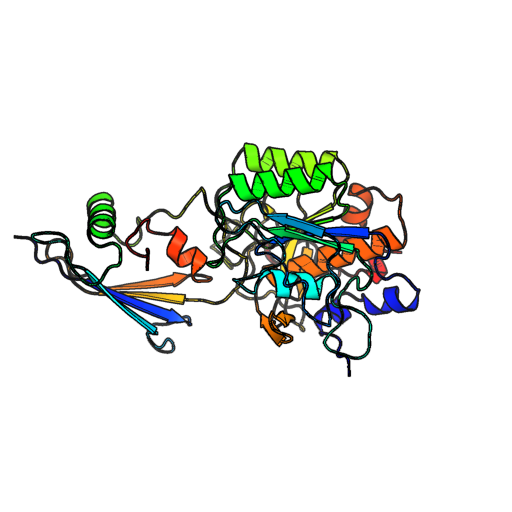C C . ARG B 2 89 ? 8.938 10.889 24.251 1.00 28.58 95 ARG I C 1
ATOM 2557 O O . ARG B 2 89 ? 8.414 11.143 23.166 1.00 28.63 95 ARG I O 1
ATOM 2565 N N . VAL B 2 90 ? 9.210 11.772 25.202 1.00 27.71 96 VAL I N 1
ATOM 2566 C CA . VAL B 2 90 ? 8.997 13.209 24.996 1.00 26.93 96 VAL I CA 1
ATOM 2567 C C . VAL B 2 90 ? 10.327 13.887 24.620 1.00 25.41 96 VAL I C 1
ATOM 2568 O O . VAL B 2 90 ? 11.346 13.724 25.270 1.00 25.05 96 VAL I O 1
ATOM 2572 N N . PHE B 2 91 ? 10.211 14.635 23.540 1.00 24.17 97 PHE I N 1
ATOM 2573 C CA . PHE B 2 91 ? 11.316 15.447 22.977 1.00 23.19 97 PHE I CA 1
ATOM 2574 C C . PHE B 2 91 ? 10.958 16.927 23.244 1.00 22.32 97 PHE I C 1
ATOM 2575 O O . PHE B 2 91 ? 9.793 17.336 23.378 1.00 21.60 97 PHE I O 1
ATOM 2583 N N . SER B 2 92 ? 11.945 17.763 23.422 1.00 21.63 98 SER I N 1
ATOM 2584 C CA . SER B 2 92 ? 11.921 19.182 23.715 1.00 20.88 98 SER I CA 1
ATOM 2585 C C . SER B 2 92 ? 11.094 20.050 22.772 1.00 20.04 98 SER I C 1
ATOM 2586 O O . SER B 2 92 ? 10.492 21.061 23.132 1.00 18.89 98 SER I O 1
ATOM 2589 N N . ASN B 2 93 ? 11.202 19.676 21.518 1.00 20.05 99 ASN I N 1
ATOM 2590 C CA . ASN B 2 93 ? 10.486 20.228 20.371 1.00 20.54 99 ASN I CA 1
ATOM 2591 C C . ASN B 2 93 ? 10.654 19.163 19.254 1.00 20.79 99 ASN I C 1
ATOM 2592 O O . ASN B 2 93 ? 11.409 18.215 19.452 1.00 20.70 99 ASN I O 1
ATOM 2597 N N . GLU B 2 94 ? 9.976 19.371 18.169 1.00 21.57 100 GLU I N 1
ATOM 2598 C CA . GLU B 2 94 ? 9.916 18.468 17.025 1.00 21.74 100 GLU I CA 1
ATOM 2599 C C . GLU B 2 94 ? 11.189 18.265 16.233 1.00 21.09 100 GLU I C 1
ATOM 2600 O O . GLU B 2 94 ? 11.471 17.176 15.679 1.00 20.49 100 GLU I O 1
ATOM 2606 N N . CYS B 2 95 ? 11.958 19.332 16.114 1.00 20.23 101 CYS I N 1
ATOM 2607 C CA . CYS B 2 95 ? 13.263 19.306 15.469 1.00 20.02 101 CYS I CA 1
ATOM 2608 C C . CYS B 2 95 ? 14.130 18.274 16.183 1.00 19.73 101 CYS I C 1
ATOM 2609 O O . CYS B 2 95 ? 14.857 17.512 15.556 1.00 20.07 101 CYS I O 1
ATOM 2612 N N . GLU B 2 96 ? 14.034 18.282 17.502 1.00 21.56 102 GLU I N 1
ATOM 2613 C CA . GLU B 2 96 ? 14.762 17.319 18.325 1.00 23.15 102 GLU I CA 1
ATOM 2614 C C . GLU B 2 96 ? 14.263 15.899 18.039 1.00 23.96 102 GLU I C 1
ATOM 2615 O O . GLU B 2 96 ? 15.099 14.993 17.878 1.00 23.79 102 GLU I O 1
ATOM 2621 N N . MET B 2 97 ? 12.961 15.765 17.870 1.00 24.92 103 MET I N 1
ATOM 2622 C CA . MET B 2 97 ? 12.351 14.490 17.513 1.00 26.27 103 MET I CA 1
ATOM 2623 C C . MET B 2 97 ? 12.891 13.971 16.181 1.00 26.61 103 MET I C 1
ATOM 2624 O O . MET B 2 97 ? 13.228 12.762 16.085 1.00 26.83 103 MET I O 1
ATOM 2629 N N . ASN B 2 98 ? 12.956 14.846 15.196 1.00 26.95 104 ASN I N 1
ATOM 2630 C CA . ASN B 2 98 ? 13.455 14.488 13.871 1.00 27.61 104 ASN I CA 1
ATOM 2631 C C . ASN B 2 98 ? 14.963 14.290 13.825 1.00 28.60 104 ASN I C 1
ATOM 2632 O O . ASN B 2 98 ? 15.386 13.629 12.841 1.00 28.41 104 ASN I O 1
ATOM 2637 N N . ALA B 2 99 ? 15.746 14.811 14.756 1.00 29.36 105 ALA I N 1
ATOM 2638 C CA . ALA B 2 99 ? 17.210 14.642 14.637 1.00 30.78 105 ALA I CA 1
ATOM 2639 C C . ALA B 2 99 ? 17.574 13.283 15.232 1.00 32.31 105 ALA I C 1
ATOM 2640 O O . ALA B 2 99 ? 18.740 12.891 15.289 1.00 31.41 105 ALA I O 1
ATOM 2642 N N . HIS B 2 100 ? 16.512 12.614 15.681 1.00 35.01 106 HIS I N 1
ATOM 2643 C CA . HIS B 2 100 ? 16.733 11.365 16.424 1.00 37.95 106 HIS I CA 1
ATOM 2644 C C . HIS B 2 100 ? 16.924 10.145 15.566 1.00 40.34 106 HIS I C 1
ATOM 2645 O O . HIS B 2 100 ? 18.033 9.545 15.704 1.00 41.40 106 HIS I O 1
ATOM 2652 N N . GLY B 2 101 ? 15.927 9.801 14.769 1.00 42.38 107 GLY I N 1
ATOM 2653 C CA . GLY B 2 101 ? 16.115 8.502 14.016 1.00 44.95 107 GLY I CA 1
ATOM 2654 C C . GLY B 2 101 ? 17.248 8.760 12.997 1.00 46.50 107 GLY I C 1
ATOM 2655 O O . GLY B 2 101 ? 18.450 8.866 13.236 1.00 46.81 107 GLY I O 1
ATOM 2656 N N . SER B 2 102 ? 16.752 8.862 11.801 1.00 47.64 108 SER I N 1
ATOM 2657 C CA . SER B 2 102 ? 17.367 9.174 10.532 1.00 48.58 108 SER I CA 1
ATOM 2658 C C . SER B 2 102 ? 16.093 9.316 9.651 1.00 48.92 108 SER I C 1
ATOM 2659 O O . SER B 2 102 ? 15.884 10.325 8.993 1.00 49.52 108 SER I O 1
ATOM 2662 N N . SER B 2 103 ? 15.273 8.308 9.913 1.00 48.91 109 SER I N 1
ATOM 2663 C CA . SER B 2 103 ? 14.063 8.105 9.107 1.00 49.12 109 SER I CA 1
ATOM 2664 C C . SER B 2 103 ? 12.835 7.661 9.856 1.00 49.24 109 SER I C 1
ATOM 2665 O O . SER B 2 103 ? 11.717 8.035 9.428 1.00 49.34 109 SER I O 1
ATOM 2668 N N . VAL B 2 104 ? 12.994 6.893 10.919 1.00 49.29 110 VAL I N 1
ATOM 2669 C CA . VAL B 2 104 ? 11.865 6.353 11.712 1.00 49.09 110 VAL I CA 1
ATOM 2670 C C . VAL B 2 104 ? 10.891 7.496 12.017 1.00 48.94 110 VAL I C 1
ATOM 2671 O O . VAL B 2 104 ? 9.706 7.522 11.692 1.00 48.52 110 VAL I O 1
ATOM 2675 N N . PHE B 2 105 ? 11.486 8.427 12.738 1.00 49.28 111 PHE I N 1
ATOM 2676 C CA . PHE B 2 105 ? 10.900 9.781 12.918 1.00 49.82 111 PHE I CA 1
ATOM 2677 C C . PHE B 2 105 ? 11.719 10.571 11.862 1.00 51.07 111 PHE I C 1
ATOM 2678 O O . PHE B 2 105 ? 12.896 10.955 12.013 1.00 51.57 111 PHE I O 1
ATOM 2686 N N . ALA B 2 106 ? 11.116 10.548 10.711 1.00 51.44 112 ALA I N 1
ATOM 2687 C CA . ALA B 2 106 ? 11.407 11.188 9.439 1.00 51.82 112 ALA I CA 1
ATOM 2688 C C . ALA B 2 106 ? 9.921 11.396 8.997 1.00 52.05 112 ALA I C 1
ATOM 2689 O O . ALA B 2 106 ? 9.363 11.277 7.942 1.00 52.48 112 ALA I O 1
ATOM 2691 N N . PHE B 2 107 ? 9.303 11.632 10.111 1.00 51.91 113 PHE I N 1
ATOM 2692 C CA . PHE B 2 107 ? 7.944 11.978 10.463 1.00 52.24 113 PHE I CA 1
ATOM 2693 C C . PHE B 2 107 ? 8.216 12.604 11.872 1.00 52.93 113 PHE I C 1
ATOM 2694 O O . PHE B 2 107 ? 9.261 12.101 12.402 1.00 52.82 113 PHE I O 1
#

Radius of gyration: 21.18 Å; Cα contacts (8 Å, |Δi|>4): 1103; chains: 2; bounding box: 43×72×44 Å

Sequence (382 aa):
AQSVPYGVSQIKAPALHSQGYTGSNVKVAVIDSGIDSSHPDLKVAGGASMVPSETNPFQDNNSHGTHVAGTVAALNNSIGVLGVAPSASLYAVKVLGADGSGQYSWIINGIEWAIANNMDVINMSLGGPSGSAALKAAVDKAVASGVVVVAAAGNEGTSGSSSTVGYPGKYPSVIAVGAVDSSNQRASFSSVGPELDVMAPGVSIQSTLPGNKYGAYNGTSMASPHVAGAAALILSKHPNWTNTQVRSSLENTTTKLGDSFYYGKGLINVQAAAQYAPSALVLTVGKGVSATTAAPERAVTLTCAPGPSGTHPAAGSACADLAAVGGDLNALTRGEDVMCPMVYDPVLLTVDGVWQGKRVSYERVFSNECEMNAHGSSVFAF

B-factor: mean 22.3, std 14.78, range [3.96, 69.71]

Foldseek 3Di:
DEAEWLQLPLQPLVVLVVVPQQLAPAFEEEEFQAAQCPAPQDHAQEEFFLPVVDTHRNDRLQQLSNFLRFQQARADDPDYYGHSRNNHHYYRHHAAHNVRDGDLVRSLVSLVVCLVVPHAEYEAADFDADDDPSQLVSLVVSLVSQHQAEYEQFQQADDDLAWPGTPPLQHQSYAYEFADDSVQHGDRRTTFAQSHQAYGHFFQTWGDGHPNDIGTDGDSSNTGSNLRSLLSSLCSLVVPDTSVLSSCLQRPQADADDDCRRGNSHHGHSVSSSD/DAQFKKKKFKFWDDDDPVGDTPDMWMWGPPPHTDTRFPFRNVLSVLCVVVVVDDVPAAFAPPDDDDQAFTKMKMWMFGAGSNHTDTDIDIDRDLVRVCRTHVGNSVD

Nearest PDB structures (foldseek):
  1v5i-assembly1_A  TM=1.002E+00  e=4.590E-69  Bacillus amyloliquefaciens
  1s01-assembly1_A  TM=1.002E+00  e=1.807E-68  Bacillus amyloliquefaciens
  1au9-assembly1_A  TM=1.002E+00  e=1.942E-68  Bacillus amyloliquefaciens
  1yjb-assembly1_A  TM=1.002E+00  e=2.244E-68  Bacillus amyloliquefaciens
  1a2q-assembly1_A  TM=1.002E+00  e=2.994E-68  Bacillus amyloliquefaciens

Solvent-accessible surface area: 14244 Å² total; per-residue (Å²): 122,45,69,67,14,71,0,2,55,34,0,91,0,48,29,2,29,98,105,57,58,27,0,57,137,7,62,0,0,1,0,0,2,1,0,16,45,93,4,63,0,10,148,17,60,20,24,28,26,36,3,91,103,35,111,72,19,69,96,13,73,44,22,2,0,0,0,0,0,1,6,0,4,0,49,97,60,82,75,16,3,12,0,0,0,7,50,9,32,0,38,0,0,1,0,0,6,47,98,0,35,0,76,12,61,39,0,29,77,0,1,66,56,0,25,80,57,105,7,45,0,0,0,0,0,0,4,3,80,20,28,41,91,56,0,75,59,3,0,46,100,0,45,92,62,42,5,5,3,0,0,3,1,5,8,94,10,70,58,77,99,63,33,22,6,14,44,0,2,48,21,107,27,1,2,0,0,0,0,0,37,79,84,47,107,42,9,94,20,0,0,0,0,104,45,8,19,0,0,0,0,0,40,62,2,67,0,0,28,34,56,91,132,76,16,53,65,52,0,0,0,0,0,0,0,1,0,0,0,0,0,0,0,0,20,26,51,38,98,136,53,77,18,104,84,0,52,50,6,0,23,115,39,28,59,126,44,36,89,62,44,73,28,3,83,0,9,0,26,0,70,40,0,0,149,230,48,42,14,54,9,66,0,30,1,3,98,18,92,48,48,113,116,4,74,84,98,84,69,19,62,1,39,26,13,141,33,74,62,43,86,16,112,24,18,43,52,0,12,58,28,2,61,80,48,37,9,72,10,110,45,23,122,37,25,107,82,31,0,0,5,12,21,60,69,20,3,6,0,23,1,56,28,34,68,117,46,157,211,32,97,32,95,95,64,10,13,10,66,9,14,0,54,12,26,12,87,7,1,3,40,22